Protein AF-A0A7Y4W391-F1 (afdb_monomer_lite)

Secondary structure (DSSP, 8-state):
-EEES-----SS-EEEEETTEEEEE-HHHHHHTTTS-B--EEEEEE-TTS-EEEEEEPPB-----EEEEEEES---B-STTTT-TTSBHHHHHHHHHHHHHTS--EETT---S-TTS-----SS-TTTGGG--TTTTTTHHHHHHTT-HHHHHHHHHHTT-SSHHHHHHHHHHHHHHHHHHHHHHTTTTTTTT-HHHHHHHHHHHHHS-HHHHHHHHHHHHHHTTTTT--HHHHHHHHHHTT--SS--HHHHHHHHHHHTTSS-SS--HHHHHHHHHHHHHHHHHHHHS-----TTS-HHHHHHHHHHHHHHHHHHHHHIIIIIIS----HHHHHHHHHHHHHHHHSEETTEETTT--HHHHHHHHHHHHHHHSS---

pLDDT: mean 81.15, std 13.68, range [35.88, 97.06]

Radius of gyration: 23.93 Å; chains: 1; bounding box: 77×34×67 Å

Structure (mmCIF, N/CA/C/O backbone):
data_AF-A0A7Y4W391-F1
#
_entry.id   AF-A0A7Y4W391-F1
#
loop_
_atom_site.group_PDB
_atom_site.id
_atom_site.type_symbol
_atom_site.label_atom_id
_atom_site.label_alt_id
_atom_site.label_comp_id
_atom_site.label_asym_id
_atom_site.label_entity_id
_atom_site.label_seq_id
_atom_site.pdbx_PDB_ins_code
_atom_site.Cartn_x
_atom_site.Cartn_y
_atom_site.Cartn_z
_atom_site.occupancy
_atom_site.B_iso_or_equiv
_atom_site.auth_seq_id
_atom_site.auth_comp_id
_atom_site.auth_asym_id
_atom_site.auth_atom_id
_atom_site.pdbx_PDB_model_num
ATOM 1 N N . MET A 1 1 ? 8.563 2.840 -26.892 1.00 90.62 1 MET A N 1
ATOM 2 C CA . MET A 1 1 ? 8.525 3.995 -25.964 1.00 90.62 1 MET A CA 1
ATOM 3 C C . MET A 1 1 ? 9.435 3.710 -24.775 1.00 90.62 1 MET A C 1
ATOM 5 O O . MET A 1 1 ? 9.794 2.553 -24.587 1.00 90.62 1 MET A O 1
ATOM 9 N N . LYS A 1 2 ? 9.851 4.735 -24.025 1.00 93.12 2 LYS A N 1
ATOM 10 C CA . LYS A 1 2 ? 10.859 4.624 -22.957 1.00 93.12 2 LYS A CA 1
ATOM 11 C C . LYS A 1 2 ? 10.220 4.711 -21.571 1.00 93.12 2 LYS A C 1
ATOM 13 O O . LYS A 1 2 ? 9.313 5.517 -21.373 1.00 93.12 2 LYS A O 1
ATOM 18 N N . LEU A 1 3 ? 10.712 3.901 -20.639 1.00 92.81 3 LEU A N 1
ATOM 19 C CA . LEU A 1 3 ? 10.344 3.901 -19.224 1.00 92.81 3 LEU A CA 1
ATOM 20 C C . LEU A 1 3 ? 11.513 4.404 -18.388 1.00 92.81 3 LEU A C 1
ATOM 22 O O . LEU A 1 3 ? 12.655 3.967 -18.562 1.00 92.81 3 LEU A O 1
ATOM 26 N N . PHE A 1 4 ? 11.202 5.256 -17.422 1.00 91.38 4 PHE A N 1
ATOM 27 C CA . PHE A 1 4 ? 12.171 5.830 -16.500 1.00 91.38 4 PHE A CA 1
ATOM 28 C C . PHE A 1 4 ? 11.817 5.486 -15.054 1.00 91.38 4 PHE A C 1
ATOM 30 O O . PHE A 1 4 ? 10.645 5.317 -14.715 1.00 91.38 4 PHE A O 1
ATOM 37 N N . ASN A 1 5 ? 12.842 5.410 -14.198 1.00 88.06 5 ASN A N 1
ATOM 38 C CA . ASN A 1 5 ? 12.732 5.066 -12.772 1.00 88.06 5 ASN A CA 1
ATOM 39 C C . ASN A 1 5 ? 12.094 3.687 -12.487 1.00 88.06 5 ASN A C 1
ATOM 41 O O . ASN A 1 5 ? 11.680 3.402 -11.363 1.00 88.06 5 ASN A O 1
ATOM 45 N N . PHE A 1 6 ? 12.053 2.806 -13.490 1.00 90.44 6 PHE A N 1
ATOM 46 C CA . PHE A 1 6 ? 11.554 1.443 -13.365 1.00 90.44 6 PHE A CA 1
ATOM 47 C C . PHE A 1 6 ? 12.656 0.515 -12.841 1.00 90.44 6 PHE A C 1
ATOM 49 O O . PHE A 1 6 ? 13.472 -0.008 -13.598 1.00 90.44 6 PHE A O 1
ATOM 56 N N . ASP A 1 7 ? 12.681 0.301 -11.525 1.00 89.25 7 ASP A N 1
ATOM 57 C CA . ASP A 1 7 ? 13.649 -0.580 -10.859 1.00 89.25 7 ASP A CA 1
ATOM 58 C C . ASP A 1 7 ? 13.258 -2.060 -10.989 1.00 89.25 7 ASP A C 1
ATOM 60 O O . ASP A 1 7 ? 12.867 -2.731 -10.029 1.00 89.25 7 ASP A O 1
ATOM 64 N N . HIS A 1 8 ? 13.360 -2.575 -12.216 1.00 88.81 8 HIS A N 1
ATOM 65 C CA . HIS A 1 8 ? 13.047 -3.966 -12.556 1.00 88.81 8 HIS A CA 1
ATOM 66 C C . HIS A 1 8 ? 13.973 -4.978 -11.856 1.00 88.81 8 HIS A C 1
ATOM 68 O O . HIS A 1 8 ? 13.635 -6.151 -11.743 1.00 88.81 8 HIS A O 1
ATOM 74 N N . GLY A 1 9 ? 15.139 -4.547 -11.362 1.00 87.31 9 GLY A N 1
ATOM 75 C CA . GLY A 1 9 ? 16.062 -5.369 -10.573 1.00 87.31 9 GLY A CA 1
ATOM 76 C C . GLY A 1 9 ? 16.801 -6.480 -11.338 1.00 87.31 9 GLY A C 1
ATOM 77 O O . GLY A 1 9 ? 17.616 -7.188 -10.746 1.00 87.31 9 GLY A O 1
ATOM 78 N N . LEU A 1 10 ? 16.550 -6.633 -12.639 1.00 87.81 10 LEU A N 1
ATOM 79 C CA . LEU A 1 10 ? 17.210 -7.634 -13.485 1.00 87.81 10 LEU A CA 1
ATOM 80 C C . LEU A 1 10 ? 18.677 -7.277 -13.744 1.00 87.81 10 LEU A C 1
ATOM 82 O O . LEU A 1 10 ? 19.009 -6.134 -14.063 1.00 87.81 10 LEU A O 1
ATOM 86 N N . SER A 1 11 ? 19.545 -8.285 -13.679 1.00 87.94 11 SER A N 1
ATOM 87 C CA . SER A 1 11 ? 20.988 -8.156 -13.923 1.00 87.94 11 SER A CA 1
ATOM 88 C C . SER A 1 11 ? 21.417 -8.519 -15.347 1.00 87.94 11 SER A C 1
ATOM 90 O O . SER A 1 11 ? 22.590 -8.358 -15.683 1.00 87.94 11 SER A O 1
ATOM 92 N N . LYS A 1 12 ? 20.493 -9.023 -16.171 1.00 90.25 12 LYS A N 1
ATOM 93 C CA . LYS A 1 12 ? 20.742 -9.454 -17.548 1.00 90.25 12 LYS A CA 1
ATOM 94 C C . LYS A 1 12 ? 19.638 -8.951 -18.484 1.00 90.25 12 LYS A C 1
ATOM 96 O O . LYS A 1 12 ? 18.522 -8.723 -18.011 1.00 90.25 12 LYS A O 1
ATOM 101 N N . PRO A 1 13 ? 19.933 -8.808 -19.789 1.00 93.19 13 PRO A N 1
ATOM 102 C CA . PRO A 1 13 ? 18.932 -8.471 -20.787 1.00 93.19 13 PRO A CA 1
ATOM 103 C C . PRO A 1 13 ? 17.825 -9.517 -20.832 1.00 93.19 13 PRO A C 1
ATOM 105 O O . PRO A 1 13 ? 18.101 -10.711 -20.955 1.00 93.19 13 PRO A O 1
ATOM 108 N N . THR A 1 14 ? 16.585 -9.050 -20.790 1.00 92.00 14 THR A N 1
ATOM 109 C CA . THR A 1 14 ? 15.390 -9.894 -20.765 1.00 92.00 14 THR A CA 1
ATOM 110 C C . THR A 1 14 ? 14.242 -9.150 -21.436 1.00 92.00 14 THR A C 1
ATOM 112 O O . THR A 1 14 ? 14.219 -7.921 -21.518 1.00 92.00 14 THR A O 1
ATOM 115 N N . THR A 1 15 ? 13.264 -9.906 -21.922 1.00 91.69 15 THR A N 1
ATOM 116 C CA . THR A 1 15 ? 11.971 -9.372 -22.346 1.00 91.69 15 THR A CA 1
ATOM 117 C C . THR A 1 15 ? 10.886 -9.882 -21.407 1.00 91.69 15 THR A C 1
ATOM 119 O O . THR A 1 15 ? 10.798 -11.085 -21.174 1.00 91.69 15 THR A O 1
ATOM 122 N N . ILE A 1 16 ? 10.071 -8.975 -20.872 1.00 90.06 16 ILE A N 1
ATOM 123 C CA . ILE A 1 16 ? 8.950 -9.292 -19.983 1.00 90.06 16 ILE A CA 1
ATOM 124 C C . ILE A 1 16 ? 7.658 -8.908 -20.695 1.00 90.06 16 ILE A C 1
ATOM 126 O O . ILE A 1 16 ? 7.553 -7.806 -21.228 1.00 90.06 16 ILE A O 1
ATOM 130 N N . ASN A 1 17 ? 6.664 -9.790 -20.676 1.00 89.75 17 ASN A N 1
ATOM 131 C CA . ASN A 1 17 ? 5.335 -9.475 -21.189 1.00 89.75 17 ASN A CA 1
ATOM 132 C C . ASN A 1 17 ? 4.396 -9.165 -20.021 1.00 89.75 17 ASN A C 1
ATOM 134 O O . ASN A 1 17 ? 4.312 -9.945 -19.075 1.00 89.75 17 ASN A O 1
ATOM 138 N N . ILE A 1 18 ? 3.682 -8.046 -20.103 1.00 89.88 18 ILE A N 1
ATOM 139 C CA . ILE A 1 18 ? 2.647 -7.651 -19.144 1.00 89.88 18 ILE A CA 1
ATOM 140 C C . ILE A 1 18 ? 1.424 -7.219 -19.952 1.00 89.88 18 ILE A C 1
ATOM 142 O O . ILE A 1 18 ? 1.380 -6.120 -20.499 1.00 89.88 18 ILE A O 1
ATOM 146 N N . GLY A 1 19 ? 0.435 -8.106 -20.070 1.00 89.56 19 GLY A N 1
ATOM 147 C CA . GLY A 1 19 ? -0.745 -7.841 -20.894 1.00 89.56 19 GLY A CA 1
ATOM 148 C C . GLY A 1 19 ? -0.383 -7.589 -22.366 1.00 89.56 19 GLY A C 1
ATOM 149 O O . GLY A 1 19 ? 0.333 -8.405 -22.948 1.00 89.56 19 GLY A O 1
ATOM 150 N N . PRO A 1 20 ? -0.853 -6.486 -22.984 1.00 92.00 20 PRO A N 1
ATOM 151 C CA . PRO A 1 20 ? -0.521 -6.139 -24.368 1.00 92.00 20 PRO A CA 1
ATOM 152 C C . PRO A 1 20 ? 0.890 -5.545 -24.520 1.00 92.00 20 PRO A C 1
ATOM 154 O O . PRO A 1 20 ? 1.311 -5.240 -25.640 1.00 92.00 20 PRO A O 1
ATOM 157 N N . TYR A 1 21 ? 1.623 -5.368 -23.416 1.00 93.12 21 TYR A N 1
ATOM 158 C CA . TYR A 1 21 ? 2.933 -4.739 -23.402 1.00 93.12 21 TYR A CA 1
ATOM 159 C C . TYR A 1 21 ? 4.062 -5.755 -23.408 1.00 93.12 21 TYR A C 1
ATOM 161 O O . TYR A 1 21 ? 4.088 -6.696 -22.614 1.00 93.12 21 TYR A O 1
ATOM 169 N N . GLN A 1 22 ? 5.049 -5.496 -24.257 1.00 93.56 22 GLN A N 1
ATOM 170 C CA . GLN A 1 22 ? 6.335 -6.168 -24.232 1.00 93.56 22 GLN A CA 1
ATOM 171 C C . GLN A 1 22 ? 7.397 -5.177 -23.754 1.00 93.56 22 GLN A C 1
ATOM 173 O O . GLN A 1 22 ? 7.728 -4.215 -24.447 1.00 93.56 22 GLN A O 1
ATOM 178 N N . ILE A 1 23 ? 7.936 -5.417 -22.563 1.00 93.69 23 ILE A N 1
ATOM 179 C CA . ILE A 1 23 ? 8.987 -4.618 -21.937 1.00 93.69 23 ILE A CA 1
ATOM 180 C C . ILE A 1 23 ? 10.341 -5.228 -22.290 1.00 93.69 23 ILE A C 1
ATOM 182 O O . ILE A 1 23 ? 10.609 -6.392 -22.000 1.00 93.69 23 ILE A O 1
ATOM 186 N N . GLN A 1 24 ? 11.210 -4.426 -22.889 1.00 95.25 24 GLN A N 1
ATOM 187 C CA . GLN A 1 24 ? 12.550 -4.798 -23.316 1.00 95.25 24 GLN A CA 1
ATOM 188 C C . GLN A 1 24 ? 13.597 -4.195 -22.373 1.00 95.25 24 GLN A C 1
ATOM 190 O O . GLN A 1 24 ? 13.757 -2.973 -22.258 1.00 95.25 24 GLN A O 1
ATOM 195 N N . VAL A 1 25 ? 14.359 -5.070 -21.722 1.00 94.75 25 VAL A N 1
ATOM 196 C CA . VAL A 1 25 ? 15.498 -4.729 -20.868 1.00 94.75 25 VAL A CA 1
ATOM 197 C C . VAL A 1 25 ? 16.774 -5.146 -21.596 1.00 94.75 25 VAL A C 1
ATOM 199 O O . VAL A 1 25 ? 16.963 -6.316 -21.910 1.00 94.75 25 VAL A O 1
ATOM 202 N N . SER A 1 26 ? 17.641 -4.179 -21.890 1.00 95.81 26 SER A N 1
ATOM 203 C CA . SER A 1 26 ? 18.936 -4.383 -22.546 1.00 95.81 26 SER A CA 1
ATOM 204 C C . SER A 1 26 ? 20.084 -4.294 -21.533 1.00 95.81 26 SER A C 1
ATOM 206 O O . SER A 1 26 ? 19.880 -3.882 -20.391 1.00 95.81 26 SER A O 1
ATOM 208 N N . ASP A 1 27 ? 21.317 -4.588 -21.954 1.00 95.88 27 ASP A N 1
ATOM 209 C CA . ASP A 1 27 ? 22.501 -4.407 -21.097 1.00 95.88 27 ASP A CA 1
ATOM 210 C C . ASP A 1 27 ? 22.669 -2.950 -20.647 1.00 95.88 27 ASP A C 1
ATOM 212 O O . ASP A 1 27 ? 23.128 -2.676 -19.537 1.00 95.88 27 ASP A O 1
ATOM 216 N N . PHE A 1 28 ? 22.283 -2.003 -21.508 1.00 96.25 28 PHE A N 1
ATOM 217 C CA . PHE A 1 28 ? 22.271 -0.579 -21.187 1.00 96.25 28 PHE A CA 1
ATOM 218 C C . PHE A 1 28 ? 21.265 -0.273 -20.067 1.00 96.25 28 PHE A C 1
ATOM 220 O O . PHE A 1 28 ? 21.618 0.388 -19.092 1.00 96.25 28 PHE A O 1
ATOM 227 N N . HIS A 1 29 ? 20.056 -0.835 -20.143 1.00 95.25 29 HIS A N 1
ATOM 228 C CA . HIS A 1 29 ? 19.022 -0.684 -19.114 1.00 95.25 29 HIS A CA 1
ATOM 229 C C . HIS A 1 29 ? 19.464 -1.256 -17.755 1.00 95.25 29 HIS A C 1
ATOM 231 O O . HIS A 1 29 ? 19.369 -0.574 -16.735 1.00 95.25 29 HIS A O 1
ATOM 237 N N . CYS A 1 30 ? 20.054 -2.457 -17.739 1.00 92.31 30 CYS A N 1
ATOM 238 C CA . CYS A 1 30 ? 20.592 -3.069 -16.517 1.00 92.31 30 CYS A CA 1
ATOM 239 C C . CYS A 1 30 ? 21.689 -2.217 -15.856 1.00 92.31 30 CYS A C 1
ATOM 241 O O . CYS A 1 30 ? 21.744 -2.122 -14.628 1.00 92.31 30 CYS A O 1
ATOM 243 N N . LYS A 1 31 ? 22.558 -1.576 -16.648 1.00 92.56 31 LYS A N 1
ATOM 244 C CA . LYS A 1 31 ? 23.582 -0.654 -16.125 1.00 92.56 31 LYS A CA 1
ATOM 245 C C . LYS A 1 31 ? 22.952 0.601 -15.520 1.00 92.56 31 LYS A C 1
ATOM 247 O O . LYS A 1 31 ? 23.366 1.023 -14.441 1.00 92.56 31 LYS A O 1
ATOM 252 N N . ASN A 1 32 ? 21.914 1.140 -16.157 1.00 92.38 32 ASN A N 1
ATOM 253 C CA . ASN A 1 32 ? 21.213 2.338 -15.697 1.00 92.38 32 ASN A CA 1
ATOM 254 C C . ASN A 1 32 ? 20.512 2.157 -14.341 1.00 92.38 32 ASN A C 1
ATOM 256 O O . ASN A 1 32 ? 20.397 3.125 -13.592 1.00 92.38 32 ASN A O 1
ATOM 260 N N . LEU A 1 33 ? 20.151 0.930 -13.940 1.00 88.62 33 LEU A N 1
ATOM 261 C CA . LEU A 1 33 ? 19.656 0.662 -12.579 1.00 88.62 33 LEU A CA 1
ATOM 262 C C . LEU A 1 33 ? 20.641 1.076 -11.474 1.00 88.62 33 LEU A C 1
ATOM 264 O O . LEU A 1 33 ? 20.232 1.368 -10.348 1.00 88.62 33 LEU A O 1
ATOM 268 N N . GLN A 1 34 ? 21.947 1.101 -11.759 1.00 85.25 34 GLN A N 1
ATOM 269 C CA . GLN A 1 34 ? 22.950 1.551 -10.789 1.00 85.25 34 GLN A CA 1
ATOM 270 C C . GLN A 1 34 ? 22.923 3.062 -10.565 1.00 85.25 34 GLN A C 1
ATOM 272 O O . GLN A 1 34 ? 23.336 3.518 -9.501 1.00 85.25 34 GLN A O 1
ATOM 277 N N . LEU A 1 35 ? 22.394 3.807 -11.535 1.00 85.81 35 LEU A N 1
ATOM 278 C CA . LEU A 1 35 ? 22.275 5.258 -11.496 1.00 85.81 35 LEU A CA 1
ATOM 279 C C . LEU A 1 35 ? 20.981 5.708 -10.821 1.00 85.81 35 LEU A C 1
ATOM 281 O O . LEU A 1 35 ? 20.850 6.884 -10.512 1.00 85.81 35 LEU A O 1
ATOM 285 N N . LEU A 1 36 ? 20.024 4.813 -10.565 1.00 84.75 36 LEU A N 1
ATOM 286 C CA . LEU A 1 36 ? 18.779 5.186 -9.901 1.00 84.75 36 LEU A CA 1
ATOM 287 C C . LEU A 1 36 ? 19.007 5.685 -8.465 1.00 84.75 36 LEU A C 1
ATOM 289 O O . LEU A 1 36 ? 19.956 5.254 -7.802 1.00 84.75 36 LEU A O 1
ATOM 293 N N . PRO A 1 37 ? 18.105 6.535 -7.933 1.00 79.94 37 PRO A N 1
ATOM 294 C CA . PRO A 1 37 ? 18.146 6.932 -6.534 1.00 79.94 37 PRO A CA 1
ATOM 295 C C . PRO A 1 37 ? 18.116 5.702 -5.635 1.00 79.94 37 PRO A C 1
ATOM 297 O O . PRO A 1 37 ? 17.252 4.834 -5.793 1.00 79.94 37 PRO A O 1
ATOM 300 N N . LYS A 1 38 ? 19.056 5.622 -4.699 1.00 75.06 38 LYS A N 1
ATOM 301 C CA . LYS A 1 38 ? 19.154 4.540 -3.718 1.00 75.06 38 LYS A CA 1
ATOM 302 C C . LYS A 1 38 ? 19.334 5.156 -2.341 1.00 75.06 38 LYS A C 1
ATOM 304 O O . LYS A 1 38 ? 20.174 6.028 -2.135 1.00 75.06 38 LYS A O 1
ATOM 309 N N . ARG A 1 39 ? 18.544 4.692 -1.384 1.00 68.81 39 ARG A N 1
ATOM 310 C CA . ARG A 1 39 ? 18.824 4.828 0.042 1.00 68.81 39 ARG A CA 1
ATOM 311 C C . ARG A 1 39 ? 20.086 4.042 0.351 1.00 68.81 39 ARG A C 1
ATOM 313 O O . ARG A 1 39 ? 20.497 3.170 -0.414 1.00 68.81 39 ARG A O 1
ATOM 320 N N . VAL A 1 40 ? 20.669 4.355 1.498 1.00 62.72 40 VAL A N 1
ATOM 321 C CA . VAL A 1 40 ? 21.743 3.542 2.056 1.00 62.72 40 VAL A CA 1
ATOM 322 C C . VAL A 1 40 ? 21.255 2.094 2.109 1.00 62.72 40 VAL A C 1
ATOM 324 O O . VAL A 1 40 ? 20.217 1.813 2.708 1.00 62.72 40 VAL A O 1
ATOM 327 N N . SER A 1 41 ? 21.967 1.193 1.441 1.00 57.34 41 SER A N 1
ATOM 328 C CA . SER A 1 41 ? 21.673 -0.237 1.456 1.00 57.34 41 SER A CA 1
ATOM 329 C C . SER A 1 41 ? 22.917 -1.002 1.868 1.00 57.34 41 SER A C 1
ATOM 331 O O . SER A 1 41 ? 24.047 -0.574 1.626 1.00 57.34 41 SER A O 1
ATOM 333 N N . ARG A 1 42 ? 22.726 -2.144 2.522 1.00 56.44 42 ARG A N 1
ATOM 334 C CA . ARG A 1 42 ? 23.828 -2.963 3.024 1.00 56.44 42 ARG A CA 1
ATOM 335 C C . ARG A 1 42 ? 23.727 -4.355 2.435 1.00 56.44 42 ARG A C 1
ATOM 337 O O . ARG A 1 42 ? 22.673 -4.982 2.512 1.00 56.44 42 ARG A O 1
ATOM 344 N N . THR A 1 43 ? 24.828 -4.832 1.875 1.00 57.69 43 THR A N 1
ATOM 345 C CA . THR A 1 43 ? 24.934 -6.201 1.375 1.00 57.69 43 THR A CA 1
ATOM 346 C C . THR A 1 43 ? 25.815 -6.988 2.329 1.00 57.69 43 THR A C 1
ATOM 348 O O . THR A 1 43 ? 26.941 -6.584 2.624 1.00 57.69 43 THR A O 1
ATOM 351 N N . TYR A 1 44 ? 25.300 -8.109 2.826 1.00 57.25 44 TYR A N 1
ATOM 352 C CA . TYR A 1 44 ? 26.081 -9.040 3.630 1.00 57.25 44 TYR A CA 1
ATOM 353 C C . TYR A 1 44 ? 26.781 -10.018 2.697 1.00 57.25 44 TYR A C 1
ATOM 355 O O . TYR A 1 44 ? 26.127 -10.697 1.908 1.00 57.25 44 TYR A O 1
ATOM 363 N N . THR A 1 45 ? 28.099 -10.103 2.804 1.00 70.56 45 THR A N 1
ATOM 364 C CA . THR A 1 45 ? 28.897 -11.130 2.134 1.00 70.56 45 THR A CA 1
ATOM 365 C C . THR A 1 45 ? 29.827 -11.790 3.142 1.00 70.56 45 THR A C 1
ATOM 367 O O . THR A 1 45 ? 29.977 -11.326 4.273 1.00 70.56 45 THR A O 1
ATOM 370 N N . LEU A 1 46 ? 30.443 -12.894 2.749 1.00 74.81 46 LEU A N 1
ATOM 371 C CA . LEU A 1 46 ? 31.577 -13.465 3.461 1.00 74.81 46 LEU A CA 1
ATOM 372 C C . LEU A 1 46 ? 32.862 -12.968 2.787 1.00 74.81 46 LEU A C 1
ATOM 374 O O . LEU A 1 46 ? 32.894 -12.836 1.562 1.00 74.81 46 LEU A O 1
ATOM 378 N N . ASN A 1 47 ? 33.893 -12.652 3.570 1.00 79.31 47 ASN A N 1
ATOM 379 C CA . ASN A 1 47 ? 35.243 -12.495 3.027 1.00 79.31 47 ASN A CA 1
ATOM 380 C C . ASN A 1 47 ? 35.897 -13.867 2.801 1.00 79.31 47 ASN A C 1
ATOM 382 O O . ASN A 1 47 ? 35.312 -14.911 3.087 1.00 79.31 47 ASN A O 1
ATOM 386 N N . GLU A 1 48 ? 37.139 -13.852 2.322 1.00 79.94 48 GLU A N 1
ATOM 387 C CA . GLU A 1 48 ? 37.948 -15.053 2.079 1.00 79.94 48 GLU A CA 1
ATOM 388 C C . GLU A 1 48 ? 38.167 -15.908 3.344 1.00 79.94 48 GLU A C 1
ATOM 390 O O . GLU A 1 48 ? 38.383 -17.111 3.250 1.00 79.94 48 GLU A O 1
ATOM 395 N N . GLU A 1 49 ? 38.029 -15.320 4.537 1.00 86.50 49 GLU A N 1
ATOM 396 C CA . GLU A 1 49 ? 38.125 -16.006 5.834 1.00 86.50 49 GLU A CA 1
ATOM 397 C C . GLU A 1 49 ? 36.766 -16.513 6.354 1.00 86.50 49 GLU A C 1
ATOM 399 O O . GLU A 1 49 ? 36.649 -16.881 7.524 1.00 86.50 49 GLU A O 1
ATOM 404 N N . LEU A 1 50 ? 35.714 -16.484 5.525 1.00 71.62 50 LEU A N 1
ATOM 405 C CA . LEU A 1 50 ? 34.326 -16.792 5.901 1.00 71.62 50 LEU A CA 1
ATOM 406 C C . LEU A 1 50 ? 33.780 -15.919 7.040 1.00 71.62 50 LEU A C 1
ATOM 408 O O . LEU A 1 50 ? 32.776 -16.250 7.674 1.00 71.62 50 LEU A O 1
ATOM 412 N N . LYS A 1 51 ? 34.409 -14.772 7.298 1.00 73.12 51 LYS A N 1
ATOM 413 C CA . LYS A 1 51 ? 33.887 -13.774 8.224 1.00 73.12 51 LYS A CA 1
ATOM 414 C C . LYS A 1 51 ? 32.875 -12.915 7.494 1.00 73.12 51 LYS A C 1
ATOM 416 O O . LYS A 1 51 ? 33.079 -12.500 6.353 1.00 73.12 51 LYS A O 1
ATOM 421 N N . ARG A 1 52 ? 31.774 -12.628 8.181 1.00 59.94 52 ARG A N 1
ATOM 422 C CA . ARG A 1 52 ? 30.733 -11.742 7.672 1.00 59.94 52 ARG A CA 1
ATOM 423 C C . ARG A 1 52 ? 31.310 -10.341 7.485 1.00 59.94 52 ARG A C 1
ATOM 425 O O . ARG A 1 52 ? 31.759 -9.719 8.444 1.00 59.94 52 ARG A O 1
ATOM 432 N N . VAL A 1 53 ? 31.272 -9.850 6.255 1.00 67.56 53 VAL A N 1
ATOM 433 C CA . VAL A 1 53 ? 31.638 -8.485 5.885 1.00 67.56 53 VAL A CA 1
ATOM 434 C C . VAL A 1 53 ? 30.401 -7.772 5.366 1.00 67.56 53 VAL A C 1
ATOM 436 O O . VAL A 1 53 ? 29.591 -8.325 4.619 1.00 67.56 53 VAL A O 1
ATOM 439 N N . VAL A 1 54 ? 30.244 -6.530 5.805 1.00 59.62 54 VAL A N 1
ATOM 440 C CA . VAL A 1 54 ? 29.134 -5.662 5.429 1.00 59.62 54 VAL A CA 1
ATOM 441 C C . VAL A 1 54 ? 29.654 -4.665 4.406 1.00 59.62 54 VAL A C 1
ATOM 443 O O . VAL A 1 54 ? 30.514 -3.846 4.723 1.00 59.62 54 VAL A O 1
ATOM 446 N N . ILE A 1 55 ? 29.132 -4.731 3.183 1.00 68.31 55 ILE A N 1
ATOM 447 C CA . ILE A 1 55 ? 29.376 -3.711 2.163 1.00 68.31 55 ILE A CA 1
ATOM 448 C C . ILE A 1 55 ? 28.265 -2.677 2.299 1.00 68.31 55 ILE A C 1
ATOM 450 O O . ILE A 1 55 ? 27.093 -2.970 2.055 1.00 68.31 55 ILE A O 1
ATOM 454 N N . GLU A 1 56 ? 28.630 -1.474 2.734 1.00 56.41 56 GLU A N 1
ATOM 455 C CA . GLU A 1 56 ? 27.717 -0.339 2.773 1.00 56.41 56 GLU A CA 1
ATOM 456 C C . GLU A 1 56 ? 27.725 0.364 1.418 1.00 56.41 56 GLU A C 1
ATOM 458 O O . GLU A 1 56 ? 28.745 0.885 0.972 1.00 56.41 56 GLU A O 1
ATOM 463 N N . ASN A 1 57 ? 26.564 0.397 0.777 1.00 65.19 57 ASN A N 1
ATOM 464 C CA . ASN A 1 57 ? 26.337 1.202 -0.407 1.00 65.19 57 ASN A CA 1
ATOM 465 C C . ASN A 1 57 ? 25.742 2.526 0.071 1.00 65.19 57 ASN A C 1
ATOM 467 O O . ASN A 1 57 ? 24.636 2.558 0.620 1.00 65.19 57 ASN A O 1
ATOM 471 N N . GLY A 1 58 ? 26.502 3.612 -0.083 1.00 60.34 58 GLY A N 1
ATOM 472 C CA . GLY A 1 58 ? 26.046 4.953 0.275 1.00 60.34 58 GLY A CA 1
ATOM 473 C C . GLY A 1 58 ? 24.771 5.337 -0.476 1.00 60.34 58 GLY A C 1
ATOM 474 O O . GLY A 1 58 ? 24.471 4.796 -1.541 1.00 60.34 58 GLY A O 1
ATOM 475 N N . SER A 1 59 ? 24.011 6.288 0.074 1.00 70.19 59 SER A N 1
ATOM 476 C CA . SER A 1 59 ? 22.843 6.806 -0.631 1.00 70.19 59 SER A CA 1
ATOM 477 C C . SER A 1 59 ? 23.277 7.469 -1.935 1.00 70.19 59 SER A C 1
ATOM 479 O O . SER A 1 59 ? 24.129 8.360 -1.927 1.00 70.19 59 SER A O 1
ATOM 481 N N . VAL A 1 60 ? 22.655 7.077 -3.037 1.00 71.19 60 VAL A N 1
ATOM 482 C CA . VAL A 1 60 ? 22.859 7.683 -4.348 1.00 71.19 60 VAL A CA 1
ATOM 483 C C . VAL A 1 60 ? 21.687 8.625 -4.573 1.00 71.19 60 VAL A C 1
ATOM 485 O O . VAL A 1 60 ? 20.538 8.186 -4.574 1.00 71.19 60 VAL A O 1
ATOM 488 N N . ARG A 1 61 ? 21.962 9.926 -4.757 1.00 71.75 61 ARG A N 1
ATOM 489 C CA . ARG A 1 61 ? 20.927 10.920 -5.119 1.00 71.75 61 ARG A CA 1
ATOM 490 C C . ARG A 1 61 ? 20.153 10.475 -6.363 1.00 71.75 61 ARG A C 1
ATOM 492 O O . ARG A 1 61 ? 18.960 10.729 -6.472 1.00 71.75 61 ARG A O 1
ATOM 499 N N . GLY A 1 62 ? 20.857 9.778 -7.245 1.00 76.62 62 GLY A N 1
ATOM 500 C CA . GLY A 1 62 ? 20.334 9.155 -8.438 1.00 76.62 62 GLY A CA 1
ATOM 501 C C . GLY A 1 62 ? 20.223 10.113 -9.611 1.00 76.62 62 GLY A C 1
ATOM 502 O O . GLY A 1 62 ? 20.193 11.338 -9.457 1.00 76.62 62 GLY A O 1
ATOM 503 N N . GLU A 1 63 ? 20.152 9.514 -10.783 1.00 79.88 63 GLU A N 1
ATOM 504 C CA . GLU A 1 63 ? 19.949 10.140 -12.072 1.00 79.88 63 GLU A CA 1
ATOM 505 C C . GLU A 1 63 ? 18.605 9.707 -12.641 1.00 79.88 63 GLU A C 1
ATOM 507 O O . GLU A 1 63 ? 18.030 8.682 -12.258 1.00 79.88 63 GLU A O 1
ATOM 512 N N . PHE A 1 64 ? 18.105 10.515 -13.566 1.00 80.06 64 PHE A N 1
ATOM 513 C CA . PHE A 1 64 ? 16.903 10.190 -14.299 1.00 80.06 64 PHE A CA 1
ATOM 514 C C . PHE A 1 64 ? 17.281 9.606 -15.651 1.00 80.06 64 PHE A C 1
ATOM 516 O O . PHE A 1 64 ? 17.630 10.328 -16.582 1.00 80.06 64 PHE A O 1
ATOM 523 N N . VAL A 1 65 ? 17.276 8.281 -15.719 1.00 87.31 65 VAL A N 1
ATOM 524 C CA . VAL A 1 65 ? 17.788 7.521 -16.858 1.00 87.31 65 VAL A CA 1
ATOM 525 C C . VAL A 1 65 ? 16.750 6.528 -17.353 1.00 87.31 65 VAL A C 1
ATOM 527 O O . VAL A 1 65 ? 15.901 6.057 -16.594 1.00 87.31 65 VAL A O 1
ATOM 530 N N . GLU A 1 66 ? 16.833 6.215 -18.642 1.00 92.56 66 GLU A N 1
ATOM 531 C CA . GLU A 1 66 ? 16.020 5.179 -19.269 1.00 92.56 66 GLU A CA 1
ATOM 532 C C . GLU A 1 66 ? 16.357 3.821 -18.645 1.00 92.56 66 GLU A C 1
ATOM 534 O O . GLU A 1 66 ? 17.495 3.352 -18.698 1.00 92.56 66 GLU A O 1
ATOM 539 N N . THR A 1 67 ? 15.360 3.192 -18.039 1.00 93.12 67 THR A N 1
ATOM 540 C CA . THR A 1 67 ? 15.502 1.914 -17.329 1.00 93.12 67 THR A CA 1
ATOM 541 C C . THR A 1 67 ? 14.855 0.753 -18.064 1.00 93.12 67 THR A C 1
ATOM 543 O O . THR A 1 67 ? 15.117 -0.391 -17.728 1.00 93.12 67 THR A O 1
ATOM 546 N N . ALA A 1 68 ? 14.006 1.017 -19.053 1.00 94.88 68 ALA A N 1
ATOM 547 C CA . ALA A 1 68 ? 13.496 0.008 -19.973 1.00 94.88 68 ALA A CA 1
ATOM 548 C C . ALA A 1 68 ? 12.878 0.683 -21.201 1.00 94.88 68 ALA A C 1
ATOM 550 O O . ALA A 1 68 ? 12.535 1.864 -21.168 1.00 94.88 68 ALA A O 1
ATOM 551 N N . ALA A 1 69 ? 12.651 -0.097 -22.252 1.00 95.25 69 ALA A N 1
ATOM 552 C CA . ALA A 1 69 ? 11.775 0.284 -23.349 1.00 95.25 69 ALA A CA 1
ATOM 553 C C . ALA A 1 69 ? 10.554 -0.636 -23.368 1.00 95.25 69 ALA A C 1
ATOM 555 O O . ALA A 1 69 ? 10.607 -1.751 -22.858 1.00 95.25 69 ALA A O 1
ATOM 556 N N . PHE A 1 70 ? 9.456 -0.196 -23.966 1.00 93.81 70 PHE A N 1
ATOM 557 C CA . PHE A 1 70 ? 8.296 -1.049 -24.187 1.00 93.81 70 PHE A CA 1
ATOM 558 C C . PHE A 1 70 ? 7.663 -0.815 -25.555 1.00 93.81 70 PHE A C 1
ATOM 560 O O . PHE A 1 70 ? 7.741 0.280 -26.132 1.00 93.81 70 PHE A O 1
ATOM 567 N N . THR A 1 71 ? 7.015 -1.857 -26.053 1.00 94.19 71 THR A N 1
ATOM 568 C CA . THR A 1 71 ? 6.115 -1.829 -27.204 1.00 94.19 71 THR A CA 1
ATOM 569 C C . THR A 1 71 ? 4.736 -2.308 -26.763 1.00 94.19 71 THR A C 1
ATOM 571 O O . THR A 1 71 ? 4.608 -3.035 -25.778 1.00 94.19 71 THR A O 1
ATOM 574 N N . CYS A 1 72 ? 3.697 -1.865 -27.465 1.00 92.50 72 CYS A N 1
ATOM 575 C CA . CYS A 1 72 ? 2.320 -2.264 -27.206 1.00 92.50 72 CYS A CA 1
ATOM 576 C C . CYS A 1 72 ? 1.715 -2.818 -28.493 1.00 92.50 72 CYS A C 1
ATOM 578 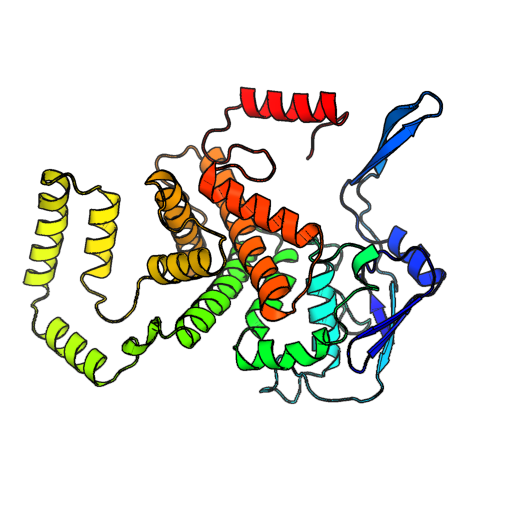O O . CYS A 1 72 ? 1.876 -2.210 -29.554 1.00 92.50 72 CYS A O 1
ATOM 580 N N . SER A 1 73 ? 1.052 -3.969 -28.411 1.00 88.19 73 SER A N 1
ATOM 581 C CA . SER A 1 73 ? 0.411 -4.608 -29.565 1.00 88.19 73 SER A CA 1
ATOM 582 C C . SER A 1 73 ? -0.928 -3.967 -29.944 1.00 88.19 73 SER A C 1
ATOM 584 O O . SER A 1 73 ? -1.341 -4.068 -31.098 1.00 88.19 73 SER A O 1
ATOM 586 N N . SER A 1 74 ? -1.592 -3.284 -29.006 1.00 85.94 74 SER A N 1
ATOM 587 C CA . SER A 1 74 ? -2.888 -2.634 -29.220 1.00 85.94 74 SER A CA 1
ATOM 588 C C . SER A 1 74 ? -3.055 -1.420 -28.313 1.00 85.94 74 SER A C 1
ATOM 590 O O . SER A 1 74 ? -2.944 -1.548 -27.099 1.00 85.94 74 SER A O 1
ATOM 592 N N . GLN A 1 75 ? -3.388 -0.259 -28.874 1.00 82.19 75 GLN A N 1
ATOM 593 C CA . GLN A 1 75 ? -3.772 0.898 -28.064 1.00 82.19 75 GLN A CA 1
ATOM 594 C C . GLN A 1 75 ? -5.254 0.818 -27.697 1.00 82.19 75 GLN A C 1
ATOM 596 O O . GLN A 1 75 ? -6.103 0.589 -28.558 1.00 82.19 75 GLN A O 1
ATOM 601 N N . SER A 1 76 ? -5.554 1.013 -26.416 1.00 89.38 76 SER A N 1
ATOM 602 C CA . SER A 1 76 ? -6.915 1.101 -25.889 1.00 89.38 76 SER A CA 1
ATOM 603 C C . SER A 1 76 ? -6.977 2.100 -24.727 1.00 89.38 76 SER A C 1
ATOM 605 O O . SER A 1 76 ? -5.949 2.661 -24.332 1.00 89.38 76 SER A O 1
ATOM 607 N N . SER A 1 77 ? -8.179 2.369 -24.216 1.00 92.44 77 SER A N 1
ATOM 608 C CA . SER A 1 77 ? -8.374 3.156 -22.997 1.00 92.44 77 SER A CA 1
ATOM 609 C C . SER A 1 77 ? -7.966 2.358 -21.754 1.00 92.44 77 SER A C 1
ATOM 611 O O . SER A 1 77 ? -7.841 1.131 -21.788 1.00 92.44 77 SER A O 1
ATOM 613 N N . SER A 1 78 ? -7.765 3.063 -20.646 1.00 95.00 78 SER A N 1
ATOM 614 C CA . SER A 1 78 ? -7.487 2.468 -19.342 1.00 95.00 78 SER A CA 1
ATOM 615 C C . SER A 1 78 ? -8.534 1.411 -18.971 1.00 95.00 78 SER A C 1
ATOM 617 O O . SER A 1 78 ? -9.742 1.605 -19.101 1.00 95.00 78 SER A O 1
ATOM 619 N N . THR A 1 79 ? -8.042 0.263 -18.514 1.00 94.69 79 THR A N 1
ATOM 620 C CA . THR A 1 79 ? -8.832 -0.797 -17.888 1.00 94.69 79 THR A CA 1
ATOM 621 C C . THR A 1 79 ? -9.137 -0.455 -16.432 1.00 94.69 79 THR A C 1
ATOM 623 O O . THR A 1 79 ? -10.224 -0.769 -15.959 1.00 94.69 79 THR A O 1
ATOM 626 N N . LEU A 1 80 ? -8.211 0.200 -15.720 1.00 94.69 80 LEU A N 1
ATOM 627 C CA . LEU A 1 80 ? -8.407 0.602 -14.321 1.00 94.69 80 LEU A CA 1
ATOM 628 C C . LEU A 1 80 ? -9.432 1.735 -14.180 1.00 94.69 80 LEU A C 1
ATOM 630 O O . LEU A 1 80 ? -10.320 1.659 -13.330 1.00 94.69 80 LEU A O 1
ATOM 634 N N . PHE A 1 81 ? -9.349 2.742 -15.043 1.00 93.94 81 PHE A N 1
ATOM 635 C CA . PHE A 1 81 ? -10.204 3.929 -15.067 1.00 93.94 81 PHE A CA 1
ATOM 636 C C . PHE A 1 81 ? -11.154 3.884 -16.270 1.00 93.94 81 PHE A C 1
ATOM 638 O O . PHE A 1 81 ? -11.226 4.806 -17.073 1.00 93.94 81 PHE A O 1
ATOM 645 N N . ASN A 1 82 ? -11.901 2.786 -16.393 1.00 89.06 82 ASN A N 1
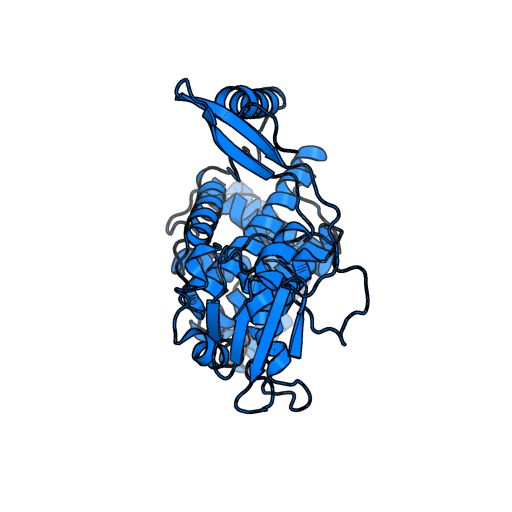ATOM 646 C CA . ASN A 1 82 ? -12.777 2.488 -17.534 1.00 89.06 82 ASN A CA 1
ATOM 647 C C . ASN A 1 82 ? -13.928 3.491 -17.776 1.00 89.06 82 ASN A C 1
ATOM 649 O O . ASN A 1 82 ? -14.586 3.434 -18.814 1.00 89.06 82 ASN A O 1
ATOM 653 N N . HIS A 1 83 ? -14.188 4.389 -16.825 1.00 87.00 83 HIS A N 1
ATOM 654 C CA . HIS A 1 83 ? -15.187 5.450 -16.922 1.00 87.00 83 HIS A CA 1
ATOM 655 C C . HIS A 1 83 ? -14.664 6.694 -17.652 1.00 87.00 83 HIS A C 1
ATOM 657 O O . HIS A 1 83 ? -15.472 7.514 -18.086 1.00 87.00 83 HIS A O 1
ATOM 663 N N . ASP A 1 84 ? -13.344 6.825 -17.806 1.00 87.19 84 ASP A N 1
ATOM 664 C CA . ASP A 1 84 ? -12.697 7.929 -18.505 1.00 87.19 84 ASP A CA 1
ATOM 665 C C . ASP A 1 84 ? -11.968 7.418 -19.756 1.00 87.19 84 ASP A C 1
ATOM 667 O O . ASP A 1 84 ? -10.907 6.794 -19.697 1.00 87.19 84 ASP A O 1
ATOM 671 N N . ILE A 1 85 ? -12.563 7.685 -20.920 1.00 85.62 85 ILE A N 1
ATOM 672 C CA . ILE A 1 85 ? -12.025 7.257 -22.217 1.00 85.62 85 ILE A CA 1
ATOM 673 C C . ILE A 1 85 ? -10.765 8.029 -22.630 1.00 85.62 85 ILE A C 1
ATOM 675 O O . ILE A 1 85 ? -10.081 7.602 -23.562 1.00 85.62 85 ILE A O 1
ATOM 679 N N . GLU A 1 86 ? -10.461 9.153 -21.975 1.00 90.25 86 GLU A N 1
ATOM 680 C CA . GLU A 1 86 ? -9.290 9.975 -22.284 1.00 90.25 86 GLU A CA 1
ATOM 681 C C . GLU A 1 86 ? -8.015 9.414 -21.647 1.00 90.25 86 GLU A C 1
ATOM 683 O O . GLU A 1 86 ? -6.913 9.690 -22.129 1.00 90.25 86 GLU A O 1
ATOM 688 N N . ILE A 1 87 ? -8.147 8.583 -20.606 1.00 90.56 87 ILE A N 1
ATOM 689 C CA . ILE A 1 87 ? -7.002 7.965 -19.941 1.00 90.56 87 ILE A CA 1
ATOM 690 C C . ILE A 1 87 ? -6.506 6.788 -20.796 1.00 90.56 87 ILE A C 1
ATOM 692 O O . ILE A 1 87 ? -7.224 5.798 -20.978 1.00 90.56 87 ILE A O 1
ATOM 696 N N . PRO A 1 88 ? -5.269 6.841 -21.319 1.00 91.94 88 PRO A N 1
ATOM 697 C CA . PRO A 1 88 ? -4.733 5.769 -22.148 1.00 91.94 88 PRO A CA 1
ATOM 698 C C . PRO A 1 88 ? -4.373 4.541 -21.303 1.00 91.94 88 PRO A C 1
ATOM 700 O O . PRO A 1 88 ? -3.928 4.672 -20.165 1.00 91.94 88 PRO A O 1
ATOM 703 N N . GLN A 1 89 ? -4.450 3.342 -21.888 1.00 92.50 89 GLN A N 1
ATOM 704 C CA . GLN A 1 89 ? -4.036 2.090 -21.231 1.00 92.50 89 GLN A CA 1
ATOM 705 C C . GLN A 1 89 ? -2.570 2.100 -20.759 1.00 92.50 89 GLN A C 1
ATOM 707 O O . GLN A 1 89 ? -2.214 1.427 -19.793 1.00 92.50 89 GLN A O 1
ATOM 712 N N . ASP A 1 90 ? -1.725 2.914 -21.397 1.00 92.62 90 ASP A N 1
ATOM 713 C CA . ASP A 1 90 ? -0.325 3.111 -21.013 1.00 92.62 90 ASP A CA 1
ATOM 714 C C . ASP A 1 90 ? -0.194 3.642 -19.573 1.00 92.62 90 ASP A C 1
ATOM 716 O O . ASP A 1 90 ? 0.789 3.359 -18.885 1.00 92.62 90 ASP A O 1
ATOM 720 N N . TYR A 1 91 ? -1.205 4.368 -19.089 1.00 92.62 91 TYR A N 1
ATOM 721 C CA . TYR A 1 91 ? -1.280 4.825 -17.706 1.00 92.62 91 TYR A CA 1
ATOM 722 C C . TYR A 1 91 ? -1.385 3.658 -16.715 1.00 92.62 91 TYR A C 1
ATOM 724 O O . TYR A 1 91 ? -0.706 3.660 -15.687 1.00 92.62 91 TYR A O 1
ATOM 732 N N . ASP A 1 92 ? -2.157 2.620 -17.050 1.00 94.56 92 ASP A N 1
ATOM 733 C CA . ASP A 1 92 ? -2.297 1.423 -16.215 1.00 94.56 92 ASP A CA 1
ATOM 734 C C . ASP A 1 92 ? -0.968 0.691 -16.088 1.00 94.56 92 ASP A C 1
ATOM 736 O O . ASP A 1 92 ? -0.609 0.244 -14.999 1.00 94.56 92 ASP A O 1
ATOM 740 N N . LEU A 1 93 ? -0.203 0.611 -17.184 1.00 94.00 93 LEU A N 1
ATOM 741 C CA . LEU A 1 93 ? 1.131 0.019 -17.159 1.00 94.00 93 LEU A CA 1
ATOM 742 C C . LEU A 1 93 ? 2.022 0.765 -16.165 1.00 94.00 93 LEU A C 1
ATOM 744 O O . LEU A 1 93 ? 2.642 0.138 -15.308 1.00 94.00 93 LEU A O 1
ATOM 748 N N . ILE A 1 94 ? 2.070 2.095 -16.249 1.00 93.44 94 ILE A N 1
ATOM 749 C CA . ILE A 1 94 ? 2.865 2.918 -15.333 1.00 93.44 94 ILE A CA 1
ATOM 750 C C . ILE A 1 94 ? 2.428 2.711 -13.889 1.00 93.44 94 ILE A C 1
ATOM 752 O O . ILE A 1 94 ? 3.279 2.508 -13.020 1.00 93.44 94 ILE A O 1
ATOM 756 N N . LEU A 1 95 ? 1.124 2.729 -13.628 1.00 94.25 95 LEU A N 1
ATOM 757 C CA . LEU A 1 95 ? 0.593 2.586 -12.282 1.00 94.25 95 LEU A CA 1
ATOM 758 C C . LEU A 1 95 ? 0.917 1.206 -11.692 1.00 94.25 95 LEU A C 1
ATOM 760 O O . LEU A 1 95 ? 1.405 1.123 -10.564 1.00 94.25 95 LEU A O 1
ATOM 764 N N . VAL A 1 96 ? 0.749 0.136 -12.473 1.00 94.69 96 VAL A N 1
ATOM 765 C CA . VAL A 1 96 ? 1.094 -1.237 -12.075 1.00 94.69 96 VAL A CA 1
ATOM 766 C C . VAL A 1 96 ? 2.590 -1.372 -11.814 1.00 94.69 96 VAL A C 1
ATOM 768 O O . VAL A 1 96 ? 2.982 -1.854 -10.753 1.00 94.69 96 VAL A O 1
ATOM 771 N N . LEU A 1 97 ? 3.450 -0.922 -12.732 1.00 93.75 97 LEU A N 1
ATOM 772 C CA . LEU A 1 97 ? 4.900 -0.990 -12.534 1.00 93.75 97 LEU A CA 1
ATOM 773 C C . LEU A 1 97 ? 5.338 -0.172 -11.313 1.00 93.75 97 LEU A C 1
ATOM 775 O O . LEU A 1 97 ? 6.243 -0.589 -10.581 1.00 93.75 97 LEU A O 1
ATOM 779 N N . SER A 1 98 ? 4.671 0.955 -11.062 1.00 93.31 98 SER A N 1
ATOM 780 C CA . SER A 1 98 ? 4.962 1.794 -9.905 1.00 93.31 98 SER A CA 1
ATOM 781 C C . SER A 1 98 ? 4.573 1.125 -8.594 1.00 93.31 98 SER A C 1
ATOM 783 O O . SER A 1 98 ? 5.361 1.099 -7.650 1.00 93.31 98 SER A O 1
ATOM 785 N N . PHE A 1 99 ? 3.391 0.510 -8.559 1.00 94.06 99 PHE A N 1
ATOM 786 C CA . PHE A 1 99 ? 2.919 -0.274 -7.422 1.00 94.06 99 PHE A CA 1
ATOM 787 C C . PHE A 1 99 ? 3.860 -1.449 -7.124 1.00 94.06 99 PHE A C 1
ATOM 789 O O . PHE A 1 99 ? 4.286 -1.643 -5.989 1.00 94.06 99 PHE A O 1
ATOM 796 N N . LEU A 1 100 ? 4.259 -2.194 -8.157 1.00 92.06 100 LEU A N 1
ATOM 797 C CA . LEU A 1 100 ? 5.131 -3.361 -8.028 1.00 92.06 100 LEU A CA 1
ATOM 798 C C . LEU A 1 100 ? 6.525 -3.009 -7.484 1.00 92.06 100 LEU A C 1
ATOM 800 O O . LEU A 1 100 ? 7.071 -3.725 -6.639 1.00 92.06 100 LEU A O 1
ATOM 804 N N . THR A 1 101 ? 7.105 -1.907 -7.964 1.00 89.06 101 THR A N 1
ATOM 805 C CA . THR A 1 101 ? 8.470 -1.482 -7.608 1.00 89.06 101 THR A CA 1
ATOM 806 C C . THR A 1 101 ? 8.540 -0.514 -6.428 1.00 89.06 101 THR A C 1
ATOM 808 O O . THR A 1 101 ? 9.640 -0.187 -5.983 1.00 89.06 101 THR A O 1
ATOM 811 N N . GLY A 1 102 ? 7.409 -0.003 -5.937 1.00 87.56 102 GLY A N 1
ATOM 812 C CA . GLY A 1 102 ? 7.378 1.060 -4.927 1.00 87.56 102 GLY A CA 1
ATOM 813 C C . GLY A 1 102 ? 7.993 2.390 -5.398 1.00 87.56 102 GLY A C 1
ATOM 814 O O . GLY A 1 102 ? 8.187 3.303 -4.592 1.00 87.56 102 GLY A O 1
ATOM 815 N N . ARG A 1 103 ? 8.331 2.522 -6.685 1.00 86.62 103 ARG A N 1
ATOM 816 C CA . ARG A 1 103 ? 8.880 3.736 -7.302 1.00 86.62 103 ARG A CA 1
ATOM 817 C C . ARG A 1 103 ? 7.873 4.291 -8.283 1.00 86.62 103 ARG A C 1
ATOM 819 O O . ARG A 1 103 ? 7.267 3.525 -9.009 1.00 86.62 103 ARG A O 1
ATOM 826 N N . GLN A 1 104 ? 7.759 5.609 -8.385 1.00 87.62 104 GLN A N 1
ATOM 827 C CA . GLN A 1 104 ? 6.982 6.184 -9.475 1.00 87.62 104 GLN A CA 1
ATOM 828 C C . GLN A 1 104 ? 7.723 5.951 -10.797 1.00 87.62 104 GLN A C 1
ATOM 830 O O . GLN A 1 104 ? 8.826 6.466 -10.989 1.00 87.62 104 GLN A O 1
ATOM 835 N N . VAL A 1 105 ? 7.137 5.153 -11.681 1.00 90.12 105 VAL A N 1
ATOM 836 C CA . VAL A 1 105 ? 7.602 4.953 -13.055 1.00 90.12 105 VAL A CA 1
ATOM 837 C C . VAL A 1 105 ? 7.018 6.065 -13.919 1.00 90.12 105 VAL A C 1
ATOM 839 O O . VAL A 1 105 ? 5.915 6.541 -13.662 1.00 90.12 105 VAL A O 1
ATOM 842 N N . TYR A 1 106 ? 7.758 6.503 -14.934 1.00 88.50 106 TYR A N 1
ATOM 843 C CA . TYR A 1 106 ? 7.328 7.599 -15.803 1.00 88.50 106 TYR A CA 1
ATOM 844 C C . TYR A 1 106 ? 7.592 7.299 -17.275 1.00 88.50 106 TYR A C 1
ATOM 846 O O . TYR A 1 106 ? 8.553 6.598 -17.620 1.00 88.50 106 TYR A O 1
ATOM 854 N N . PHE A 1 107 ? 6.784 7.915 -18.138 1.00 86.94 107 PHE A N 1
ATOM 855 C CA . PHE A 1 107 ? 7.164 8.174 -19.522 1.00 86.94 107 PHE A CA 1
ATOM 856 C C . PHE A 1 107 ? 8.000 9.452 -19.617 1.00 86.94 107 PHE A C 1
ATOM 858 O O . PHE A 1 107 ? 7.882 10.353 -18.792 1.00 86.94 107 PHE A O 1
ATOM 865 N N . GLU A 1 108 ? 8.805 9.555 -20.675 1.00 78.75 108 GLU A N 1
ATOM 866 C CA . GLU A 1 108 ? 9.638 10.736 -20.956 1.00 78.75 108 GLU A CA 1
ATOM 867 C C . GLU A 1 108 ? 8.839 12.047 -21.027 1.00 78.75 108 GLU A C 1
ATOM 869 O O . GLU A 1 108 ? 9.351 13.110 -20.700 1.00 78.75 108 GLU A O 1
ATOM 874 N N . LYS A 1 109 ? 7.581 11.967 -21.468 1.00 77.88 109 LYS A N 1
ATOM 875 C CA . LYS A 1 109 ? 6.704 13.125 -21.668 1.00 77.88 109 LYS A CA 1
ATOM 876 C C . LYS A 1 109 ? 6.000 13.611 -20.395 1.00 77.88 109 LYS A C 1
ATOM 878 O O . LYS A 1 109 ? 5.547 14.745 -20.383 1.00 77.88 109 LYS A O 1
ATOM 883 N N . ASP A 1 110 ? 5.930 12.790 -19.345 1.00 75.19 110 ASP A N 1
ATOM 884 C CA . ASP A 1 110 ? 5.136 13.071 -18.134 1.00 75.19 110 ASP A CA 1
ATOM 885 C C . ASP A 1 110 ? 6.020 13.571 -16.972 1.00 75.19 110 ASP A C 1
ATOM 887 O O . ASP A 1 110 ? 5.742 13.353 -15.791 1.00 75.19 110 ASP A O 1
ATOM 891 N N . LEU A 1 111 ? 7.146 14.203 -17.310 1.00 69.25 111 LEU A N 1
ATOM 892 C CA . LEU A 1 111 ? 8.172 14.640 -16.367 1.00 69.25 111 LEU A CA 1
ATOM 893 C C . LEU A 1 111 ? 7.909 16.060 -15.870 1.00 69.25 111 LEU A C 1
ATOM 895 O O . LEU A 1 111 ? 8.563 17.002 -16.306 1.00 69.25 111 LEU A O 1
ATOM 899 N N . ASP A 1 112 ? 7.007 16.201 -14.902 1.00 60.16 112 ASP A N 1
ATOM 900 C CA . ASP A 1 112 ? 6.657 17.511 -14.323 1.00 60.16 112 ASP A CA 1
ATOM 901 C C . ASP A 1 112 ? 7.297 17.797 -12.945 1.00 60.16 112 ASP A C 1
ATOM 903 O O . ASP A 1 112 ? 6.839 18.649 -12.181 1.00 60.16 112 ASP A O 1
ATOM 907 N N . GLY A 1 113 ? 8.400 17.129 -12.583 1.00 62.12 113 GLY A N 1
ATOM 908 C CA . GLY A 1 113 ? 9.068 17.384 -11.300 1.00 62.12 113 GLY A CA 1
ATOM 909 C C . GLY A 1 113 ? 10.373 16.626 -11.086 1.00 62.12 113 GLY A C 1
ATOM 910 O O . GLY A 1 113 ? 10.888 16.000 -12.001 1.00 62.12 113 GLY A O 1
ATOM 911 N N . ASP A 1 114 ? 10.922 16.693 -9.864 1.00 62.75 114 ASP A N 1
ATOM 912 C CA . ASP A 1 114 ? 12.085 15.894 -9.457 1.00 62.75 114 ASP A CA 1
ATOM 913 C C . ASP A 1 114 ? 11.627 14.491 -9.002 1.00 62.75 114 ASP A C 1
ATOM 915 O O . ASP A 1 114 ? 11.113 14.358 -7.884 1.00 62.75 114 ASP A O 1
ATOM 919 N N . PRO A 1 115 ? 11.823 13.440 -9.820 1.00 59.97 115 PRO A N 1
ATOM 920 C CA . PRO A 1 115 ? 11.353 12.082 -9.542 1.00 59.97 115 PRO A CA 1
ATOM 921 C C . PRO A 1 115 ? 12.230 11.355 -8.513 1.00 59.97 115 PRO A C 1
ATOM 923 O O . PRO A 1 115 ? 11.980 10.199 -8.178 1.00 59.97 115 PRO A O 1
ATOM 926 N N . ARG A 1 116 ? 13.274 12.013 -7.985 1.00 61.00 116 ARG A N 1
ATOM 927 C CA . ARG A 1 116 ? 14.198 11.457 -6.980 1.00 61.00 116 ARG A CA 1
ATOM 928 C C . ARG A 1 116 ? 13.618 11.467 -5.561 1.00 61.00 116 ARG A C 1
ATOM 930 O O . ARG A 1 116 ? 14.360 11.307 -4.590 1.00 61.00 116 ARG A O 1
ATOM 937 N N . ARG A 1 117 ? 12.311 11.697 -5.417 1.00 60.16 117 ARG A N 1
ATOM 938 C CA . ARG A 1 117 ? 11.616 11.658 -4.127 1.00 60.16 117 ARG A CA 1
ATOM 939 C C . ARG A 1 117 ? 11.457 10.212 -3.654 1.00 60.16 117 ARG A C 1
ATOM 941 O O . ARG A 1 117 ? 11.551 9.267 -4.431 1.00 60.16 117 ARG A O 1
ATOM 948 N N . SER A 1 118 ? 11.320 10.072 -2.338 1.00 59.16 118 SER A N 1
ATOM 949 C CA . SER A 1 118 ? 11.214 8.816 -1.594 1.00 59.16 118 SER A CA 1
ATOM 950 C C . SER A 1 118 ? 10.516 7.688 -2.359 1.00 59.16 118 SER A C 1
ATOM 952 O O . SER A 1 118 ? 9.449 7.872 -2.928 1.00 59.16 118 SER A O 1
ATOM 954 N N . TYR A 1 119 ? 11.097 6.491 -2.317 1.00 69.06 119 TYR A N 1
ATOM 955 C CA . TYR A 1 119 ? 10.445 5.281 -2.808 1.00 69.06 119 TYR A CA 1
ATOM 956 C C . TYR A 1 119 ? 9.850 4.474 -1.643 1.00 69.06 119 TYR A C 1
ATOM 958 O O . TYR A 1 119 ? 10.378 4.486 -0.519 1.00 69.06 119 TYR A O 1
ATOM 966 N N . ALA A 1 120 ? 8.705 3.845 -1.899 1.00 74.88 120 ALA A N 1
ATOM 967 C CA . ALA A 1 120 ? 8.016 2.942 -0.987 1.00 74.88 120 ALA A CA 1
ATOM 968 C C . ALA A 1 120 ? 8.691 1.566 -0.966 1.00 74.88 120 ALA A C 1
ATOM 970 O O . ALA A 1 120 ? 9.745 1.348 -1.571 1.00 74.88 120 ALA A O 1
ATOM 971 N N . GLU A 1 121 ? 8.111 0.650 -0.201 1.00 75.38 121 GLU A N 1
ATOM 972 C CA . GLU A 1 121 ? 8.551 -0.736 -0.222 1.00 75.38 121 GLU A CA 1
ATOM 973 C C . GLU A 1 121 ? 8.135 -1.390 -1.528 1.00 75.38 121 GLU A C 1
ATOM 975 O O . GLU A 1 121 ? 7.098 -1.074 -2.108 1.00 75.38 121 GLU A O 1
ATOM 980 N N . ARG A 1 122 ? 8.984 -2.290 -2.012 1.00 84.25 122 ARG A N 1
ATOM 981 C CA . ARG A 1 122 ? 8.679 -3.067 -3.203 1.00 84.25 122 ARG A CA 1
ATOM 982 C C . ARG A 1 122 ? 7.656 -4.129 -2.842 1.00 84.25 122 ARG A C 1
ATOM 984 O O . ARG A 1 122 ? 7.879 -4.883 -1.900 1.00 84.25 122 ARG A O 1
ATOM 991 N N . VAL A 1 123 ? 6.599 -4.254 -3.634 1.00 86.19 123 VAL A N 1
ATOM 992 C CA . VAL A 1 123 ? 5.668 -5.385 -3.528 1.00 86.19 123 VAL A CA 1
ATOM 993 C C . VAL A 1 123 ? 6.317 -6.660 -4.071 1.00 86.19 123 VAL A C 1
ATOM 995 O O . VAL A 1 123 ? 6.060 -7.749 -3.559 1.00 86.19 123 VAL A O 1
ATOM 998 N N . ILE A 1 124 ? 7.192 -6.535 -5.075 1.00 84.75 124 ILE A N 1
ATOM 999 C CA . ILE A 1 124 ? 7.915 -7.670 -5.659 1.00 84.75 124 ILE A CA 1
ATOM 1000 C C . ILE A 1 124 ? 9.430 -7.489 -5.653 1.00 84.75 124 ILE A C 1
ATOM 1002 O O . ILE A 1 124 ? 9.973 -6.415 -5.952 1.00 84.75 124 ILE A O 1
ATOM 1006 N N . ASP A 1 125 ? 10.122 -8.585 -5.360 1.00 76.25 125 ASP A N 1
ATOM 1007 C CA . ASP A 1 125 ? 11.571 -8.649 -5.442 1.00 76.25 125 ASP A CA 1
ATOM 1008 C C . ASP A 1 125 ? 12.032 -8.728 -6.902 1.00 76.25 125 ASP A C 1
ATOM 1010 O O . ASP A 1 125 ? 11.283 -9.085 -7.812 1.00 76.25 125 ASP A O 1
ATOM 1014 N N . SER A 1 126 ? 13.297 -8.386 -7.142 1.00 70.44 126 SER A N 1
ATOM 1015 C CA . SER A 1 126 ? 13.907 -8.365 -8.477 1.00 70.44 126 SER A CA 1
ATOM 1016 C C . SER A 1 126 ? 13.738 -9.678 -9.249 1.00 70.44 126 SER A C 1
ATOM 1018 O O . SER A 1 126 ? 13.545 -9.670 -10.460 1.00 70.44 126 SER A O 1
ATOM 1020 N N . PHE A 1 127 ? 13.804 -10.807 -8.542 1.00 70.94 127 PHE A N 1
ATOM 1021 C CA . PHE A 1 127 ? 13.691 -12.146 -9.124 1.00 70.94 127 PHE A CA 1
ATOM 1022 C C . PHE A 1 127 ? 12.242 -12.565 -9.411 1.00 70.94 127 PHE A C 1
ATOM 1024 O O . PHE A 1 127 ? 12.021 -13.513 -10.164 1.00 70.94 127 PHE A O 1
ATOM 1031 N N . ASP A 1 128 ? 11.260 -11.867 -8.838 1.00 77.31 128 ASP A N 1
ATOM 1032 C CA . ASP A 1 128 ? 9.843 -12.207 -8.977 1.00 77.31 128 ASP A CA 1
ATOM 1033 C C . ASP A 1 128 ? 9.200 -11.535 -10.198 1.00 77.31 128 ASP A C 1
ATOM 1035 O O . ASP A 1 128 ? 8.125 -11.950 -10.625 1.00 77.31 128 ASP A O 1
ATOM 1039 N N . PHE A 1 129 ? 9.870 -10.557 -10.821 1.00 79.50 129 PHE A N 1
ATOM 1040 C CA . PHE A 1 129 ? 9.382 -9.903 -12.043 1.00 79.50 129 PHE A CA 1
ATOM 1041 C C . PHE A 1 129 ? 9.187 -10.882 -13.205 1.00 79.50 129 PHE A C 1
ATOM 1043 O O . PHE A 1 129 ? 8.179 -10.824 -13.902 1.00 79.50 129 PHE A O 1
ATOM 1050 N N . GLU A 1 130 ? 10.123 -11.815 -13.390 1.00 74.06 130 GLU A N 1
ATOM 1051 C CA . GLU A 1 130 ? 10.022 -12.861 -14.421 1.00 74.06 130 GLU A CA 1
ATOM 1052 C C . GLU A 1 130 ? 8.956 -13.918 -14.089 1.00 74.06 130 GLU A C 1
ATOM 1054 O O . GLU A 1 130 ? 8.565 -14.704 -14.948 1.00 74.06 130 GLU A O 1
ATOM 1059 N N . ARG A 1 131 ? 8.489 -13.947 -12.836 1.00 75.81 131 ARG A N 1
ATOM 1060 C CA . ARG A 1 131 ? 7.513 -14.907 -12.305 1.00 75.81 131 ARG A CA 1
ATOM 1061 C C . ARG A 1 131 ? 6.155 -14.270 -12.034 1.00 75.81 131 ARG A C 1
ATOM 1063 O O . ARG A 1 131 ? 5.318 -14.897 -11.382 1.00 75.81 131 ARG A O 1
ATOM 1070 N N . LEU A 1 132 ? 5.946 -13.035 -12.494 1.00 81.12 132 LEU A N 1
ATOM 1071 C CA . LEU A 1 132 ? 4.666 -12.364 -12.353 1.00 81.12 132 LEU A CA 1
ATOM 1072 C C . LEU A 1 132 ? 3.551 -13.258 -12.912 1.00 81.12 132 LEU A C 1
ATOM 1074 O O . LEU A 1 132 ? 3.742 -13.890 -13.954 1.00 81.12 132 LEU A O 1
ATOM 1078 N N . PRO A 1 133 ? 2.391 -13.332 -12.238 1.00 74.00 133 PRO A N 1
ATOM 1079 C CA . PRO A 1 133 ? 1.276 -14.112 -12.743 1.00 74.00 133 PRO A CA 1
ATOM 1080 C C . PRO A 1 133 ? 0.923 -13.665 -14.165 1.00 74.00 133 PRO A C 1
ATOM 1082 O O . PRO A 1 133 ? 0.686 -12.481 -14.407 1.00 74.00 133 PRO A O 1
ATOM 1085 N N . ASN A 1 134 ? 0.869 -14.614 -15.103 1.00 74.19 134 ASN A N 1
ATOM 1086 C CA . ASN A 1 134 ? 0.531 -14.330 -16.505 1.00 74.19 134 ASN A CA 1
ATOM 1087 C C . ASN A 1 134 ? -0.847 -13.654 -16.648 1.00 74.19 134 ASN A C 1
ATOM 1089 O O . ASN A 1 134 ? -1.113 -12.983 -17.642 1.00 74.19 134 ASN A O 1
ATOM 1093 N N . ASP A 1 135 ? -1.715 -13.836 -15.651 1.00 83.69 135 ASP A N 1
ATOM 1094 C CA . ASP A 1 135 ? -3.062 -13.285 -15.570 1.00 83.69 135 ASP A CA 1
ATOM 1095 C C . ASP A 1 135 ? -3.150 -11.944 -14.820 1.00 83.69 135 ASP A C 1
ATOM 1097 O O . ASP A 1 135 ? -4.238 -11.379 -14.717 1.00 83.69 135 ASP A O 1
ATOM 1101 N N . LEU A 1 136 ? -2.034 -11.391 -14.324 1.00 90.12 136 LEU A N 1
ATOM 1102 C CA . LEU A 1 136 ? -2.026 -10.135 -13.561 1.00 90.12 136 LEU A CA 1
ATOM 1103 C C . LEU A 1 136 ? -2.739 -9.010 -14.314 1.00 90.12 136 LEU A C 1
ATOM 1105 O O . LEU A 1 136 ? -3.537 -8.282 -13.731 1.00 90.12 136 LEU A O 1
ATOM 1109 N N . TRP A 1 137 ? -2.488 -8.892 -15.619 1.00 92.44 137 TRP A N 1
ATOM 1110 C CA . TRP A 1 137 ? -3.117 -7.856 -16.436 1.00 92.44 137 TRP A CA 1
ATOM 1111 C C . TRP A 1 137 ? -4.634 -8.035 -16.552 1.00 92.44 137 TRP A C 1
ATOM 1113 O O . TRP A 1 137 ? -5.390 -7.069 -16.531 1.00 92.44 137 TRP A O 1
ATOM 1123 N N . GLN A 1 138 ? -5.099 -9.282 -16.635 1.00 91.81 138 GLN A N 1
ATOM 1124 C CA . GLN A 1 138 ? -6.528 -9.588 -16.737 1.00 91.81 138 GLN A CA 1
ATOM 1125 C C . GLN A 1 138 ? -7.257 -9.209 -15.440 1.00 91.81 138 GLN A C 1
ATOM 1127 O O . GLN A 1 138 ? -8.403 -8.762 -15.484 1.00 91.81 138 GLN A O 1
ATOM 1132 N N . LYS A 1 139 ? -6.565 -9.287 -14.296 1.00 94.19 139 LYS A N 1
ATOM 1133 C CA . LYS A 1 139 ? -7.081 -8.886 -12.981 1.00 94.19 139 LYS A CA 1
ATOM 1134 C C . LYS A 1 139 ? -7.246 -7.373 -12.804 1.00 94.19 139 LYS A C 1
ATOM 1136 O O . LYS A 1 139 ? -7.909 -6.968 -11.855 1.00 94.19 139 LYS A O 1
ATOM 1141 N N . LEU A 1 140 ? -6.733 -6.529 -13.706 1.00 94.50 140 LEU A N 1
ATOM 1142 C CA . LEU A 1 140 ? -6.993 -5.081 -13.648 1.00 94.50 140 LEU A CA 1
ATOM 1143 C C . LEU A 1 140 ? -8.480 -4.751 -13.835 1.00 94.50 140 LEU A C 1
ATOM 1145 O O . LEU A 1 140 ? -8.972 -3.810 -13.221 1.00 94.50 140 LEU A O 1
ATOM 1149 N N . SER A 1 141 ? -9.210 -5.563 -14.607 1.00 93.62 141 SER A N 1
ATOM 1150 C CA . SER A 1 141 ? -10.671 -5.444 -14.708 1.00 93.62 141 SER A CA 1
ATOM 1151 C C . SER A 1 141 ? -11.345 -5.633 -13.346 1.00 93.62 141 SER A C 1
ATOM 1153 O O . SER A 1 141 ? -12.154 -4.808 -12.949 1.00 93.62 141 SER A O 1
ATOM 1155 N N . ILE A 1 142 ? -10.904 -6.627 -12.566 1.00 93.56 142 ILE A N 1
ATOM 1156 C CA . ILE A 1 142 ? -11.391 -6.879 -11.202 1.00 93.56 142 ILE A CA 1
ATOM 1157 C C . ILE A 1 142 ? -11.084 -5.688 -10.284 1.00 93.56 142 ILE A C 1
ATOM 1159 O O . ILE A 1 142 ? -11.932 -5.291 -9.489 1.00 93.56 142 ILE A O 1
ATOM 1163 N N . VAL A 1 143 ? -9.888 -5.093 -10.391 1.00 94.75 143 VAL A N 1
ATOM 1164 C CA . VAL A 1 143 ? -9.531 -3.879 -9.630 1.00 94.75 143 VAL A CA 1
ATOM 1165 C C . VAL A 1 143 ? -10.507 -2.740 -9.948 1.00 94.75 143 VAL A C 1
ATOM 1167 O O . VAL A 1 143 ? -10.977 -2.072 -9.028 1.00 94.75 143 VAL A O 1
ATOM 1170 N N . SER A 1 144 ? -10.828 -2.532 -11.227 1.00 94.31 144 SER A N 1
ATOM 1171 C CA . SER A 1 144 ? -11.776 -1.501 -11.666 1.00 94.31 144 SER A CA 1
ATOM 1172 C C . SER A 1 144 ? -13.204 -1.789 -11.195 1.00 94.31 144 SER A C 1
ATOM 1174 O O . SER A 1 144 ? -13.823 -0.937 -10.560 1.00 94.31 144 SER A O 1
ATOM 1176 N N . ASP A 1 145 ? -13.690 -3.015 -11.405 1.00 92.62 145 ASP A N 1
ATOM 1177 C CA . ASP A 1 145 ? -15.049 -3.448 -11.057 1.00 92.62 145 ASP A CA 1
ATOM 1178 C C . ASP A 1 145 ? -15.322 -3.358 -9.546 1.00 92.62 145 ASP A C 1
ATOM 1180 O O . ASP A 1 145 ? -16.446 -3.089 -9.121 1.00 92.62 145 ASP A O 1
ATOM 1184 N N . LEU A 1 146 ? -14.288 -3.549 -8.720 1.00 91.62 146 LEU A N 1
ATOM 1185 C CA . LEU A 1 146 ? -14.361 -3.382 -7.267 1.00 91.62 146 LEU A CA 1
ATOM 1186 C C . LEU A 1 146 ? -14.185 -1.924 -6.803 1.00 91.62 146 LEU A C 1
ATOM 1188 O O . LEU A 1 146 ? -14.265 -1.663 -5.603 1.00 91.62 146 LEU A O 1
ATOM 1192 N N . 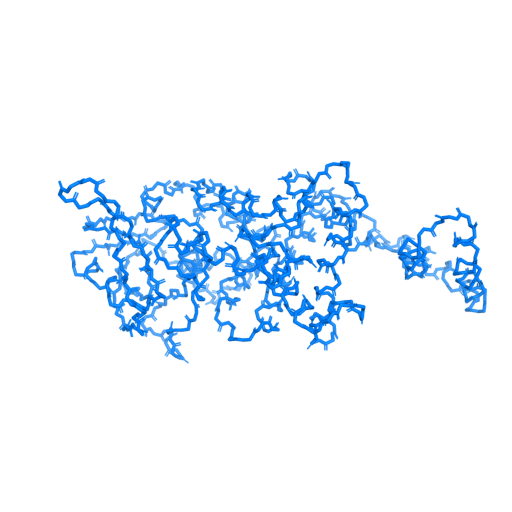GLY A 1 147 ? -13.928 -0.973 -7.707 1.00 91.62 147 GLY A N 1
ATOM 1193 C CA . GLY A 1 147 ? -13.675 0.431 -7.367 1.00 91.62 147 GLY A CA 1
ATOM 1194 C C . GLY A 1 147 ? -12.338 0.658 -6.650 1.00 91.62 147 GLY A C 1
ATOM 1195 O O . GLY A 1 147 ? -12.217 1.558 -5.822 1.00 91.62 147 GLY A O 1
ATOM 1196 N N . LEU A 1 148 ? -11.332 -0.178 -6.923 1.00 95.81 148 LEU A N 1
ATOM 1197 C CA . LEU A 1 148 ? -10.029 -0.163 -6.247 1.00 95.81 148 LEU A CA 1
ATOM 1198 C C . LEU A 1 148 ? -8.927 0.557 -7.043 1.00 95.81 148 LEU A C 1
ATOM 1200 O O . LEU A 1 148 ? -7.792 0.641 -6.567 1.00 95.81 148 LEU A O 1
ATOM 1204 N N . ALA A 1 149 ? -9.238 1.099 -8.224 1.00 95.25 149 ALA A N 1
ATOM 1205 C CA . ALA A 1 149 ? -8.284 1.842 -9.052 1.00 95.25 149 ALA A CA 1
ATOM 1206 C C . ALA A 1 149 ? -7.688 3.048 -8.300 1.00 95.25 149 ALA A C 1
ATOM 1208 O O . ALA A 1 149 ? -6.465 3.190 -8.219 1.00 95.25 149 ALA A O 1
ATOM 1209 N N . ASP A 1 150 ? -8.539 3.836 -7.635 1.00 94.50 150 ASP A N 1
ATOM 1210 C CA . ASP A 1 150 ? -8.112 4.973 -6.811 1.00 94.50 150 ASP A CA 1
ATOM 1211 C C . ASP A 1 150 ? -7.258 4.541 -5.618 1.00 94.50 150 ASP A C 1
ATOM 1213 O O . ASP A 1 150 ? -6.340 5.257 -5.217 1.00 94.50 150 ASP A O 1
ATOM 1217 N N . ALA A 1 151 ? -7.516 3.356 -5.055 1.00 96.19 151 ALA A N 1
ATOM 1218 C CA . ALA A 1 151 ? -6.712 2.834 -3.958 1.00 96.19 151 ALA A CA 1
ATOM 1219 C C . ALA A 1 151 ? -5.283 2.525 -4.419 1.00 96.19 151 ALA A C 1
ATOM 1221 O O . ALA A 1 151 ? -4.325 2.925 -3.756 1.00 96.19 151 ALA A O 1
ATOM 1222 N N . MET A 1 152 ? -5.130 1.881 -5.581 1.00 95.69 152 MET A N 1
ATOM 1223 C CA . MET A 1 152 ? -3.818 1.631 -6.182 1.00 95.69 152 MET A CA 1
ATOM 1224 C C . MET A 1 152 ? -3.095 2.944 -6.509 1.00 95.69 152 MET A C 1
ATOM 1226 O O . MET A 1 152 ? -1.926 3.102 -6.151 1.00 95.69 152 MET A O 1
ATOM 1230 N N . TYR A 1 153 ? -3.799 3.908 -7.112 1.00 95.00 153 TYR A N 1
ATOM 1231 C CA . TYR A 1 153 ? -3.271 5.249 -7.373 1.00 95.00 153 TYR A CA 1
ATOM 1232 C C . TYR A 1 153 ? -2.777 5.933 -6.095 1.00 95.00 153 TYR A C 1
ATOM 1234 O O . TYR A 1 153 ? -1.650 6.435 -6.047 1.00 95.00 153 TYR A O 1
ATOM 1242 N N . CYS A 1 154 ? -3.583 5.919 -5.035 1.00 95.38 154 CYS A N 1
ATOM 1243 C CA . CYS A 1 154 ? -3.231 6.545 -3.769 1.00 95.38 154 CYS A CA 1
ATOM 1244 C C . CYS A 1 154 ? -1.993 5.902 -3.134 1.00 95.38 154 CYS A C 1
ATOM 1246 O O . CYS A 1 154 ? -1.111 6.621 -2.676 1.00 95.38 154 CYS A O 1
ATOM 1248 N N . ILE A 1 155 ? -1.871 4.571 -3.140 1.00 94.12 155 ILE A N 1
ATOM 1249 C CA . ILE A 1 155 ? -0.689 3.884 -2.589 1.00 94.12 155 ILE A CA 1
ATOM 1250 C C . ILE A 1 155 ? 0.586 4.264 -3.341 1.00 94.12 155 ILE A C 1
ATOM 1252 O O . ILE A 1 155 ? 1.603 4.572 -2.717 1.00 94.12 155 ILE A O 1
ATOM 1256 N N . VAL A 1 156 ? 0.519 4.309 -4.670 1.00 92.19 156 VAL A N 1
ATOM 1257 C CA . VAL A 1 156 ? 1.649 4.707 -5.515 1.00 92.19 156 VAL A CA 1
ATOM 1258 C C . VAL A 1 156 ? 2.084 6.150 -5.221 1.00 92.19 156 VAL A C 1
ATOM 1260 O O . VAL A 1 156 ? 3.270 6.414 -5.005 1.00 92.19 156 VAL A O 1
ATOM 1263 N N . ASN A 1 157 ? 1.130 7.074 -5.087 1.00 90.12 157 ASN A N 1
ATOM 1264 C CA . ASN A 1 157 ? 1.418 8.483 -4.802 1.00 90.12 157 ASN A CA 1
ATOM 1265 C C . ASN A 1 157 ? 1.782 8.762 -3.334 1.00 90.12 157 ASN A C 1
ATOM 1267 O O . ASN A 1 157 ? 2.497 9.727 -3.053 1.00 90.12 157 ASN A O 1
ATOM 1271 N N . ALA A 1 158 ? 1.378 7.907 -2.390 1.00 89.75 158 ALA A N 1
ATOM 1272 C CA . ALA A 1 158 ? 1.727 8.044 -0.976 1.00 89.75 158 ALA A CA 1
ATOM 1273 C C . ALA A 1 158 ? 3.248 8.079 -0.753 1.00 89.75 158 ALA A C 1
ATOM 1275 O O . ALA A 1 158 ? 3.731 8.790 0.128 1.00 89.75 158 ALA A O 1
ATOM 1276 N N . ALA A 1 159 ? 4.010 7.343 -1.569 1.00 80.06 159 ALA A N 1
ATOM 1277 C CA . ALA A 1 159 ? 5.471 7.328 -1.532 1.00 80.06 159 ALA A CA 1
ATOM 1278 C C . ALA A 1 159 ? 6.097 8.695 -1.860 1.00 80.06 159 ALA A C 1
ATOM 1280 O O . ALA A 1 159 ? 7.158 9.034 -1.335 1.00 80.06 159 ALA A O 1
ATOM 1281 N N . GLN A 1 160 ? 5.425 9.473 -2.713 1.00 79.88 160 GLN A N 1
ATOM 1282 C CA . GLN A 1 160 ? 5.895 10.760 -3.226 1.00 79.88 160 GLN A CA 1
ATOM 1283 C C . GLN A 1 160 ? 5.586 11.930 -2.284 1.00 79.88 160 GLN A C 1
ATOM 1285 O O . GLN A 1 160 ? 6.193 12.999 -2.411 1.00 79.88 160 GLN A O 1
ATOM 1290 N N . ALA A 1 161 ? 4.667 11.737 -1.334 1.00 83.75 161 ALA A N 1
ATOM 1291 C CA . ALA A 1 161 ? 4.335 12.738 -0.331 1.00 83.75 161 ALA A CA 1
ATOM 1292 C C . ALA A 1 161 ? 5.520 12.936 0.642 1.00 83.75 161 ALA A C 1
ATOM 1294 O O . ALA A 1 161 ? 5.937 11.978 1.303 1.00 83.75 161 ALA A O 1
ATOM 1295 N N . PRO A 1 162 ? 6.089 14.154 0.745 1.00 75.25 162 PRO A N 1
ATOM 1296 C CA . PRO A 1 162 ? 7.283 14.381 1.556 1.00 75.25 162 PRO A CA 1
ATOM 1297 C C . PRO A 1 162 ? 6.989 14.377 3.061 1.00 75.25 162 PRO A C 1
ATOM 1299 O O . PRO A 1 162 ? 7.855 14.008 3.856 1.00 75.25 162 PRO A O 1
ATOM 1302 N N . GLU A 1 163 ? 5.779 14.760 3.462 1.00 82.44 163 GLU A N 1
ATOM 1303 C CA . GLU A 1 163 ? 5.342 14.794 4.854 1.00 82.44 163 GLU A CA 1
ATOM 1304 C C . GLU A 1 163 ? 4.405 13.640 5.236 1.00 82.44 163 GLU A C 1
ATOM 1306 O O . GLU A 1 163 ? 3.609 13.133 4.444 1.00 82.44 163 GLU A O 1
ATOM 1311 N N . LEU A 1 164 ? 4.455 13.261 6.518 1.00 83.56 164 LEU A N 1
ATOM 1312 C CA . LEU A 1 164 ? 3.668 12.156 7.069 1.00 83.56 164 LEU A CA 1
ATOM 1313 C C . LEU A 1 164 ? 2.151 12.378 6.953 1.00 83.56 164 LEU A C 1
ATOM 1315 O O . LEU A 1 164 ? 1.412 11.410 6.811 1.00 83.56 164 LEU A O 1
ATOM 1319 N N . ILE A 1 165 ? 1.686 13.633 6.998 1.00 87.81 165 ILE A N 1
ATOM 1320 C CA . ILE A 1 165 ? 0.261 13.971 6.844 1.00 87.81 165 ILE A CA 1
ATOM 1321 C C . ILE A 1 165 ? -0.200 13.690 5.414 1.00 87.81 165 ILE A C 1
ATOM 1323 O O . ILE A 1 165 ? -1.193 12.992 5.239 1.00 87.81 165 ILE A O 1
ATOM 1327 N N . GLY A 1 166 ? 0.530 14.184 4.408 1.00 89.06 166 GLY A N 1
ATOM 1328 C CA . GLY A 1 166 ? 0.224 13.941 2.998 1.00 89.06 166 GLY A CA 1
ATOM 1329 C C . GLY A 1 166 ? 0.279 12.453 2.664 1.00 89.06 166 GLY A C 1
ATOM 1330 O O . GLY A 1 166 ? -0.663 11.913 2.085 1.00 89.06 166 GLY A O 1
ATOM 1331 N N . ARG A 1 167 ? 1.318 11.752 3.137 1.00 90.25 167 ARG A N 1
ATOM 1332 C CA . ARG A 1 167 ? 1.412 10.291 3.002 1.00 90.25 167 ARG A CA 1
ATOM 1333 C C . ARG A 1 167 ? 0.227 9.593 3.660 1.00 90.25 167 ARG A C 1
ATOM 1335 O O . ARG A 1 167 ? -0.406 8.741 3.048 1.00 90.25 167 ARG A O 1
ATOM 1342 N N . GLY A 1 168 ? -0.091 9.974 4.893 1.00 91.25 168 GLY A N 1
ATOM 1343 C CA . GLY A 1 168 ? -1.220 9.431 5.633 1.00 91.25 168 GLY A CA 1
ATOM 1344 C C . GLY A 1 168 ? -2.562 9.694 4.955 1.00 91.25 168 GLY A C 1
ATOM 1345 O O . GLY A 1 168 ? -3.420 8.826 5.001 1.00 91.25 168 GLY A O 1
ATOM 1346 N N . ALA A 1 169 ? -2.750 10.837 4.291 1.00 93.06 169 ALA A N 1
ATOM 1347 C CA . ALA A 1 169 ? -3.978 11.146 3.564 1.00 93.06 169 ALA A CA 1
ATOM 1348 C C . ALA A 1 169 ? -4.198 10.179 2.391 1.00 93.06 169 ALA A C 1
ATOM 1350 O O . ALA A 1 169 ? -5.263 9.571 2.309 1.00 93.06 169 ALA A O 1
ATOM 1351 N N . TYR A 1 170 ? -3.175 9.965 1.556 1.00 94.56 170 TYR A N 1
ATOM 1352 C CA . TYR A 1 170 ? -3.234 8.975 0.476 1.00 94.56 170 TYR A CA 1
ATOM 1353 C C . TYR A 1 170 ? -3.457 7.557 1.006 1.00 94.56 170 TYR A C 1
ATOM 1355 O O . TYR A 1 170 ? -4.330 6.839 0.527 1.00 94.56 170 TYR A O 1
ATOM 1363 N N . VAL A 1 171 ? -2.706 7.156 2.034 1.00 94.56 171 VAL A N 1
ATOM 1364 C CA . VAL A 1 171 ? -2.834 5.822 2.636 1.00 94.56 171 VAL A CA 1
ATOM 1365 C C . VAL A 1 171 ? -4.228 5.602 3.227 1.00 94.56 171 VAL A C 1
ATOM 1367 O O . VAL A 1 171 ? -4.813 4.539 3.037 1.00 94.56 171 VAL A O 1
ATOM 1370 N N . ASN A 1 172 ? -4.783 6.602 3.912 1.00 94.00 172 ASN A N 1
ATOM 1371 C CA . ASN A 1 172 ? -6.127 6.520 4.474 1.00 94.00 172 ASN A CA 1
ATOM 1372 C C . ASN A 1 172 ? -7.186 6.435 3.378 1.00 94.00 172 ASN A C 1
ATOM 1374 O O . ASN A 1 172 ? -8.103 5.633 3.512 1.00 94.00 172 ASN A O 1
ATOM 1378 N N . ALA A 1 173 ? -7.048 7.220 2.305 1.00 94.81 173 ALA A N 1
ATOM 1379 C CA . ALA A 1 173 ? -7.951 7.157 1.161 1.00 94.81 173 ALA A CA 1
ATOM 1380 C C . ALA A 1 173 ? -7.921 5.766 0.509 1.00 94.81 173 ALA A C 1
ATOM 1382 O O . ALA A 1 173 ? -8.973 5.170 0.294 1.00 94.81 173 ALA A O 1
ATOM 1383 N N . ALA A 1 174 ? -6.727 5.204 0.291 1.00 96.12 174 ALA A N 1
ATOM 1384 C CA . ALA A 1 174 ? -6.582 3.854 -0.242 1.00 96.12 174 ALA A CA 1
ATOM 1385 C C . ALA A 1 174 ? -7.241 2.802 0.655 1.00 96.12 174 ALA A C 1
ATOM 1387 O O . ALA A 1 174 ? -8.035 1.986 0.186 1.00 96.12 174 ALA A O 1
ATOM 1388 N N . PHE A 1 175 ? -6.938 2.838 1.953 1.00 95.94 175 PHE A N 1
ATOM 1389 C CA . PHE A 1 175 ? -7.477 1.878 2.904 1.00 95.94 175 PHE A CA 1
ATOM 1390 C C . PHE A 1 175 ? -9.003 1.992 3.032 1.00 95.94 175 PHE A C 1
ATOM 1392 O O . PHE A 1 175 ? -9.688 0.969 3.068 1.00 95.94 175 PHE A O 1
ATOM 1399 N N . ASP A 1 176 ? -9.542 3.215 3.035 1.00 93.06 176 ASP A N 1
ATOM 1400 C CA . ASP A 1 176 ? -10.982 3.481 3.070 1.00 93.06 176 ASP A CA 1
ATOM 1401 C C . ASP A 1 176 ? -11.714 2.916 1.863 1.00 93.06 176 ASP A C 1
ATOM 1403 O O . ASP A 1 176 ? -12.734 2.240 2.043 1.00 93.06 176 ASP A O 1
ATOM 1407 N N . SER A 1 177 ? -11.179 3.136 0.661 1.00 93.62 177 SER A N 1
ATOM 1408 C CA . SER A 1 177 ? -11.716 2.547 -0.564 1.00 93.62 177 SER A CA 1
ATOM 1409 C C . SER A 1 177 ? -11.709 1.020 -0.480 1.00 93.62 177 SER A C 1
ATOM 1411 O O . SER A 1 177 ? -12.733 0.390 -0.738 1.00 93.62 177 SER A O 1
ATOM 1413 N N . ILE A 1 178 ? -10.605 0.426 -0.012 1.00 95.69 178 ILE A N 1
ATOM 1414 C CA . ILE A 1 178 ? -10.443 -1.028 0.107 1.00 95.69 178 ILE A CA 1
ATOM 1415 C C . ILE A 1 178 ? -11.474 -1.652 1.050 1.00 95.69 178 ILE A C 1
ATOM 1417 O O . ILE A 1 178 ? -12.269 -2.493 0.620 1.00 95.69 178 ILE A O 1
ATOM 1421 N N . TYR A 1 179 ? -11.486 -1.282 2.337 1.00 92.31 179 TYR A N 1
ATOM 1422 C CA . TYR A 1 179 ? -12.358 -1.993 3.276 1.00 92.31 179 TYR A CA 1
ATOM 1423 C C . TYR A 1 179 ? -13.829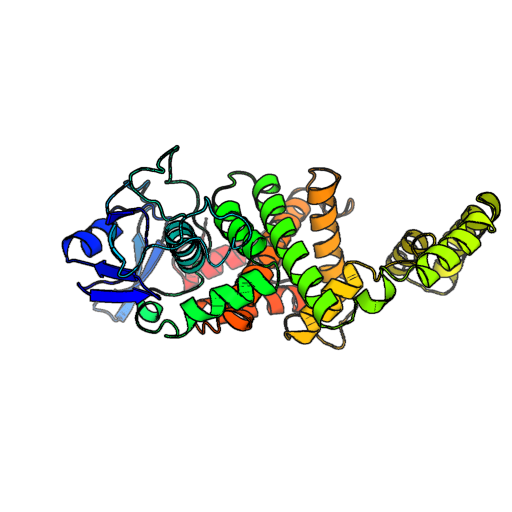 -1.630 3.063 1.00 92.31 179 TYR A C 1
ATOM 1425 O O . TYR A 1 179 ? -14.692 -2.427 3.427 1.00 92.31 179 TYR A O 1
ATOM 1433 N N . THR A 1 180 ? -14.144 -0.457 2.500 1.00 90.00 180 THR A N 1
ATOM 1434 C CA . THR A 1 180 ? -15.530 -0.079 2.187 1.00 90.00 180 THR A CA 1
ATOM 1435 C C . THR A 1 180 ? -16.054 -0.871 0.999 1.00 90.00 180 THR A C 1
ATOM 1437 O O . THR A 1 180 ? -17.148 -1.431 1.103 1.00 90.00 180 THR A O 1
ATOM 1440 N N . ALA A 1 181 ? -15.275 -0.987 -0.083 1.00 90.94 181 ALA A N 1
ATOM 1441 C CA . ALA A 1 181 ? -15.619 -1.833 -1.224 1.00 90.94 181 ALA A CA 1
ATOM 1442 C C . ALA A 1 181 ? -15.794 -3.294 -0.791 1.00 90.94 181 ALA A C 1
ATOM 1444 O O . ALA A 1 181 ? -16.830 -3.906 -1.063 1.00 90.94 181 ALA A O 1
ATOM 1445 N N . TRP A 1 182 ? -14.845 -3.822 -0.009 1.00 93.44 182 TRP A N 1
ATOM 1446 C CA . TRP A 1 182 ? -14.952 -5.168 0.552 1.00 93.44 182 TRP A CA 1
ATOM 1447 C C . TRP A 1 182 ? -16.186 -5.333 1.447 1.00 93.44 182 TRP A C 1
ATOM 1449 O O . TRP A 1 182 ? -16.930 -6.299 1.298 1.00 93.44 182 TRP A O 1
ATOM 1459 N N . ALA A 1 183 ? -16.439 -4.398 2.369 1.00 87.06 183 ALA A N 1
ATOM 1460 C CA . ALA A 1 183 ? -17.575 -4.476 3.285 1.00 87.06 183 ALA A CA 1
ATOM 1461 C C . ALA A 1 183 ? -18.914 -4.436 2.534 1.00 87.06 183 ALA A C 1
ATOM 1463 O O . ALA A 1 183 ? -19.864 -5.097 2.955 1.00 87.06 183 ALA A O 1
ATOM 1464 N N . SER A 1 184 ? -18.980 -3.690 1.430 1.00 85.06 184 SER A N 1
ATOM 1465 C CA . SER A 1 184 ? -20.126 -3.686 0.520 1.00 85.06 184 SER A CA 1
ATOM 1466 C C . SER A 1 184 ? -20.323 -5.044 -0.152 1.00 85.06 184 SER A C 1
ATOM 1468 O O . SER A 1 184 ? -21.400 -5.631 -0.044 1.00 85.06 184 SER A O 1
ATOM 1470 N N . ALA A 1 185 ? -19.266 -5.593 -0.757 1.00 86.12 185 ALA A N 1
ATOM 1471 C CA . ALA A 1 185 ? -19.311 -6.896 -1.418 1.00 86.12 185 ALA A CA 1
ATOM 1472 C C . ALA A 1 185 ? -19.646 -8.045 -0.447 1.00 86.12 185 ALA A C 1
ATOM 1474 O O . ALA A 1 185 ? -20.379 -8.965 -0.793 1.00 86.12 185 ALA A O 1
ATOM 1475 N N . ALA A 1 186 ? -19.163 -7.971 0.796 1.00 81.56 186 ALA A N 1
ATOM 1476 C CA . ALA A 1 186 ? -19.414 -8.950 1.854 1.00 81.56 186 ALA A CA 1
ATOM 1477 C C . ALA A 1 186 ? -20.754 -8.742 2.596 1.00 81.56 186 ALA A C 1
ATOM 1479 O O . ALA A 1 186 ? -20.948 -9.288 3.687 1.00 81.56 186 ALA A O 1
ATOM 1480 N N . GLU A 1 187 ? -21.654 -7.911 2.055 1.00 76.81 187 GLU A N 1
ATOM 1481 C CA . GLU A 1 187 ? -22.954 -7.537 2.633 1.00 76.81 187 GLU A CA 1
ATOM 1482 C C . GLU A 1 187 ? -22.890 -6.969 4.068 1.00 76.81 187 GLU A C 1
ATOM 1484 O O . GLU A 1 187 ? -23.900 -6.899 4.774 1.00 76.81 187 GLU A O 1
ATOM 1489 N N . LYS A 1 188 ? -21.723 -6.502 4.527 1.00 73.75 188 LYS A N 1
ATOM 1490 C CA . LYS A 1 188 ? -21.561 -5.900 5.862 1.00 73.75 188 LYS A CA 1
ATOM 1491 C C . LYS A 1 188 ? -22.232 -4.531 5.963 1.00 73.75 188 LYS A C 1
ATOM 1493 O O . LYS A 1 188 ? -22.529 -4.090 7.070 1.00 73.75 188 LYS A O 1
ATOM 1498 N N . THR A 1 189 ? -22.508 -3.884 4.831 1.00 65.00 189 THR A N 1
ATOM 1499 C CA . THR A 1 189 ? -23.188 -2.580 4.726 1.00 65.00 189 THR A CA 1
ATOM 1500 C C . THR A 1 189 ? -24.581 -2.672 4.096 1.00 65.00 189 THR A C 1
ATOM 1502 O O . THR A 1 189 ? -25.168 -1.647 3.762 1.00 65.00 189 THR A O 1
ATOM 1505 N N . LYS A 1 190 ? -25.165 -3.876 3.983 1.00 58.59 190 LYS A N 1
ATOM 1506 C CA . LYS A 1 190 ? -26.471 -4.139 3.333 1.00 58.59 190 LYS A CA 1
ATOM 1507 C C . LYS A 1 190 ? -27.610 -3.204 3.767 1.00 58.59 190 LYS A C 1
ATOM 1509 O O . LYS A 1 190 ? -28.544 -2.955 3.012 1.00 58.59 190 LYS A O 1
ATOM 1514 N N . TYR A 1 191 ? -27.532 -2.695 4.992 1.00 55.78 191 TYR A N 1
ATOM 1515 C CA . TYR A 1 191 ? -28.544 -1.848 5.619 1.00 55.78 191 TYR A CA 1
ATOM 1516 C C . TYR A 1 191 ? -28.256 -0.339 5.518 1.00 55.78 191 TYR A C 1
ATOM 1518 O O . TYR A 1 191 ? -29.148 0.454 5.813 1.00 55.78 191 TYR A O 1
ATOM 1526 N N . GLU A 1 192 ? -27.049 0.059 5.094 1.00 57.00 192 GLU A N 1
ATOM 1527 C CA . GLU A 1 192 ? -26.528 1.438 5.156 1.00 57.00 192 GLU A CA 1
ATOM 1528 C C . GLU A 1 192 ? -27.314 2.414 4.258 1.00 57.00 192 GLU A C 1
ATOM 1530 O O . GLU A 1 192 ? -27.409 3.593 4.585 1.00 57.00 192 GLU A O 1
ATOM 1535 N N . ASN A 1 193 ? -27.975 1.911 3.203 1.00 54.94 193 ASN A N 1
ATOM 1536 C CA . ASN A 1 193 ? -28.686 2.719 2.200 1.00 54.94 193 ASN A CA 1
ATOM 1537 C C . ASN A 1 193 ? -30.157 2.314 1.971 1.00 54.94 193 ASN A C 1
ATOM 1539 O O . ASN A 1 193 ? -30.749 2.683 0.957 1.00 54.94 193 ASN A O 1
ATOM 1543 N N . LEU A 1 194 ? -30.778 1.537 2.869 1.00 56.16 194 LEU A N 1
ATOM 1544 C CA . LEU A 1 194 ? -32.184 1.151 2.692 1.00 56.16 194 LEU A CA 1
ATOM 1545 C C . LEU A 1 194 ? -33.121 2.327 3.029 1.00 56.16 194 LEU A C 1
ATOM 1547 O O . LEU A 1 194 ? -33.131 2.761 4.186 1.00 56.16 194 LEU A O 1
ATOM 1551 N N . PRO A 1 195 ? -33.996 2.782 2.103 1.00 59.97 195 PRO A N 1
ATOM 1552 C CA . PRO A 1 195 ? -34.899 3.914 2.348 1.00 59.97 195 PRO A CA 1
ATOM 1553 C C . PRO A 1 195 ? -35.799 3.723 3.573 1.00 59.97 195 PRO A C 1
ATOM 1555 O O . PRO A 1 195 ? -36.120 4.677 4.277 1.00 59.97 195 PRO A O 1
ATOM 1558 N N . LEU A 1 196 ? -36.183 2.475 3.863 1.00 58.03 196 LEU A N 1
ATOM 1559 C CA . LEU A 1 196 ? -36.952 2.099 5.052 1.00 58.03 196 LEU A CA 1
ATOM 1560 C C . LEU A 1 196 ? -36.173 2.315 6.353 1.00 58.03 196 LEU A C 1
ATOM 1562 O O . LEU A 1 196 ? -36.747 2.823 7.314 1.00 58.03 196 LEU A O 1
ATOM 1566 N N . ILE A 1 197 ? -34.883 1.968 6.383 1.00 54.72 197 ILE A N 1
ATOM 1567 C CA . ILE A 1 197 ? -34.018 2.190 7.549 1.00 54.72 197 ILE A CA 1
ATOM 1568 C C . ILE A 1 197 ? -33.718 3.674 7.696 1.00 54.72 197 ILE A C 1
ATOM 1570 O O . ILE A 1 197 ? -33.789 4.182 8.809 1.00 54.72 197 ILE A O 1
ATOM 1574 N N . ASP A 1 198 ? -33.489 4.396 6.601 1.00 56.25 198 ASP A N 1
ATOM 1575 C CA . ASP A 1 198 ? -33.265 5.840 6.660 1.00 56.25 198 ASP A CA 1
ATOM 1576 C C . ASP A 1 198 ? -34.523 6.591 7.131 1.00 56.25 198 ASP A C 1
ATOM 1578 O O . ASP A 1 198 ? -34.464 7.442 8.021 1.00 56.25 198 ASP A O 1
ATOM 1582 N N . THR A 1 199 ? -35.699 6.184 6.646 1.00 59.53 199 THR A N 1
ATOM 1583 C CA . THR A 1 199 ? -36.994 6.711 7.097 1.00 59.53 199 THR A CA 1
ATOM 1584 C C . THR A 1 199 ? -37.270 6.353 8.558 1.00 59.53 199 THR A C 1
ATOM 1586 O O . THR A 1 199 ? -37.733 7.203 9.318 1.00 59.53 199 THR A O 1
ATOM 1589 N N . ALA A 1 200 ? -36.997 5.116 8.983 1.00 56.12 200 ALA A N 1
ATOM 1590 C CA . ALA A 1 200 ? -37.202 4.672 10.361 1.00 56.12 200 ALA A CA 1
ATOM 1591 C C . ALA A 1 200 ? -36.227 5.354 11.328 1.00 56.12 200 ALA A C 1
ATOM 1593 O O . ALA A 1 200 ? -36.659 5.896 12.344 1.00 56.12 200 ALA A O 1
ATOM 1594 N N . ALA A 1 201 ? -34.937 5.406 10.991 1.00 58.53 201 ALA A N 1
ATOM 1595 C CA . ALA A 1 201 ? -33.911 6.091 11.764 1.00 58.53 201 ALA A CA 1
ATOM 1596 C C . ALA A 1 201 ? -34.222 7.585 11.867 1.00 58.53 201 ALA A C 1
ATOM 1598 O O . ALA A 1 201 ? -34.190 8.130 12.963 1.00 58.53 201 ALA A O 1
ATOM 1599 N N . THR A 1 202 ? -34.602 8.241 10.769 1.00 62.69 202 THR A N 1
ATOM 1600 C CA . THR A 1 202 ? -34.997 9.658 10.774 1.00 62.69 202 THR A CA 1
ATOM 1601 C C . THR A 1 202 ? -36.266 9.890 11.595 1.00 62.69 202 THR A C 1
ATOM 1603 O O . THR A 1 202 ? -36.308 10.824 12.389 1.00 62.69 202 THR A O 1
ATOM 1606 N N . LYS A 1 203 ? -37.279 9.016 11.507 1.00 64.56 203 LYS A N 1
ATOM 1607 C CA . LYS A 1 203 ? -38.487 9.098 12.351 1.00 64.56 203 LYS A CA 1
ATOM 1608 C C . LYS A 1 203 ? -38.184 8.896 13.836 1.00 64.56 203 LYS A C 1
ATOM 1610 O O . LYS A 1 203 ? -38.782 9.583 14.655 1.00 64.56 203 LYS A O 1
ATOM 1615 N N . ILE A 1 204 ? -37.285 7.978 14.190 1.00 60.00 204 ILE A N 1
ATOM 1616 C CA . ILE A 1 204 ? -36.864 7.740 15.579 1.00 60.00 204 ILE A CA 1
ATOM 1617 C C . ILE A 1 204 ? -36.044 8.929 16.089 1.00 60.00 204 ILE A C 1
ATOM 1619 O O . ILE A 1 204 ? -36.362 9.482 17.136 1.00 60.00 204 ILE A O 1
ATOM 1623 N N . ILE A 1 205 ? -35.045 9.375 15.324 1.00 64.06 205 ILE A N 1
ATOM 1624 C CA . ILE A 1 205 ? -34.177 10.509 15.671 1.00 64.06 205 ILE A CA 1
ATOM 1625 C C . ILE A 1 205 ? -34.996 11.793 15.840 1.00 64.06 205 ILE A C 1
ATOM 1627 O O . ILE A 1 205 ? -34.790 12.495 16.822 1.00 64.06 205 ILE A O 1
ATOM 1631 N N . ASN A 1 206 ? -35.955 12.065 14.948 1.00 63.78 206 ASN A N 1
ATOM 1632 C CA . ASN A 1 206 ? -36.792 13.268 15.007 1.00 63.78 206 ASN A CA 1
ATOM 1633 C C . ASN A 1 206 ? -37.879 13.206 16.093 1.00 63.78 206 ASN A C 1
ATOM 1635 O O . ASN A 1 206 ? -38.380 14.248 16.504 1.00 63.78 206 ASN A O 1
ATOM 1639 N N . LYS A 1 207 ? -38.274 12.007 16.548 1.00 63.59 207 LYS A N 1
ATOM 1640 C CA . LYS A 1 207 ? -39.233 11.834 17.655 1.00 63.59 207 LYS A CA 1
ATOM 1641 C C . LYS A 1 207 ? -38.578 11.845 19.031 1.00 63.59 207 LYS A C 1
ATOM 1643 O O . LYS A 1 207 ? -39.270 12.072 20.021 1.00 63.59 207 LYS A O 1
ATOM 1648 N N . ILE A 1 208 ? -37.280 11.573 19.113 1.00 62.53 208 ILE A N 1
ATOM 1649 C CA . ILE A 1 208 ? -36.543 11.654 20.370 1.00 62.53 208 ILE A CA 1
ATOM 1650 C C . ILE A 1 208 ? -36.036 13.087 20.515 1.00 62.53 208 ILE A C 1
ATOM 1652 O O . ILE A 1 208 ? -35.121 13.516 19.815 1.00 62.53 208 ILE A O 1
ATOM 1656 N N . ASP A 1 209 ? -36.642 13.821 21.446 1.00 65.56 209 ASP A N 1
ATOM 1657 C CA . ASP A 1 209 ? -36.223 15.171 21.814 1.00 65.56 209 ASP A CA 1
ATOM 1658 C C . ASP A 1 209 ? -34.710 15.192 22.118 1.00 65.56 209 ASP A C 1
ATOM 1660 O O . ASP A 1 209 ? -34.178 14.315 22.811 1.00 65.56 209 ASP A O 1
ATOM 1664 N N . ASN A 1 210 ? -33.996 16.201 21.613 1.00 63.44 210 ASN A N 1
ATOM 1665 C CA . ASN A 1 210 ? -32.564 16.385 21.856 1.00 63.44 210 ASN A CA 1
ATOM 1666 C C . ASN A 1 210 ? -32.225 16.383 23.357 1.00 63.44 210 ASN A C 1
ATOM 1668 O O . ASN A 1 210 ? -31.139 15.947 23.748 1.00 63.44 210 ASN A O 1
ATOM 1672 N N . ILE A 1 211 ? -33.162 16.814 24.207 1.00 61.28 211 ILE A N 1
ATOM 1673 C CA . ILE A 1 211 ? -33.031 16.761 25.668 1.00 61.28 211 ILE A CA 1
ATOM 1674 C C . ILE A 1 211 ? -32.966 15.310 26.173 1.00 61.28 211 ILE A C 1
ATOM 1676 O O . ILE A 1 211 ? -32.150 14.993 27.041 1.00 61.28 211 ILE A O 1
ATOM 1680 N N . VAL A 1 212 ? -33.783 14.413 25.617 1.00 69.06 212 VAL A N 1
ATOM 1681 C CA . VAL A 1 212 ? -33.811 12.984 25.971 1.00 69.06 212 VAL A CA 1
ATOM 1682 C C . VAL A 1 212 ? -32.539 12.290 25.493 1.00 69.06 212 VAL A C 1
ATOM 1684 O O . VAL A 1 212 ? -31.937 11.541 26.261 1.00 69.06 212 VAL A O 1
ATOM 1687 N N . TRP A 1 213 ? -32.062 12.607 24.286 1.00 71.50 213 TRP A N 1
ATOM 1688 C CA . TRP A 1 213 ? -30.778 12.107 23.784 1.00 71.50 213 TRP A CA 1
ATOM 1689 C C . TRP A 1 213 ? -29.605 12.515 24.672 1.00 71.50 213 TRP A C 1
ATOM 1691 O O . TRP A 1 213 ? -28.790 11.671 25.042 1.00 71.50 213 TRP A O 1
ATOM 1701 N N . ASN A 1 214 ? -29.528 13.791 25.050 1.00 70.50 214 ASN A N 1
ATOM 1702 C CA . ASN A 1 214 ? -28.467 14.283 25.925 1.00 70.50 214 ASN A CA 1
ATOM 1703 C C . ASN A 1 214 ? -28.556 13.662 27.323 1.00 70.50 214 ASN A C 1
ATOM 1705 O O . ASN A 1 214 ? -27.529 13.305 27.897 1.00 70.50 214 ASN A O 1
ATOM 1709 N N . ARG A 1 215 ? -29.767 13.455 27.856 1.00 75.38 215 ARG A N 1
ATOM 1710 C CA . ARG A 1 215 ? -29.963 12.731 29.122 1.00 75.38 215 ARG A CA 1
ATOM 1711 C C . ARG A 1 215 ? -29.495 11.286 29.031 1.00 75.38 215 ARG A C 1
ATOM 1713 O O . ARG A 1 215 ? -28.738 10.859 29.893 1.00 75.38 215 ARG A O 1
ATOM 1720 N N . ALA A 1 216 ? -29.889 10.554 27.996 1.00 72.56 216 ALA A N 1
ATOM 1721 C CA . ALA A 1 216 ? -29.478 9.168 27.811 1.00 72.56 216 ALA A CA 1
ATOM 1722 C C . ALA A 1 216 ? -27.965 9.045 27.555 1.00 72.56 216 ALA A C 1
ATOM 1724 O O . ALA A 1 216 ? -27.313 8.187 28.143 1.00 72.56 216 ALA A O 1
ATOM 1725 N N . ARG A 1 217 ? -27.366 9.975 26.802 1.00 76.31 217 ARG A N 1
ATOM 1726 C CA . ARG A 1 217 ? -25.908 10.074 26.643 1.00 76.31 217 ARG A CA 1
ATOM 1727 C C . ARG A 1 217 ? -25.200 10.315 27.980 1.00 76.31 217 ARG A C 1
ATOM 1729 O O . ARG A 1 217 ? -24.210 9.651 28.270 1.00 76.31 217 ARG A O 1
ATOM 1736 N N . ASN A 1 218 ? -25.711 11.232 28.798 1.00 78.00 218 ASN A N 1
ATOM 1737 C CA . ASN A 1 218 ? -25.156 11.529 30.119 1.00 78.00 218 ASN A CA 1
ATOM 1738 C C . ASN A 1 218 ? -25.333 10.360 31.095 1.00 78.00 218 ASN A C 1
ATOM 1740 O O . ASN A 1 218 ? -24.447 10.109 31.904 1.00 78.00 218 ASN A O 1
ATOM 1744 N N . LEU A 1 219 ? -26.441 9.620 31.001 1.00 77.19 219 LEU A N 1
ATOM 1745 C CA . LEU A 1 219 ? -26.653 8.398 31.775 1.00 77.19 219 LEU A CA 1
ATOM 1746 C C . LEU A 1 219 ? -25.658 7.308 31.374 1.00 77.19 219 LEU A C 1
ATOM 1748 O O . LEU A 1 219 ? -25.068 6.704 32.259 1.00 77.19 219 LEU A O 1
ATOM 1752 N N . ILE A 1 220 ? -25.402 7.110 30.077 1.00 76.50 220 ILE A N 1
ATOM 1753 C CA . ILE A 1 220 ? -24.368 6.181 29.590 1.00 76.50 220 ILE A CA 1
ATOM 1754 C C . ILE A 1 220 ? -22.995 6.583 30.139 1.00 76.50 220 ILE A C 1
ATOM 1756 O O . ILE A 1 220 ? -22.328 5.767 30.764 1.00 76.50 220 ILE A O 1
ATOM 1760 N N . LEU A 1 221 ? -22.606 7.855 29.989 1.00 74.94 221 LEU A N 1
ATOM 1761 C CA . LEU A 1 221 ? -21.322 8.367 30.487 1.00 74.94 221 LEU A CA 1
ATOM 1762 C C . LEU A 1 221 ? -21.173 8.240 32.012 1.00 74.94 221 LEU A C 1
ATOM 1764 O O . LEU A 1 221 ? -20.054 8.109 32.501 1.00 74.94 221 LEU A O 1
ATOM 1768 N N . LYS A 1 222 ? -22.284 8.281 32.756 1.00 80.25 222 LYS A N 1
ATOM 1769 C CA . LYS A 1 222 ? -22.300 8.190 34.219 1.00 80.25 222 LYS A CA 1
ATOM 1770 C C . LYS A 1 222 ? -22.336 6.751 34.734 1.00 80.25 222 LYS A C 1
ATOM 1772 O O . LYS A 1 222 ? -21.650 6.452 35.703 1.00 80.25 222 LYS A O 1
ATOM 1777 N N . HIS A 1 223 ? -23.157 5.886 34.142 1.00 70.62 223 HIS A N 1
ATOM 1778 C CA . HIS A 1 223 ? -23.484 4.575 34.710 1.00 70.62 223 HIS A CA 1
ATOM 1779 C C . HIS A 1 223 ? -22.646 3.434 34.143 1.00 70.62 223 HIS A C 1
ATOM 1781 O O . HIS A 1 223 ? -22.318 2.520 34.884 1.00 70.62 223 HIS A O 1
ATOM 1787 N N . PHE A 1 224 ? -22.231 3.490 32.877 1.00 74.50 224 PHE A N 1
ATOM 1788 C CA . PHE A 1 224 ? -21.411 2.421 32.295 1.00 74.50 224 PHE A CA 1
ATOM 1789 C C . PHE A 1 224 ? -20.075 2.228 33.035 1.00 74.50 224 PHE A C 1
ATOM 1791 O O . PHE A 1 224 ? -19.738 1.083 33.332 1.00 74.50 224 PHE A O 1
ATOM 1798 N N . PRO A 1 225 ? -19.357 3.295 33.445 1.00 71.69 225 PRO A N 1
ATOM 1799 C CA . PRO A 1 225 ? -18.150 3.132 34.254 1.00 71.69 225 PRO A CA 1
ATOM 1800 C C . PRO A 1 225 ? -18.405 2.484 35.622 1.00 71.69 225 PRO A C 1
ATOM 1802 O O . PRO A 1 225 ? -17.530 1.795 36.136 1.00 71.69 225 PRO A O 1
ATOM 1805 N N . LEU A 1 226 ? -19.592 2.693 36.210 1.00 78.31 226 LEU A N 1
ATOM 1806 C CA . LEU A 1 226 ? -19.970 2.103 37.501 1.00 78.31 226 LEU A CA 1
ATOM 1807 C C . LEU A 1 226 ? -20.225 0.594 37.389 1.00 78.31 226 LEU A C 1
ATOM 1809 O O . LEU A 1 226 ? -19.956 -0.138 38.332 1.00 78.31 226 LEU A O 1
ATOM 1813 N N . GLU A 1 227 ? -20.669 0.137 36.220 1.00 76.69 227 GLU A N 1
ATOM 1814 C CA . GLU A 1 227 ? -20.877 -1.278 35.888 1.00 76.69 227 GLU A CA 1
ATOM 1815 C C . GLU A 1 227 ? -19.595 -1.958 35.361 1.00 76.69 227 GLU A C 1
ATOM 1817 O O . GLU A 1 227 ? -19.638 -3.048 34.796 1.00 76.69 227 GLU A O 1
ATOM 1822 N N . GLY A 1 228 ? -18.434 -1.305 35.492 1.00 62.44 228 GLY A N 1
ATOM 1823 C CA . GLY A 1 228 ? -17.145 -1.848 35.051 1.00 62.44 228 GLY A CA 1
ATOM 1824 C C . GLY A 1 228 ? -16.932 -1.835 33.534 1.00 62.44 228 GLY A C 1
ATOM 1825 O O . GLY A 1 228 ? -15.950 -2.396 33.043 1.00 62.44 228 GLY A O 1
ATOM 1826 N N . VAL A 1 229 ? -17.808 -1.178 32.768 1.00 56.38 229 VAL A N 1
ATOM 1827 C CA . VAL A 1 229 ? -17.612 -0.977 31.330 1.00 56.38 229 VAL A CA 1
ATOM 1828 C C . VAL A 1 229 ? -16.481 0.029 31.132 1.00 56.38 229 VAL A C 1
ATOM 1830 O O . VAL A 1 229 ? -16.496 1.125 31.695 1.00 56.38 229 VAL A O 1
ATOM 1833 N N . SER A 1 230 ? -15.489 -0.321 30.311 1.00 60.88 230 SER A N 1
ATOM 1834 C CA . SER A 1 230 ? -14.322 0.541 30.114 1.00 60.88 230 SER A CA 1
ATOM 1835 C C . SER A 1 230 ? -14.715 1.922 29.575 1.00 60.88 230 SER A C 1
ATOM 1837 O O . SER A 1 230 ? -15.688 2.071 28.824 1.00 60.88 230 SER A O 1
ATOM 1839 N N . GLN A 1 231 ? -13.937 2.950 29.937 1.00 60.66 231 GLN A N 1
ATOM 1840 C CA . GLN A 1 231 ? -14.139 4.313 29.428 1.00 60.66 231 GLN A CA 1
ATOM 1841 C C . GLN A 1 231 ? -14.162 4.343 27.893 1.00 60.66 231 GLN A C 1
ATOM 1843 O O . GLN A 1 231 ? -14.954 5.076 27.305 1.00 60.66 231 GLN A O 1
ATOM 1848 N N . ASP A 1 232 ? -13.385 3.472 27.248 1.00 44.91 232 ASP A N 1
ATOM 1849 C CA . ASP A 1 232 ? -13.332 3.352 25.793 1.00 44.91 232 ASP A CA 1
ATOM 1850 C C . ASP A 1 232 ? -14.620 2.781 25.183 1.00 44.91 232 ASP A C 1
ATOM 1852 O O . ASP A 1 232 ? -15.068 3.254 24.139 1.00 44.91 232 ASP A O 1
ATOM 1856 N N . ILE A 1 233 ? -15.223 1.758 25.801 1.00 52.56 233 ILE A N 1
ATOM 1857 C CA . ILE A 1 233 ? -16.507 1.193 25.344 1.00 52.56 233 ILE A CA 1
ATOM 1858 C C . ILE A 1 233 ? -17.629 2.208 25.580 1.00 52.56 233 ILE A C 1
ATOM 1860 O O . ILE A 1 233 ? -18.488 2.411 24.722 1.00 52.56 233 ILE A O 1
ATOM 1864 N N . THR A 1 234 ? -17.577 2.902 26.714 1.00 58.44 234 THR A N 1
ATOM 1865 C CA . THR A 1 234 ? -18.520 3.969 27.053 1.00 58.44 234 THR A CA 1
ATOM 1866 C C . THR A 1 234 ? -18.450 5.115 26.038 1.00 58.44 234 THR A C 1
ATOM 1868 O O . THR A 1 234 ? -19.486 5.590 25.571 1.00 58.44 234 THR A O 1
ATOM 1871 N N . ALA A 1 235 ? -17.242 5.532 25.642 1.00 60.16 235 ALA A N 1
ATOM 1872 C CA . ALA A 1 235 ? -17.026 6.581 24.650 1.00 60.16 235 ALA A CA 1
ATOM 1873 C C . ALA A 1 235 ? -17.512 6.177 23.247 1.00 60.16 235 ALA A C 1
ATOM 1875 O O . ALA A 1 235 ? -18.177 6.979 22.590 1.00 60.16 235 ALA A O 1
ATOM 1876 N N . ASP A 1 236 ? -17.247 4.942 22.808 1.00 51.00 236 ASP A N 1
ATOM 1877 C CA . ASP A 1 236 ? -17.719 4.426 21.514 1.00 51.00 236 ASP A CA 1
ATOM 1878 C C . ASP A 1 236 ? -19.253 4.359 21.443 1.00 51.00 236 ASP A C 1
ATOM 1880 O O . ASP A 1 236 ? -19.861 4.892 20.512 1.00 51.00 236 ASP A O 1
ATOM 1884 N N . ILE A 1 237 ? -19.898 3.765 22.452 1.00 61.56 237 ILE A N 1
ATOM 1885 C CA . ILE A 1 237 ? -21.362 3.638 22.495 1.00 61.56 237 ILE A CA 1
ATOM 1886 C C . ILE A 1 237 ? -22.017 5.022 22.567 1.00 61.56 237 ILE A C 1
ATOM 1888 O O . ILE A 1 237 ? -22.990 5.282 21.860 1.00 61.56 237 ILE A O 1
ATOM 1892 N N . SER A 1 238 ? -21.446 5.941 23.353 1.00 66.50 238 SER A N 1
ATOM 1893 C CA . SER A 1 238 ? -21.885 7.339 23.431 1.00 66.50 238 SER A CA 1
ATOM 1894 C C . SER A 1 238 ? -21.766 8.066 22.084 1.00 66.50 238 SER A C 1
ATOM 1896 O O . SER A 1 238 ? -22.662 8.824 21.709 1.00 66.50 238 SER A O 1
ATOM 1898 N N . ALA A 1 239 ? -20.685 7.829 21.335 1.00 62.19 239 ALA A N 1
ATOM 1899 C CA . ALA A 1 239 ? -20.441 8.456 20.036 1.00 62.19 239 ALA A CA 1
ATOM 1900 C C . ALA A 1 239 ? -21.366 7.918 18.932 1.00 62.19 239 ALA A C 1
ATOM 1902 O O . ALA A 1 239 ? -21.823 8.687 18.087 1.00 62.19 239 ALA A O 1
ATOM 1903 N N . ARG A 1 240 ? -21.692 6.620 18.959 1.00 62.66 240 ARG A N 1
ATOM 1904 C CA . ARG A 1 240 ? -22.600 5.974 17.991 1.00 62.66 240 ARG A CA 1
ATOM 1905 C C . ARG A 1 240 ? -24.075 6.125 18.331 1.00 62.66 240 ARG A C 1
ATOM 1907 O O . ARG A 1 240 ? -24.923 5.760 17.526 1.00 62.66 240 ARG A O 1
ATOM 1914 N N . PHE A 1 241 ? -24.393 6.695 19.489 1.00 64.19 241 PHE A N 1
ATOM 1915 C CA . PHE A 1 241 ? -25.758 6.782 19.998 1.00 64.19 241 PHE A CA 1
ATOM 1916 C C . PHE A 1 241 ? -26.719 7.530 19.052 1.00 64.19 241 PHE A C 1
ATOM 1918 O O . PHE A 1 241 ? -27.911 7.245 19.039 1.00 64.19 241 PHE A O 1
ATOM 1925 N N . ARG A 1 242 ? -26.204 8.430 18.198 1.00 60.59 242 ARG A N 1
ATOM 1926 C CA . ARG A 1 242 ? -26.976 9.111 17.138 1.00 60.59 242 ARG A CA 1
ATOM 1927 C C . ARG A 1 242 ? -26.967 8.397 15.781 1.00 60.59 242 ARG A C 1
ATOM 1929 O O . ARG A 1 242 ? -27.813 8.687 14.937 1.00 60.59 242 ARG A O 1
ATOM 1936 N N . THR A 1 243 ? -26.030 7.485 15.551 1.00 56.97 243 THR A N 1
ATOM 1937 C CA . THR A 1 243 ? -25.725 6.925 14.230 1.00 56.97 243 THR A CA 1
ATOM 1938 C C . THR A 1 243 ? -26.181 5.469 14.171 1.00 56.97 243 THR A C 1
ATOM 1940 O O . THR A 1 243 ? -25.384 4.541 14.185 1.00 56.97 243 THR A O 1
ATOM 1943 N N . LEU A 1 244 ? -27.499 5.264 14.099 1.00 57.03 244 LEU A N 1
ATOM 1944 C CA . LEU A 1 244 ? -28.119 3.936 13.935 1.00 57.03 244 LEU A CA 1
ATOM 1945 C C . LEU A 1 244 ? -27.998 3.373 12.504 1.00 57.03 244 LEU A C 1
ATOM 1947 O O . LEU A 1 244 ? -28.502 2.291 12.225 1.00 57.03 244 LEU A O 1
ATOM 1951 N N . ARG A 1 245 ? -27.401 4.139 11.584 1.00 57.50 245 ARG A N 1
ATOM 1952 C CA . ARG A 1 245 ? -27.540 3.948 10.132 1.00 57.50 245 ARG A CA 1
ATOM 1953 C C . ARG A 1 245 ? -26.455 3.061 9.522 1.00 57.50 245 ARG A C 1
ATOM 1955 O O . ARG A 1 245 ? -26.743 2.335 8.581 1.00 57.50 245 ARG A O 1
ATOM 1962 N N . SER A 1 246 ? -25.234 3.102 10.053 1.00 55.56 246 SER A N 1
ATOM 1963 C CA . SER A 1 246 ? -24.070 2.453 9.446 1.00 55.56 246 SER A CA 1
ATOM 1964 C C . SER A 1 246 ? -23.220 1.682 10.466 1.00 55.56 246 SER A C 1
ATOM 1966 O O . SER A 1 246 ? -23.060 2.131 11.608 1.00 55.56 246 SER A O 1
ATOM 1968 N N . PRO A 1 247 ? -22.653 0.518 10.084 1.00 61.09 247 PRO A N 1
ATOM 1969 C CA . PRO A 1 247 ? -21.653 -0.167 10.895 1.00 61.09 247 PRO A CA 1
ATOM 1970 C C . PRO A 1 247 ? -20.476 0.773 11.170 1.00 61.09 247 PRO A C 1
ATOM 1972 O O . PRO A 1 247 ? -20.038 1.502 10.276 1.00 61.09 247 PRO A O 1
ATOM 1975 N N . SER A 1 248 ? -19.939 0.756 12.394 1.00 73.62 248 SER A N 1
ATOM 1976 C CA . SER A 1 248 ? -18.819 1.640 12.723 1.00 73.62 248 SER A CA 1
ATOM 1977 C C . SER A 1 248 ? -17.609 1.337 11.826 1.00 73.62 248 SER A C 1
ATOM 1979 O O . SER A 1 248 ? -17.381 0.170 11.491 1.00 73.62 248 SER A O 1
ATOM 1981 N N . PRO A 1 249 ? -16.796 2.345 11.453 1.00 78.25 249 PRO A N 1
ATOM 1982 C CA . PRO A 1 249 ? -15.564 2.109 10.701 1.00 78.25 249 PRO A CA 1
ATOM 1983 C C . PRO A 1 249 ? -14.665 1.067 11.374 1.00 78.25 249 PRO A C 1
ATOM 1985 O O . PRO A 1 249 ? -14.149 0.177 10.711 1.00 78.25 249 PRO A O 1
ATOM 1988 N N . VAL A 1 250 ? -14.592 1.092 12.711 1.00 84.56 250 VAL A N 1
ATOM 1989 C CA . VAL A 1 250 ? -13.868 0.089 13.504 1.00 84.56 250 VAL A CA 1
ATOM 1990 C C . VAL A 1 250 ? -14.426 -1.317 13.280 1.00 84.56 250 VAL A C 1
ATOM 1992 O O . VAL A 1 250 ? -13.643 -2.242 13.107 1.00 84.56 250 VAL A O 1
ATOM 1995 N N . LEU A 1 251 ? -15.748 -1.505 13.235 1.00 81.31 251 LEU A N 1
ATOM 1996 C CA . LEU A 1 251 ? -16.359 -2.815 12.981 1.00 81.31 251 LEU A CA 1
ATOM 1997 C C . LEU A 1 251 ? -16.075 -3.318 11.557 1.00 81.31 251 LEU A C 1
ATOM 1999 O O . LEU A 1 251 ? -15.752 -4.497 11.383 1.00 81.31 251 LEU A O 1
ATOM 2003 N N . LYS A 1 252 ? -16.161 -2.431 10.553 1.00 84.19 252 LYS A N 1
ATOM 2004 C CA . LYS A 1 252 ? -15.823 -2.757 9.156 1.00 84.19 252 LYS A CA 1
ATOM 2005 C C . LYS A 1 252 ? -14.359 -3.174 9.037 1.00 84.19 252 LYS A C 1
ATOM 2007 O O . LYS A 1 252 ? -14.079 -4.255 8.530 1.00 84.19 252 LYS A O 1
ATOM 2012 N N . MET A 1 253 ? -13.454 -2.379 9.608 1.00 90.50 253 MET A N 1
ATOM 2013 C CA . MET A 1 253 ? -12.025 -2.683 9.663 1.00 90.50 253 MET A CA 1
ATOM 2014 C C . MET A 1 253 ? -11.737 -3.987 10.411 1.00 90.50 253 MET A C 1
ATOM 2016 O O . MET A 1 253 ? -10.984 -4.808 9.910 1.00 90.50 253 MET A O 1
ATOM 2020 N N . THR A 1 254 ? -12.348 -4.209 11.580 1.00 90.00 254 THR A N 1
ATOM 2021 C CA . THR A 1 254 ? -12.156 -5.449 12.356 1.00 90.00 254 THR A CA 1
ATOM 2022 C C . THR A 1 254 ? -12.524 -6.659 11.507 1.00 90.00 254 THR A C 1
ATOM 2024 O O . THR A 1 254 ? -11.728 -7.579 11.366 1.00 90.00 254 THR A O 1
ATOM 2027 N N . SER A 1 255 ? -13.707 -6.620 10.885 1.00 87.81 255 SER A N 1
ATOM 2028 C CA . SER A 1 255 ? -14.203 -7.722 10.057 1.00 87.81 255 SER A CA 1
ATOM 2029 C C . SER A 1 255 ? -13.307 -7.961 8.841 1.00 87.81 255 SER A C 1
ATOM 2031 O O . SER A 1 255 ? -13.022 -9.110 8.517 1.00 87.81 255 SER A O 1
ATOM 2033 N N . PHE A 1 256 ? -12.852 -6.887 8.189 1.00 94.62 256 PHE A N 1
ATOM 2034 C CA . PHE A 1 256 ? -11.927 -6.948 7.059 1.00 94.62 256 PHE A CA 1
ATOM 2035 C C . PHE A 1 256 ? -10.616 -7.626 7.469 1.00 94.62 256 PHE A C 1
ATOM 2037 O O . PHE A 1 256 ? -10.247 -8.654 6.909 1.00 94.62 256 PHE A O 1
ATOM 2044 N N . LEU A 1 257 ? -9.954 -7.109 8.508 1.00 96.12 257 LEU A N 1
ATOM 2045 C CA . LEU A 1 257 ? -8.660 -7.619 8.960 1.00 96.12 257 LEU A CA 1
ATOM 2046 C C . LEU A 1 257 ? -8.744 -9.067 9.463 1.00 96.12 257 LEU A C 1
ATOM 2048 O O . LEU A 1 257 ? -7.824 -9.841 9.233 1.00 96.12 257 LEU A O 1
ATOM 2052 N N . GLN A 1 258 ? -9.843 -9.450 10.114 1.00 93.88 258 GLN A N 1
ATOM 2053 C CA . GLN A 1 258 ? -10.073 -10.830 10.549 1.00 93.88 258 GLN A CA 1
ATOM 2054 C C . GLN A 1 258 ? -10.310 -11.785 9.378 1.00 93.88 258 GLN A C 1
ATOM 2056 O O . GLN A 1 258 ? -9.835 -12.916 9.407 1.00 93.88 258 GLN A O 1
ATOM 2061 N N . THR A 1 259 ? -11.021 -11.336 8.341 1.00 94.19 259 THR A N 1
ATOM 2062 C CA . THR A 1 259 ? -11.317 -12.162 7.158 1.00 94.19 259 THR A CA 1
ATOM 2063 C C . THR A 1 259 ? -10.044 -12.563 6.420 1.00 94.19 259 THR A C 1
ATOM 2065 O O . THR A 1 259 ? -9.943 -13.696 5.959 1.00 94.19 259 THR A O 1
ATOM 2068 N N . PHE A 1 260 ? -9.066 -11.657 6.348 1.00 95.06 260 PHE A N 1
ATOM 2069 C CA . PHE A 1 260 ? -7.785 -11.897 5.678 1.00 95.06 260 PHE A CA 1
ATOM 2070 C C . PHE A 1 260 ? -6.664 -12.342 6.630 1.00 95.06 260 PHE A C 1
ATOM 2072 O O . PHE A 1 260 ? -5.504 -12.401 6.231 1.00 95.06 260 PHE A O 1
ATOM 2079 N N . ASP A 1 261 ? -6.993 -12.681 7.883 1.00 94.75 261 ASP A N 1
ATOM 2080 C CA . ASP A 1 261 ? -6.028 -13.152 8.888 1.00 94.75 261 ASP A CA 1
ATOM 2081 C C . ASP A 1 261 ? -4.875 -12.150 9.141 1.00 94.75 261 ASP A C 1
ATOM 2083 O O . ASP A 1 261 ? -3.703 -12.506 9.315 1.00 94.75 261 ASP A O 1
ATOM 2087 N N . TYR A 1 262 ? -5.208 -10.856 9.110 1.00 95.69 262 TYR A N 1
ATOM 2088 C CA . TYR A 1 262 ? -4.330 -9.740 9.488 1.00 95.69 262 TYR A CA 1
ATOM 2089 C C . TYR A 1 262 ? -4.518 -9.353 10.961 1.00 95.69 262 TYR A C 1
ATOM 2091 O O . TYR A 1 262 ? -3.672 -8.673 11.537 1.00 95.69 262 TYR A O 1
ATOM 2099 N N . PHE A 1 263 ? -5.636 -9.764 11.565 1.00 95.75 263 PHE A N 1
ATOM 2100 C CA . PHE A 1 263 ? -5.998 -9.506 12.955 1.00 95.75 263 PHE A CA 1
ATOM 2101 C C . PHE A 1 263 ? -6.682 -10.747 13.553 1.00 95.75 263 PHE A C 1
ATOM 2103 O O . PHE A 1 263 ? -7.480 -11.381 12.860 1.00 95.75 263 PHE A O 1
ATOM 2110 N N . PRO A 1 264 ? -6.422 -11.104 14.824 1.00 91.69 264 PRO A N 1
ATOM 2111 C CA . PRO A 1 264 ? -6.978 -12.310 15.431 1.00 91.69 264 PRO A CA 1
ATOM 2112 C C . PRO A 1 264 ? -8.506 -12.277 15.535 1.00 91.69 264 PRO A C 1
ATOM 2114 O O . PRO A 1 264 ? -9.118 -11.241 15.809 1.00 91.69 264 PRO A O 1
ATOM 2117 N N . LEU A 1 265 ? -9.127 -13.453 15.396 1.00 88.19 265 LEU A N 1
ATOM 2118 C CA . LEU A 1 265 ? -10.579 -13.637 15.541 1.00 88.19 265 LEU A CA 1
ATOM 2119 C C . LEU A 1 265 ? -11.082 -13.308 16.955 1.00 88.19 265 LEU A C 1
ATOM 2121 O O . LEU A 1 265 ? -12.159 -12.737 17.109 1.00 88.19 265 LEU A O 1
ATOM 2125 N N . ASN A 1 266 ? -10.279 -13.624 17.976 1.00 88.25 266 ASN A N 1
ATOM 2126 C CA . ASN A 1 266 ? -10.581 -13.373 19.386 1.00 88.25 266 ASN A CA 1
ATOM 2127 C C . ASN A 1 266 ? -9.519 -12.437 19.989 1.00 88.25 266 ASN A C 1
ATOM 2129 O O . ASN A 1 266 ? -8.597 -12.907 20.658 1.00 88.25 266 ASN A O 1
ATOM 2133 N N . PRO A 1 267 ? -9.594 -11.125 19.711 1.00 91.25 267 PRO A N 1
ATOM 2134 C CA . PRO A 1 267 ? -8.571 -10.176 20.126 1.00 91.25 267 PRO A CA 1
ATOM 2135 C C . PRO A 1 267 ? -8.598 -9.909 21.635 1.00 91.25 267 PRO A C 1
ATOM 2137 O O . PRO A 1 267 ? -9.649 -9.687 22.240 1.00 91.25 267 PRO A O 1
ATOM 2140 N N . THR A 1 268 ? -7.412 -9.826 22.224 1.00 91.88 268 THR A N 1
ATOM 2141 C CA . THR A 1 268 ? -7.169 -9.291 23.569 1.00 91.88 268 THR A CA 1
ATOM 2142 C C . THR A 1 268 ? -7.536 -7.796 23.656 1.00 91.88 268 THR A C 1
ATOM 2144 O O . THR A 1 268 ? -7.659 -7.112 22.628 1.00 91.88 268 THR A O 1
ATOM 2147 N N . PRO A 1 269 ? -7.719 -7.232 24.866 1.00 88.94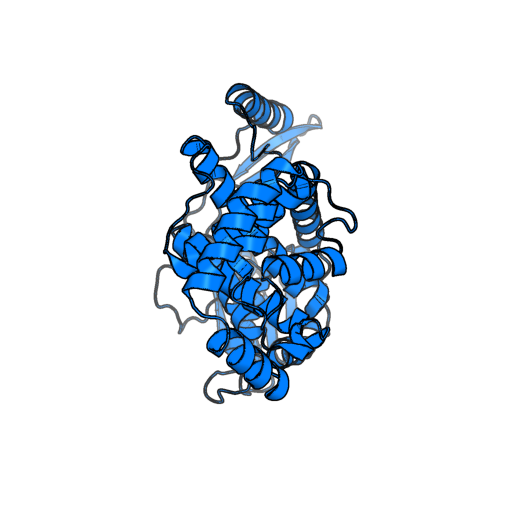 269 PRO A N 1
ATOM 2148 C CA . PRO A 1 269 ? -7.966 -5.796 25.037 1.00 88.94 269 PRO A CA 1
ATOM 2149 C C . PRO A 1 269 ? -6.880 -4.913 24.397 1.00 88.94 269 PRO A C 1
ATOM 2151 O O . PRO A 1 269 ? -7.183 -3.887 23.789 1.00 88.94 269 PRO A O 1
ATOM 2154 N N . GLU A 1 270 ? -5.626 -5.343 24.462 1.00 89.31 270 GLU A N 1
ATOM 2155 C CA . GLU A 1 270 ? -4.444 -4.672 23.930 1.00 89.31 270 GLU A CA 1
ATOM 2156 C C . GLU A 1 270 ? -4.437 -4.683 22.398 1.00 89.31 270 GLU A C 1
ATOM 2158 O O . GLU A 1 270 ? -4.248 -3.634 21.778 1.00 89.31 270 GLU A O 1
ATOM 2163 N N . GLN A 1 271 ? -4.730 -5.831 21.778 1.00 92.56 271 GLN A N 1
ATOM 2164 C CA . GLN A 1 271 ? -4.939 -5.942 20.326 1.00 92.56 271 GLN A CA 1
ATOM 2165 C C . GLN A 1 271 ? -6.065 -5.004 19.859 1.00 92.56 271 GLN A C 1
ATOM 2167 O O . GLN A 1 271 ? -5.890 -4.233 18.911 1.00 92.56 271 GLN A O 1
ATOM 2172 N N . ASN A 1 272 ? -7.195 -4.975 20.574 1.00 90.00 272 ASN A N 1
ATOM 2173 C CA . ASN A 1 272 ? -8.294 -4.048 20.281 1.00 90.00 272 ASN A CA 1
ATOM 2174 C C . ASN A 1 272 ? -7.891 -2.575 20.440 1.00 90.00 272 ASN A C 1
ATOM 2176 O O . ASN A 1 272 ? -8.309 -1.726 19.649 1.00 90.00 272 ASN A O 1
ATOM 2180 N N . LYS A 1 273 ? -7.070 -2.248 21.444 1.00 88.88 273 LYS A N 1
ATOM 2181 C CA . LYS A 1 273 ? -6.551 -0.890 21.649 1.00 88.88 273 LYS A CA 1
ATOM 2182 C C . LYS A 1 273 ? -5.701 -0.438 20.460 1.00 88.88 273 LYS A C 1
ATOM 2184 O O . LYS A 1 273 ? -5.869 0.687 19.992 1.00 88.88 273 LYS A O 1
ATOM 2189 N N . ARG A 1 274 ? -4.851 -1.319 19.924 1.00 91.31 274 ARG A N 1
ATOM 2190 C CA . ARG A 1 274 ? -4.025 -1.051 18.731 1.00 91.31 274 ARG A CA 1
ATOM 2191 C C . ARG A 1 274 ? -4.881 -0.830 17.478 1.00 91.31 274 ARG A C 1
ATOM 2193 O O . ARG A 1 274 ? -4.627 0.110 16.728 1.00 91.31 274 ARG A O 1
ATOM 2200 N N . LEU A 1 275 ? -5.953 -1.602 17.296 1.00 91.69 275 LEU A N 1
ATOM 2201 C CA . LEU A 1 275 ? -6.904 -1.390 16.198 1.00 91.69 275 LEU A CA 1
ATOM 2202 C C . LEU A 1 275 ? -7.653 -0.051 16.309 1.00 91.69 275 LEU A C 1
ATOM 2204 O O . LEU A 1 275 ? -7.776 0.691 15.332 1.00 91.69 275 LEU A O 1
ATOM 2208 N N . LYS A 1 276 ? -8.124 0.302 17.510 1.00 87.94 276 LYS A N 1
ATOM 2209 C CA . LYS A 1 276 ? -8.768 1.604 17.762 1.00 87.94 276 LYS A CA 1
ATOM 2210 C C . LYS A 1 276 ? -7.818 2.769 17.508 1.00 87.94 276 LYS A C 1
ATOM 2212 O O . LYS A 1 276 ? -8.242 3.822 17.028 1.00 87.94 276 LYS A O 1
ATOM 2217 N N . LEU A 1 277 ? -6.540 2.583 17.815 1.00 87.56 277 LEU A N 1
ATOM 2218 C CA . LEU A 1 277 ? -5.510 3.574 17.560 1.00 87.56 277 LEU A CA 1
ATOM 2219 C C . LEU A 1 277 ? -5.287 3.796 16.064 1.00 87.56 277 LEU A C 1
ATOM 2221 O O . LEU A 1 277 ? -5.211 4.953 15.654 1.00 87.56 277 LEU A O 1
ATOM 2225 N N . LEU A 1 278 ? -5.281 2.727 15.259 1.00 90.44 278 LEU A N 1
ATOM 2226 C CA . LEU A 1 278 ? -5.254 2.820 13.795 1.00 90.44 278 LEU A CA 1
ATOM 2227 C C . LEU A 1 278 ? -6.373 3.749 13.300 1.00 90.44 278 LEU A C 1
ATOM 2229 O O . LEU A 1 278 ? -6.117 4.760 12.646 1.00 90.44 278 LEU A O 1
ATOM 2233 N N . ASN A 1 279 ? -7.610 3.485 13.729 1.00 88.81 279 ASN A N 1
ATOM 2234 C CA . ASN A 1 279 ? -8.761 4.317 13.374 1.00 88.81 279 ASN A CA 1
ATOM 2235 C C . ASN A 1 279 ? -8.667 5.757 13.925 1.00 88.81 279 ASN A C 1
ATOM 2237 O O . ASN A 1 279 ? -9.139 6.697 13.288 1.00 88.81 279 ASN A O 1
ATOM 2241 N N . THR A 1 280 ? -8.049 5.957 15.091 1.00 86.94 280 THR A N 1
ATOM 2242 C CA . THR A 1 280 ? -7.865 7.293 15.684 1.00 86.94 280 THR A CA 1
ATOM 2243 C C . THR A 1 280 ? -6.912 8.150 14.854 1.00 86.94 280 THR A C 1
ATOM 2245 O O . THR A 1 280 ? -7.239 9.298 14.556 1.00 86.94 280 THR A O 1
ATOM 2248 N N . VAL A 1 281 ? -5.764 7.600 14.442 1.00 86.00 281 VAL A N 1
ATOM 2249 C CA . VAL A 1 281 ? -4.803 8.299 13.568 1.00 86.00 281 VAL A CA 1
ATOM 2250 C C . VAL A 1 281 ? -5.434 8.604 12.222 1.00 86.00 281 VAL A C 1
ATOM 2252 O O . VAL A 1 281 ? -5.372 9.746 11.769 1.00 86.00 281 VAL A O 1
ATOM 2255 N N . ARG A 1 282 ? -6.092 7.606 11.622 1.00 87.06 282 ARG A N 1
ATOM 2256 C CA . ARG A 1 282 ? -6.815 7.754 10.359 1.00 87.06 282 ARG A CA 1
ATOM 2257 C C . ARG A 1 282 ? -7.786 8.935 10.414 1.00 87.06 282 ARG A C 1
ATOM 2259 O O . ARG A 1 282 ? -7.680 9.858 9.611 1.00 87.06 282 ARG A O 1
ATOM 2266 N N . ASN A 1 283 ? -8.679 8.951 11.404 1.00 84.88 283 ASN A N 1
ATOM 2267 C CA . ASN A 1 283 ? -9.663 10.022 11.572 1.00 84.88 283 ASN A CA 1
ATOM 2268 C C . ASN A 1 283 ? -9.008 11.380 11.869 1.00 84.88 283 ASN A C 1
ATOM 2270 O O . ASN A 1 283 ? -9.496 12.412 11.411 1.00 84.88 283 ASN A O 1
ATOM 2274 N N . GLY A 1 284 ? -7.907 11.392 12.628 1.00 83.38 284 GLY A N 1
ATOM 2275 C CA . GLY A 1 284 ? -7.141 12.605 12.915 1.00 83.38 284 GLY A CA 1
ATOM 2276 C C . GLY A 1 284 ? -6.583 13.260 11.652 1.00 83.38 284 GLY A C 1
ATOM 2277 O O . GLY A 1 284 ? -6.683 14.481 11.501 1.00 83.38 284 GLY A O 1
ATOM 2278 N N . ILE A 1 285 ? -6.054 12.454 10.730 1.00 86.19 285 ILE A N 1
ATOM 2279 C CA . ILE A 1 285 ? -5.524 12.926 9.449 1.00 86.19 285 ILE A CA 1
ATOM 2280 C C . ILE A 1 285 ? -6.674 13.330 8.520 1.00 86.19 285 ILE A C 1
ATOM 2282 O O . ILE A 1 285 ? -6.672 14.451 8.021 1.00 86.19 285 ILE A O 1
ATOM 2286 N N . ALA A 1 286 ? -7.680 12.467 8.347 1.00 82.38 286 ALA A N 1
ATOM 2287 C CA . ALA A 1 286 ? -8.768 12.672 7.389 1.00 82.38 286 ALA A CA 1
ATOM 2288 C C . ALA A 1 286 ? -9.666 13.880 7.711 1.00 82.38 286 ALA A C 1
ATOM 2290 O O . ALA A 1 286 ? -10.103 14.576 6.799 1.00 82.38 286 ALA A O 1
ATOM 2291 N N . HIS A 1 287 ? -9.953 14.144 8.991 1.00 79.19 287 HIS A N 1
ATOM 2292 C CA . HIS A 1 287 ? -10.900 15.200 9.376 1.00 79.19 287 HIS A CA 1
ATOM 2293 C C . HIS A 1 287 ? -10.246 16.463 9.923 1.00 79.19 287 HIS A C 1
ATOM 2295 O O . HIS A 1 287 ? -10.828 17.538 9.813 1.00 79.19 287 HIS A O 1
ATOM 2301 N N . ASN A 1 288 ? -9.061 16.348 10.526 1.00 76.25 288 ASN A N 1
ATOM 2302 C CA . ASN A 1 288 ? -8.436 17.472 11.221 1.00 76.25 288 ASN A CA 1
ATOM 2303 C C . ASN A 1 288 ? -7.094 17.885 10.605 1.00 76.25 288 ASN A C 1
ATOM 2305 O O . ASN A 1 288 ? -6.527 18.878 11.050 1.00 76.25 288 ASN A O 1
ATOM 2309 N N . GLY A 1 289 ? -6.546 17.128 9.644 1.00 76.31 289 GLY A N 1
ATOM 2310 C CA . GLY A 1 289 ? -5.190 17.361 9.141 1.00 76.31 289 GLY A CA 1
ATOM 2311 C C . GLY A 1 289 ? -4.133 17.270 10.247 1.00 76.31 289 GLY A C 1
ATOM 2312 O O . GLY A 1 289 ? -3.122 17.964 10.202 1.00 76.31 289 GLY A O 1
ATOM 2313 N N . THR A 1 290 ? -4.380 16.462 11.286 1.00 77.12 290 THR A N 1
ATOM 2314 C CA . THR A 1 290 ? -3.494 16.359 12.455 1.00 77.12 290 THR A CA 1
ATOM 2315 C C . THR A 1 290 ? -3.078 14.929 12.735 1.00 77.12 290 THR A C 1
ATOM 2317 O O . THR A 1 290 ? -3.836 13.983 12.549 1.00 77.12 290 THR A O 1
ATOM 2320 N N . ILE A 1 291 ? -1.879 14.793 13.291 1.00 71.31 291 ILE A N 1
ATOM 2321 C CA . ILE A 1 291 ? -1.351 13.535 13.794 1.00 71.31 291 ILE A CA 1
ATOM 2322 C C . ILE A 1 291 ? -1.294 13.650 15.316 1.00 71.31 291 ILE A C 1
ATOM 2324 O O . ILE A 1 291 ? -0.337 14.179 15.873 1.00 71.31 291 ILE A O 1
ATOM 2328 N N . ARG A 1 292 ? -2.364 13.249 16.008 1.00 63.97 292 ARG A N 1
ATOM 2329 C CA . ARG A 1 292 ? -2.396 13.220 17.478 1.00 63.97 292 ARG A CA 1
ATOM 2330 C C . ARG A 1 292 ? -2.786 11.832 17.952 1.00 63.97 292 ARG A C 1
ATOM 2332 O O . ARG A 1 292 ? -3.937 11.427 17.823 1.00 63.97 292 ARG A O 1
ATOM 2339 N N . THR A 1 293 ? -1.828 11.132 18.539 1.00 64.31 293 THR A N 1
ATOM 2340 C CA . THR A 1 293 ? -2.034 9.829 19.172 1.00 64.31 293 THR A CA 1
ATOM 2341 C C . THR A 1 293 ? -1.939 10.002 20.673 1.00 64.31 293 THR A C 1
ATOM 2343 O O . THR A 1 293 ? -0.843 10.169 21.187 1.00 64.31 293 THR A O 1
ATOM 2346 N N . ASP A 1 294 ? -3.096 9.999 21.336 1.00 65.69 294 ASP A N 1
ATOM 2347 C CA . ASP A 1 294 ? -3.277 10.001 22.796 1.00 65.69 294 ASP A CA 1
ATOM 2348 C C . ASP A 1 294 ? -2.584 11.150 23.570 1.00 65.69 294 ASP A C 1
ATOM 2350 O O . ASP A 1 294 ? -1.368 11.320 23.572 1.00 65.69 294 ASP A O 1
ATOM 2354 N N . LYS A 1 295 ? -3.373 11.940 24.310 1.00 65.62 295 LYS A N 1
ATOM 2355 C CA . LYS A 1 295 ? -2.856 13.054 25.129 1.00 65.62 295 LYS A CA 1
ATOM 2356 C C . LYS A 1 295 ? -1.959 12.588 26.280 1.00 65.62 295 LYS A C 1
ATOM 2358 O O . LYS A 1 295 ? -1.233 13.404 26.835 1.00 65.62 295 LYS A O 1
ATOM 2363 N N . ASN A 1 296 ? -2.038 11.310 26.645 1.00 70.44 296 ASN A N 1
ATOM 2364 C CA . ASN A 1 296 ? -1.272 10.726 27.740 1.00 70.44 296 ASN A CA 1
ATOM 2365 C C . ASN A 1 296 ? 0.116 10.230 27.303 1.00 70.44 296 ASN A C 1
ATOM 2367 O O . ASN A 1 296 ? 0.921 9.859 28.154 1.00 70.44 296 ASN A O 1
ATOM 2371 N N . LEU A 1 297 ? 0.404 10.200 25.997 1.00 71.44 297 LEU A N 1
ATOM 2372 C CA . LEU A 1 297 ? 1.714 9.820 25.476 1.00 71.44 297 LEU A CA 1
ATOM 2373 C C . LEU A 1 297 ? 2.620 11.050 25.359 1.00 71.44 297 LEU A C 1
ATOM 2375 O O . LEU A 1 297 ? 2.194 12.120 24.926 1.00 71.44 297 LEU A O 1
ATOM 2379 N N . GLY A 1 298 ? 3.901 10.882 25.703 1.00 74.25 298 GLY A N 1
ATOM 2380 C CA . GLY A 1 298 ? 4.924 11.882 25.397 1.00 74.25 298 GLY A CA 1
ATOM 2381 C C . GLY A 1 298 ? 5.020 12.135 23.887 1.00 74.25 298 GLY A C 1
ATOM 2382 O O . GLY A 1 298 ? 4.727 11.248 23.084 1.00 74.25 298 GLY A O 1
ATOM 2383 N N . TYR A 1 299 ? 5.447 13.339 23.497 1.00 76.88 299 TYR A N 1
ATOM 2384 C CA . TYR A 1 299 ? 5.471 13.786 22.097 1.00 76.88 299 TYR A CA 1
ATOM 2385 C C . TYR A 1 299 ? 6.191 12.808 21.153 1.00 76.88 299 TYR A C 1
ATOM 2387 O O . TYR A 1 299 ? 5.646 12.438 20.116 1.00 76.88 299 TYR A O 1
ATOM 2395 N N . GLU A 1 300 ? 7.377 12.332 21.535 1.00 78.19 300 GLU A N 1
ATOM 2396 C CA . GLU A 1 300 ? 8.175 11.403 20.722 1.00 78.19 300 GLU A CA 1
ATOM 2397 C C . GLU A 1 300 ? 7.480 10.052 20.517 1.00 78.19 300 GLU A C 1
ATOM 2399 O O . GLU A 1 300 ? 7.415 9.545 19.398 1.00 78.19 300 GLU A O 1
ATOM 2404 N N . VAL A 1 301 ? 6.902 9.490 21.584 1.00 80.81 301 VAL A N 1
ATOM 2405 C CA . VAL A 1 301 ? 6.149 8.229 21.514 1.00 80.81 301 VAL A CA 1
ATOM 2406 C C . VAL A 1 301 ? 4.915 8.405 20.636 1.00 80.81 301 VAL A C 1
ATOM 2408 O O . VAL A 1 301 ? 4.619 7.540 19.819 1.00 80.81 301 VAL A O 1
ATOM 2411 N N . SER A 1 302 ? 4.231 9.544 20.757 1.00 80.38 302 SER A N 1
ATOM 2412 C CA . SER A 1 302 ? 3.077 9.893 19.930 1.00 80.38 302 SER A CA 1
ATOM 2413 C C . SER A 1 302 ? 3.456 9.924 18.439 1.00 80.38 302 SER A C 1
ATOM 2415 O O . SER A 1 302 ? 2.861 9.224 17.623 1.00 80.38 302 SER A O 1
ATOM 2417 N N . LEU A 1 303 ? 4.521 10.643 18.069 1.00 80.38 303 LEU A N 1
ATOM 2418 C CA . LEU A 1 303 ? 4.989 10.683 16.680 1.00 80.38 303 LEU A CA 1
ATOM 2419 C C . LEU A 1 303 ? 5.391 9.305 16.146 1.00 80.38 303 LEU A C 1
ATOM 2421 O O . LEU A 1 303 ? 4.999 8.951 15.034 1.00 80.38 303 LEU A O 1
ATOM 2425 N N . ARG A 1 304 ? 6.137 8.522 16.935 1.00 85.56 304 ARG A N 1
ATOM 2426 C CA . ARG A 1 304 ? 6.542 7.155 16.573 1.00 85.56 304 ARG A CA 1
ATOM 2427 C C . ARG A 1 304 ? 5.325 6.282 16.293 1.00 85.56 304 ARG A C 1
ATOM 2429 O O . ARG A 1 304 ? 5.228 5.689 15.225 1.00 85.56 304 ARG A O 1
ATOM 2436 N N . VAL A 1 305 ? 4.383 6.249 17.232 1.00 87.00 305 VAL A N 1
ATOM 2437 C CA . VAL A 1 305 ? 3.137 5.487 17.120 1.00 87.00 305 VAL A CA 1
ATOM 2438 C C . VAL A 1 305 ? 2.377 5.884 15.861 1.00 87.00 305 VAL A C 1
ATOM 2440 O O . VAL A 1 305 ? 1.960 5.019 15.095 1.00 87.00 305 VAL A O 1
ATOM 2443 N N . ALA A 1 306 ? 2.209 7.181 15.619 1.00 86.69 306 ALA A N 1
ATOM 2444 C CA . ALA A 1 306 ? 1.465 7.638 14.463 1.00 86.69 306 ALA A CA 1
ATOM 2445 C C . ALA A 1 306 ? 2.150 7.319 13.130 1.00 86.69 306 ALA A C 1
ATOM 2447 O O . ALA A 1 306 ? 1.479 6.896 12.189 1.00 86.69 306 ALA A O 1
ATOM 2448 N N . ALA A 1 307 ? 3.473 7.484 13.053 1.00 88.38 307 ALA A N 1
ATOM 2449 C CA . ALA A 1 307 ? 4.247 7.104 11.879 1.00 88.38 307 ALA A CA 1
ATOM 2450 C C . ALA A 1 307 ? 4.102 5.606 11.591 1.00 88.38 307 ALA A C 1
ATOM 2452 O O . ALA A 1 307 ? 3.786 5.227 10.465 1.00 88.38 307 ALA A O 1
ATOM 2453 N N . THR A 1 308 ? 4.241 4.758 12.616 1.00 90.94 308 THR A N 1
ATOM 2454 C CA . THR A 1 308 ? 4.029 3.313 12.484 1.00 90.94 308 THR A CA 1
ATOM 2455 C C . THR A 1 308 ? 2.617 2.984 12.013 1.00 90.94 308 THR A C 1
ATOM 2457 O O . THR A 1 308 ? 2.457 2.153 11.129 1.00 90.94 308 THR A O 1
ATOM 2460 N N . VAL A 1 309 ? 1.592 3.646 12.552 1.00 92.19 309 VAL A N 1
ATOM 2461 C CA . VAL A 1 309 ? 0.201 3.411 12.147 1.00 92.19 309 VAL A CA 1
ATOM 2462 C C . VAL A 1 309 ? -0.024 3.740 10.670 1.00 92.19 309 VAL A C 1
ATOM 2464 O O . VAL A 1 309 ? -0.672 2.957 9.977 1.00 92.19 309 VAL A O 1
ATOM 2467 N N . VAL A 1 310 ? 0.530 4.847 10.165 1.00 92.62 310 VAL A N 1
ATOM 2468 C CA . VAL A 1 310 ? 0.455 5.179 8.731 1.00 92.62 310 VAL A CA 1
ATOM 2469 C C . VAL A 1 310 ? 1.141 4.097 7.893 1.00 92.62 310 VAL A C 1
ATOM 2471 O O . VAL A 1 310 ? 0.567 3.632 6.913 1.00 92.62 310 VAL A O 1
ATOM 2474 N N . LEU A 1 311 ? 2.328 3.641 8.299 1.00 92.44 311 LEU A N 1
ATOM 2475 C CA . LEU A 1 311 ? 3.069 2.603 7.572 1.00 92.44 311 LEU A CA 1
ATOM 2476 C C . LEU A 1 311 ? 2.357 1.243 7.582 1.00 92.44 311 LEU A C 1
ATOM 2478 O O . LEU A 1 311 ? 2.278 0.594 6.546 1.00 92.44 311 LEU A O 1
ATOM 2482 N N . ILE A 1 312 ? 1.790 0.831 8.717 1.00 95.00 312 ILE A N 1
ATOM 2483 C CA . ILE A 1 312 ? 0.996 -0.401 8.823 1.00 95.00 312 ILE A CA 1
ATOM 2484 C C . ILE A 1 312 ? -0.261 -0.313 7.957 1.00 95.00 312 ILE A C 1
ATOM 2486 O O . ILE A 1 312 ? -0.595 -1.266 7.261 1.00 95.00 312 ILE A O 1
ATOM 2490 N N . THR A 1 313 ? -0.945 0.833 7.954 1.00 95.38 313 THR A N 1
ATOM 2491 C CA . THR A 1 313 ? -2.142 1.041 7.118 1.00 95.38 313 THR A CA 1
ATOM 2492 C C . THR A 1 313 ? -1.798 0.952 5.628 1.00 95.38 313 THR A C 1
ATOM 2494 O O . THR A 1 313 ? -2.559 0.381 4.843 1.00 95.38 313 THR A O 1
ATOM 2497 N N . GLN A 1 314 ? -0.619 1.452 5.244 1.00 95.00 314 GLN A N 1
ATOM 2498 C CA . GLN A 1 314 ? -0.088 1.302 3.893 1.00 95.00 314 GLN A CA 1
ATOM 2499 C C . GLN A 1 314 ? 0.181 -0.171 3.564 1.00 95.00 314 GLN A C 1
ATOM 2501 O O . GLN A 1 314 ? -0.357 -0.657 2.574 1.00 95.00 314 GLN A O 1
ATOM 2506 N N . GLN A 1 315 ? 0.912 -0.896 4.420 1.00 95.38 315 GLN A N 1
ATOM 2507 C CA . GLN A 1 315 ? 1.218 -2.317 4.201 1.00 95.38 315 GLN A CA 1
ATOM 2508 C C . GLN A 1 315 ? -0.052 -3.177 4.116 1.00 95.38 315 GLN A C 1
ATOM 2510 O O . GLN A 1 315 ? -0.134 -4.057 3.268 1.00 95.38 315 GLN A O 1
ATOM 2515 N N . ILE A 1 316 ? -1.080 -2.911 4.933 1.00 97.06 316 ILE A N 1
ATOM 2516 C CA . ILE A 1 316 ? -2.375 -3.611 4.844 1.00 97.06 316 ILE A CA 1
ATOM 2517 C C . ILE A 1 316 ? -2.994 -3.432 3.451 1.00 97.06 316 ILE A C 1
ATOM 2519 O O . ILE A 1 316 ? -3.496 -4.392 2.863 1.00 97.06 316 ILE A O 1
ATOM 2523 N N . SER A 1 317 ? -2.949 -2.208 2.925 1.00 96.75 317 SER A N 1
ATOM 2524 C CA . SER A 1 317 ? -3.504 -1.872 1.612 1.00 96.75 317 SER A CA 1
ATOM 2525 C C . SER A 1 317 ? -2.694 -2.502 0.474 1.00 96.75 317 SER A C 1
ATOM 2527 O O . SER A 1 317 ? -3.271 -3.089 -0.441 1.00 96.75 317 SER A O 1
ATOM 2529 N N . GLU A 1 318 ? -1.362 -2.437 0.556 1.00 95.75 318 GLU A N 1
ATOM 2530 C CA . GLU A 1 318 ? -0.430 -3.054 -0.397 1.00 95.75 318 GLU A CA 1
ATOM 2531 C C . GLU A 1 318 ? -0.603 -4.572 -0.447 1.00 95.75 318 GLU A C 1
ATOM 2533 O O . GLU A 1 318 ? -0.766 -5.136 -1.528 1.00 95.75 318 GLU A O 1
ATOM 2538 N N . VAL A 1 319 ? -0.633 -5.233 0.714 1.00 96.50 319 VAL A N 1
ATOM 2539 C CA . VAL A 1 319 ? -0.824 -6.683 0.813 1.00 96.50 319 VAL A CA 1
ATOM 2540 C C . VAL A 1 319 ? -2.178 -7.087 0.240 1.00 96.50 319 VAL A C 1
ATOM 2542 O O . VAL A 1 319 ? -2.231 -8.034 -0.538 1.00 96.50 319 VAL A O 1
ATOM 2545 N N . TYR A 1 320 ? -3.263 -6.378 0.565 1.00 96.88 320 TYR A N 1
ATOM 2546 C CA . TYR A 1 320 ? -4.584 -6.705 0.024 1.00 96.88 320 TYR A CA 1
ATOM 2547 C C . TYR A 1 320 ? -4.623 -6.606 -1.508 1.00 96.88 320 TYR A C 1
ATOM 2549 O O . TYR A 1 320 ? -5.013 -7.562 -2.178 1.00 96.88 320 TYR A O 1
ATOM 2557 N N . LEU A 1 321 ? -4.161 -5.488 -2.077 1.00 96.12 321 LEU A N 1
ATOM 2558 C CA . LEU A 1 321 ? -4.121 -5.314 -3.531 1.00 96.12 321 LEU A CA 1
ATOM 2559 C C . LEU A 1 321 ? -3.210 -6.354 -4.198 1.00 96.12 321 LEU A C 1
ATOM 2561 O O . LEU A 1 321 ? -3.591 -6.971 -5.190 1.00 96.12 321 LEU A O 1
ATOM 2565 N N . ALA A 1 322 ? -2.019 -6.591 -3.652 1.00 94.94 322 ALA A N 1
ATOM 2566 C CA . ALA A 1 322 ? -1.049 -7.491 -4.260 1.00 94.94 322 ALA A CA 1
ATOM 2567 C C . ALA A 1 322 ? -1.456 -8.965 -4.152 1.00 94.94 322 ALA A C 1
ATOM 2569 O O . ALA A 1 322 ? -1.491 -9.676 -5.155 1.00 94.94 322 ALA A O 1
ATOM 2570 N N . LYS A 1 323 ? -1.754 -9.431 -2.938 1.00 94.38 323 LYS A N 1
ATOM 2571 C CA . LYS A 1 323 ? -2.000 -10.843 -2.642 1.00 94.38 323 LYS A CA 1
ATOM 2572 C C . LYS A 1 323 ? -3.423 -11.257 -2.987 1.00 94.38 323 LYS A C 1
ATOM 2574 O O . LYS A 1 323 ? -3.603 -12.241 -3.698 1.00 94.38 323 LYS A O 1
ATOM 2579 N N . GLU A 1 324 ? -4.413 -10.515 -2.496 1.00 94.50 324 GLU A N 1
ATOM 2580 C CA . GLU A 1 324 ? -5.820 -10.928 -2.565 1.00 94.50 324 GLU A CA 1
ATOM 2581 C C . GLU A 1 324 ? -6.461 -10.561 -3.908 1.00 94.50 324 GLU A C 1
ATOM 2583 O O . GLU A 1 324 ? -7.265 -11.330 -4.427 1.00 94.50 324 GLU A O 1
ATOM 2588 N N . ILE A 1 325 ? -6.077 -9.424 -4.505 1.00 94.94 325 ILE A N 1
ATOM 2589 C CA . ILE A 1 325 ? -6.626 -8.987 -5.799 1.00 94.94 325 ILE A CA 1
ATOM 2590 C C . ILE A 1 325 ? -5.757 -9.446 -6.974 1.00 94.94 325 ILE A C 1
ATOM 2592 O O . ILE A 1 325 ? -6.250 -10.114 -7.882 1.00 94.94 325 ILE A O 1
ATOM 2596 N N . LEU A 1 326 ? -4.459 -9.125 -6.972 1.00 93.38 326 LEU A N 1
ATOM 2597 C CA . LEU A 1 326 ? -3.565 -9.438 -8.097 1.00 93.38 326 LEU A CA 1
ATOM 2598 C C . LEU A 1 326 ? -3.008 -10.876 -8.055 1.00 93.38 326 LEU A C 1
ATOM 2600 O O . LEU A 1 326 ? -2.558 -11.403 -9.077 1.00 93.38 326 LEU A O 1
ATOM 2604 N N . GLY A 1 327 ? -3.080 -11.564 -6.911 1.00 91.75 327 GLY A N 1
ATOM 2605 C CA . GLY A 1 327 ? -2.582 -12.936 -6.754 1.00 91.75 327 GLY A CA 1
ATOM 2606 C C . GLY A 1 327 ? -1.055 -13.050 -6.753 1.00 91.75 327 GLY A C 1
ATOM 2607 O O . GLY A 1 327 ? -0.516 -14.102 -7.101 1.00 91.75 327 GLY A O 1
ATOM 2608 N N . ILE A 1 328 ? -0.353 -11.973 -6.404 1.00 91.50 328 ILE A N 1
ATOM 2609 C CA . ILE A 1 328 ? 1.107 -11.920 -6.333 1.00 91.50 328 ILE A CA 1
ATOM 2610 C C . ILE A 1 328 ? 1.573 -12.645 -5.069 1.00 91.50 328 ILE A C 1
ATOM 2612 O O . ILE A 1 328 ? 1.050 -12.430 -3.976 1.00 91.50 328 ILE A O 1
ATOM 2616 N N . LYS A 1 329 ? 2.593 -13.490 -5.223 1.00 89.06 329 LYS A N 1
ATOM 2617 C CA . LYS A 1 329 ? 3.261 -14.186 -4.121 1.00 89.06 329 LYS A CA 1
ATOM 2618 C C . LYS A 1 329 ? 4.742 -13.835 -4.165 1.00 89.06 329 LYS A C 1
ATOM 2620 O O . LYS A 1 329 ? 5.437 -14.277 -5.074 1.00 89.06 329 LYS A O 1
ATOM 2625 N N . SER A 1 330 ? 5.198 -13.042 -3.204 1.00 88.50 330 SER A N 1
ATOM 2626 C CA . SER A 1 330 ? 6.595 -12.623 -3.064 1.00 88.50 330 SER A CA 1
ATOM 2627 C C . SER A 1 330 ? 7.023 -12.715 -1.603 1.00 88.50 330 SER A C 1
ATOM 2629 O O . SER A 1 330 ? 6.189 -12.693 -0.691 1.00 88.50 330 SER A O 1
ATOM 2631 N N . PHE A 1 331 ? 8.331 -12.789 -1.363 1.00 86.94 331 PHE A N 1
ATOM 2632 C CA . PHE A 1 331 ? 8.863 -12.751 -0.001 1.00 86.94 331 PHE A CA 1
ATOM 2633 C C . PHE A 1 331 ? 8.541 -11.419 0.693 1.00 86.94 331 PHE A C 1
ATOM 2635 O O . PHE A 1 331 ? 8.223 -11.406 1.883 1.00 86.94 331 PHE A O 1
ATOM 2642 N N . SER A 1 332 ? 8.554 -10.311 -0.055 1.00 88.00 332 SER A N 1
ATOM 2643 C CA . SER A 1 332 ? 8.169 -8.997 0.465 1.00 88.00 332 SER A CA 1
ATOM 2644 C C . SER A 1 332 ? 6.745 -8.979 1.040 1.00 88.00 332 SER A C 1
ATOM 2646 O O . SER A 1 332 ? 6.540 -8.496 2.154 1.00 88.00 332 SER A O 1
ATOM 2648 N N . ILE A 1 333 ? 5.767 -9.586 0.353 1.00 91.62 333 ILE A N 1
ATOM 2649 C CA . ILE A 1 333 ? 4.380 -9.683 0.844 1.00 91.62 333 ILE A CA 1
ATOM 2650 C C . ILE A 1 333 ? 4.306 -10.462 2.162 1.00 91.62 333 ILE A C 1
ATOM 2652 O O . ILE A 1 333 ? 3.637 -10.024 3.098 1.00 91.62 333 ILE A O 1
ATOM 2656 N N . GLU A 1 334 ? 5.019 -11.582 2.271 1.00 91.38 334 GLU A N 1
ATOM 2657 C CA . GLU A 1 334 ? 5.069 -12.370 3.509 1.00 91.38 334 GLU A CA 1
ATOM 2658 C C . GLU A 1 334 ? 5.748 -11.599 4.654 1.00 91.38 334 GLU A C 1
ATOM 2660 O O . GLU A 1 334 ? 5.310 -11.665 5.806 1.00 91.38 334 GLU A O 1
ATOM 2665 N N . SER A 1 335 ? 6.781 -10.808 4.348 1.00 90.44 335 SER A N 1
ATOM 2666 C CA . SER A 1 335 ? 7.417 -9.921 5.326 1.00 90.44 335 SER A CA 1
ATOM 2667 C C . SER A 1 335 ? 6.459 -8.831 5.814 1.00 90.44 335 SER A C 1
ATOM 2669 O O . SER A 1 335 ? 6.374 -8.598 7.020 1.00 90.44 335 SER A O 1
ATOM 2671 N N . MET A 1 336 ? 5.704 -8.197 4.910 1.00 93.50 336 MET A N 1
ATOM 2672 C CA . MET A 1 336 ? 4.690 -7.197 5.267 1.00 93.50 336 MET A CA 1
ATOM 2673 C C . MET A 1 336 ? 3.570 -7.811 6.116 1.00 93.50 336 MET A C 1
ATOM 2675 O O . MET A 1 336 ? 3.181 -7.241 7.131 1.00 93.50 336 MET A O 1
ATOM 2679 N N . LEU A 1 337 ? 3.093 -9.012 5.773 1.00 94.69 337 LEU A N 1
ATOM 2680 C CA . LEU A 1 337 ? 2.112 -9.748 6.580 1.00 94.69 337 LEU A CA 1
ATOM 2681 C C . LEU A 1 337 ? 2.610 -10.015 8.000 1.00 94.69 337 LEU A C 1
ATOM 2683 O O . LEU A 1 337 ? 1.865 -9.843 8.968 1.00 94.69 337 LEU A O 1
ATOM 2687 N N . LYS A 1 338 ? 3.876 -10.416 8.135 1.00 94.69 338 LYS A N 1
ATOM 2688 C CA . LYS A 1 338 ? 4.503 -10.623 9.439 1.00 94.69 338 LYS A CA 1
ATOM 2689 C C . LYS A 1 338 ? 4.579 -9.323 10.239 1.00 94.69 338 LYS A C 1
ATOM 2691 O O . LYS A 1 338 ? 4.265 -9.339 11.425 1.00 94.69 338 LYS A O 1
ATOM 2696 N N . ASP A 1 339 ? 4.954 -8.212 9.610 1.00 94.62 339 ASP A N 1
ATOM 2697 C CA . ASP A 1 339 ? 4.974 -6.896 10.257 1.00 94.62 339 ASP A CA 1
ATOM 2698 C C . ASP A 1 339 ? 3.576 -6.473 10.741 1.00 94.62 339 ASP A C 1
ATOM 2700 O O . ASP A 1 339 ? 3.435 -6.018 11.878 1.00 94.62 339 ASP A O 1
ATOM 2704 N N . ILE A 1 340 ? 2.537 -6.683 9.924 1.00 96.62 340 ILE A N 1
ATOM 2705 C CA . ILE A 1 340 ? 1.139 -6.398 10.283 1.00 96.62 340 ILE A CA 1
ATOM 2706 C C . ILE A 1 340 ? 0.713 -7.210 11.511 1.00 96.62 340 ILE A C 1
ATOM 2708 O O . ILE A 1 340 ? 0.189 -6.647 12.475 1.00 96.62 340 ILE A O 1
ATOM 2712 N N . ARG A 1 341 ? 0.972 -8.523 11.509 1.00 96.31 341 ARG A N 1
ATOM 2713 C CA . ARG A 1 341 ? 0.615 -9.414 12.626 1.00 96.31 341 ARG A CA 1
ATOM 2714 C C . ARG A 1 341 ? 1.381 -9.070 13.897 1.00 96.31 341 ARG A C 1
ATOM 2716 O O . ARG A 1 341 ? 0.763 -8.850 14.933 1.00 96.31 341 ARG A O 1
ATOM 2723 N N . ASN A 1 342 ? 2.700 -8.909 13.807 1.00 95.88 342 ASN A N 1
ATOM 2724 C CA . ASN A 1 342 ? 3.544 -8.527 14.942 1.00 95.88 342 ASN A CA 1
ATOM 2725 C C . ASN A 1 342 ? 3.108 -7.192 15.560 1.00 95.88 342 ASN A C 1
ATOM 2727 O O . ASN A 1 342 ? 3.143 -7.026 16.784 1.00 95.88 342 ASN A O 1
ATOM 2731 N N . PHE A 1 343 ? 2.659 -6.241 14.738 1.00 96.12 343 PHE A N 1
ATOM 2732 C CA . PHE A 1 343 ? 2.129 -4.985 15.247 1.00 96.12 343 PHE A CA 1
ATOM 2733 C C . PHE A 1 343 ? 0.877 -5.221 16.088 1.00 96.12 343 PHE A C 1
ATOM 2735 O O . PHE A 1 343 ? 0.791 -4.703 17.202 1.00 96.12 343 PHE A O 1
ATOM 2742 N N . PHE A 1 344 ? -0.082 -6.006 15.596 1.00 96.06 344 PHE A N 1
ATOM 2743 C CA . PHE A 1 344 ? -1.309 -6.264 16.343 1.00 96.06 344 PHE A CA 1
ATOM 2744 C C . PHE A 1 344 ? -1.085 -7.147 17.564 1.00 96.06 344 PHE A C 1
ATOM 2746 O O . PHE A 1 344 ? -1.628 -6.814 18.616 1.00 96.06 344 PHE A O 1
ATOM 2753 N N . ASP A 1 345 ? -0.278 -8.198 17.467 1.00 94.38 345 ASP A N 1
ATOM 2754 C CA . ASP A 1 345 ? -0.073 -9.185 18.529 1.00 94.38 345 ASP A CA 1
ATOM 2755 C C . ASP A 1 345 ? 0.859 -8.665 19.622 1.00 94.38 345 ASP A C 1
ATOM 2757 O O . ASP A 1 345 ? 0.505 -8.637 20.805 1.00 94.38 345 ASP A O 1
ATOM 2761 N N . GLU A 1 346 ? 2.010 -8.131 19.227 1.00 93.75 346 GLU A N 1
ATOM 2762 C CA . GLU A 1 346 ? 3.092 -7.782 20.149 1.00 93.75 346 GLU A CA 1
ATOM 2763 C C . GLU A 1 346 ? 3.265 -6.265 20.305 1.00 93.75 346 GLU A C 1
ATOM 2765 O O . GLU A 1 346 ? 3.864 -5.794 21.271 1.00 93.75 346 GLU A O 1
ATOM 2770 N N . GLY A 1 347 ? 2.691 -5.458 19.408 1.00 92.12 347 GLY A N 1
ATOM 2771 C CA . GLY A 1 347 ? 2.989 -4.025 19.353 1.00 92.12 347 GLY A CA 1
ATOM 2772 C C . GLY A 1 347 ? 4.387 -3.747 18.804 1.00 92.12 347 GLY A C 1
ATOM 2773 O O . GLY A 1 347 ? 4.984 -2.725 19.153 1.00 92.12 347 GLY A O 1
ATOM 2774 N N . VAL A 1 348 ? 4.904 -4.662 17.979 1.00 92.56 348 VAL A N 1
ATOM 2775 C CA . VAL A 1 348 ? 6.236 -4.604 17.377 1.00 92.56 348 VAL A CA 1
ATOM 2776 C C . VAL A 1 348 ? 6.113 -4.324 15.886 1.00 92.56 348 VAL A C 1
ATOM 2778 O O . VAL A 1 348 ? 5.385 -5.011 15.182 1.00 92.56 348 VAL A O 1
ATOM 2781 N N . PHE A 1 349 ? 6.873 -3.357 15.381 1.00 91.12 349 PHE A N 1
ATOM 2782 C CA . PHE A 1 349 ? 6.984 -3.096 13.946 1.00 91.12 349 PHE A CA 1
ATOM 2783 C C . PHE A 1 349 ? 8.456 -2.989 13.570 1.00 91.12 349 PHE A C 1
ATOM 2785 O O . PHE A 1 349 ? 9.177 -2.195 14.171 1.00 91.12 349 PHE A O 1
ATOM 2792 N N . ARG A 1 350 ? 8.935 -3.813 12.627 1.00 84.50 350 ARG A N 1
ATOM 2793 C CA . ARG A 1 350 ? 10.356 -3.852 12.218 1.00 84.50 350 ARG A CA 1
ATOM 2794 C C . ARG A 1 350 ? 11.323 -3.915 13.401 1.00 84.50 350 ARG A C 1
ATOM 2796 O O . ARG A 1 350 ? 12.306 -3.180 13.468 1.00 84.50 350 ARG A O 1
ATOM 2803 N N . ARG A 1 351 ? 11.027 -4.814 14.346 1.00 82.38 351 ARG A N 1
ATOM 2804 C CA . ARG A 1 351 ? 11.782 -5.038 15.596 1.00 82.38 351 ARG A CA 1
ATOM 2805 C C . ARG A 1 351 ? 11.713 -3.893 16.618 1.00 82.38 351 ARG A C 1
ATOM 2807 O O . ARG A 1 351 ? 12.337 -4.005 17.666 1.00 82.38 351 ARG A O 1
ATOM 2814 N N . GLN A 1 352 ? 10.969 -2.819 16.360 1.00 84.38 352 GLN A N 1
ATOM 2815 C CA . GLN A 1 352 ? 10.766 -1.726 17.311 1.00 84.38 352 GLN A CA 1
ATOM 2816 C C . GLN A 1 352 ? 9.523 -1.967 18.175 1.00 84.38 352 GLN A C 1
ATOM 2818 O O . GLN A 1 352 ? 8.434 -2.177 17.641 1.00 84.38 352 GLN A O 1
ATOM 2823 N N . LEU A 1 353 ? 9.665 -1.857 19.502 1.00 87.50 353 LEU A N 1
ATOM 2824 C CA . LEU A 1 353 ? 8.540 -1.839 20.448 1.00 87.50 353 LEU A CA 1
ATOM 2825 C C . LEU A 1 353 ? 7.821 -0.482 20.376 1.00 87.50 353 LEU A C 1
ATOM 2827 O O . LEU A 1 353 ? 8.171 0.481 21.057 1.00 87.50 353 LEU A O 1
ATOM 2831 N N . VAL A 1 354 ? 6.790 -0.389 19.542 1.00 86.19 354 VAL A N 1
ATOM 2832 C CA . VAL A 1 354 ? 6.172 0.884 19.128 1.00 86.19 354 VAL A CA 1
ATOM 2833 C C . VAL A 1 354 ? 5.675 1.708 20.324 1.00 86.19 354 VAL A C 1
ATOM 2835 O O . VAL A 1 354 ? 5.838 2.930 20.372 1.00 86.19 354 VAL A O 1
ATOM 2838 N N . PHE A 1 355 ? 5.105 1.038 21.324 1.00 84.56 355 PHE A N 1
ATOM 2839 C CA . PHE A 1 355 ? 4.418 1.683 22.446 1.00 84.56 355 PHE A CA 1
ATOM 2840 C C . PHE A 1 355 ? 5.302 1.936 23.660 1.00 84.56 355 PHE A C 1
ATOM 2842 O O . PHE A 1 355 ? 5.065 2.887 24.399 1.00 84.56 355 PHE A O 1
ATOM 2849 N N . SER A 1 356 ? 6.301 1.088 23.875 1.00 82.50 356 SER A N 1
ATOM 2850 C CA . SER A 1 356 ? 7.008 1.008 25.151 1.00 82.50 356 SER A CA 1
ATOM 2851 C C . SER A 1 356 ? 8.519 1.096 25.029 1.00 82.50 356 SER A C 1
ATOM 2853 O O . SER A 1 356 ? 9.155 1.132 26.076 1.00 82.50 356 SER A O 1
ATOM 2855 N N . GLU A 1 357 ? 9.080 1.154 23.809 1.00 79.38 357 GLU A N 1
ATOM 2856 C CA . GLU A 1 357 ? 10.534 1.193 23.619 1.00 79.38 357 GLU A CA 1
ATOM 2857 C C . GLU A 1 357 ? 11.129 2.346 24.424 1.00 79.38 357 GLU A C 1
ATOM 2859 O O . GLU A 1 357 ? 10.908 3.528 24.113 1.00 79.38 357 GLU A O 1
ATOM 2864 N N . LYS A 1 358 ? 11.867 1.968 25.469 1.00 78.62 358 LYS A N 1
ATOM 2865 C CA . LYS A 1 358 ? 12.684 2.867 26.278 1.00 78.62 358 LYS A CA 1
ATOM 2866 C C . LYS A 1 358 ? 13.944 3.229 25.510 1.00 78.62 358 LYS A C 1
ATOM 2868 O O . LYS A 1 358 ? 14.414 2.468 24.671 1.00 78.62 358 LYS A O 1
ATOM 2873 N N . TYR A 1 359 ? 14.569 4.344 25.875 1.00 70.88 359 TYR A N 1
ATOM 2874 C CA . TYR A 1 359 ? 15.837 4.748 25.268 1.00 70.88 359 TYR A CA 1
ATOM 2875 C C . TYR A 1 359 ? 16.932 3.670 25.384 1.00 70.88 359 TYR A C 1
ATOM 2877 O O . TYR A 1 359 ? 17.675 3.445 24.438 1.00 70.88 359 TYR A O 1
ATOM 2885 N N . SER A 1 360 ? 16.997 2.941 26.502 1.00 71.31 360 SER A N 1
ATOM 2886 C CA . SER A 1 360 ? 17.934 1.822 26.676 1.00 71.31 360 SER A CA 1
ATOM 2887 C C . SER A 1 360 ? 17.639 0.634 25.757 1.00 71.31 360 SER A C 1
ATOM 2889 O O . SER A 1 360 ? 18.562 -0.014 25.283 1.00 71.31 360 SER A O 1
ATOM 2891 N N . GLU A 1 361 ? 16.364 0.348 25.488 1.00 76.19 361 GLU A N 1
ATOM 2892 C CA . GLU A 1 361 ? 15.934 -0.718 24.573 1.00 76.19 361 GLU A CA 1
ATOM 2893 C C . GLU A 1 361 ? 16.171 -0.307 23.119 1.00 76.19 361 GLU A C 1
ATOM 2895 O O . GLU A 1 361 ? 16.631 -1.116 22.323 1.00 76.19 361 GLU A O 1
ATOM 2900 N N . TYR A 1 362 ? 15.953 0.970 22.798 1.00 73.94 362 TYR A N 1
ATOM 2901 C CA . TYR A 1 362 ? 16.374 1.573 21.540 1.00 73.94 362 TYR A CA 1
ATOM 2902 C C . TYR A 1 362 ? 17.885 1.421 21.346 1.00 73.94 362 TYR A C 1
ATOM 2904 O O . TYR A 1 362 ? 18.303 0.875 20.331 1.00 73.94 362 TYR A O 1
ATOM 2912 N N . LEU A 1 363 ? 18.701 1.824 22.329 1.00 70.94 363 LEU A N 1
ATOM 2913 C CA . LEU A 1 363 ? 20.156 1.671 22.278 1.00 70.94 363 LEU A CA 1
ATOM 2914 C C . LEU A 1 363 ? 20.582 0.208 22.182 1.00 70.94 363 LEU A C 1
ATOM 2916 O O . LEU A 1 363 ? 21.490 -0.083 21.422 1.00 70.94 363 LEU A O 1
ATOM 2920 N N . SER A 1 364 ? 19.921 -0.710 22.887 1.00 74.38 364 SER A N 1
ATOM 2921 C CA . SER A 1 364 ? 20.221 -2.142 22.810 1.00 74.38 364 SER A CA 1
ATOM 2922 C C . SER A 1 364 ? 19.799 -2.750 21.472 1.00 74.38 364 SER A C 1
ATOM 2924 O O . SER A 1 364 ? 20.515 -3.588 20.940 1.00 74.38 364 SER A O 1
ATOM 2926 N N . ARG A 1 365 ? 18.689 -2.313 20.866 1.00 75.50 365 ARG A N 1
ATOM 2927 C CA . ARG A 1 365 ? 18.297 -2.709 19.504 1.00 75.50 365 ARG A CA 1
ATOM 2928 C C . ARG A 1 365 ? 19.271 -2.160 18.477 1.00 75.50 365 ARG A C 1
ATOM 2930 O O . ARG A 1 365 ? 19.650 -2.881 17.564 1.00 75.50 365 ARG A O 1
ATOM 2937 N N . LEU A 1 366 ? 19.672 -0.907 18.638 1.00 70.50 366 LEU A N 1
ATOM 2938 C CA . LEU A 1 366 ? 20.718 -0.266 17.860 1.00 70.50 366 LEU A CA 1
ATOM 2939 C C . LEU A 1 366 ? 22.047 -1.009 18.017 1.00 70.50 366 LEU A C 1
ATOM 2941 O O . LEU A 1 366 ? 22.699 -1.290 17.027 1.00 70.50 366 LEU A O 1
ATOM 2945 N N . GLU A 1 367 ? 22.427 -1.383 19.232 1.00 63.81 367 GLU A N 1
ATOM 2946 C CA . GLU A 1 367 ? 23.640 -2.136 19.534 1.00 63.81 367 GLU A CA 1
ATOM 2947 C C . GLU A 1 367 ? 23.550 -3.569 19.017 1.00 63.81 367 GLU A C 1
ATOM 2949 O O . GLU A 1 367 ? 24.507 -4.063 18.455 1.00 63.81 367 GLU A O 1
ATOM 2954 N N . THR A 1 368 ? 22.399 -4.228 19.102 1.00 69.56 368 THR A N 1
ATOM 2955 C CA . THR A 1 368 ? 22.174 -5.559 18.525 1.00 69.56 368 THR A CA 1
ATOM 2956 C C . THR A 1 368 ? 22.225 -5.476 17.005 1.00 69.56 368 THR A C 1
ATOM 2958 O O . THR A 1 368 ? 22.918 -6.261 16.373 1.00 69.56 368 THR A O 1
ATOM 2961 N N . GLN A 1 369 ? 21.605 -4.461 16.395 1.00 63.25 369 GLN A N 1
ATOM 2962 C CA . GLN A 1 369 ? 21.828 -4.134 14.987 1.00 63.25 369 GLN A CA 1
ATOM 2963 C C . GLN A 1 369 ? 23.312 -3.840 14.727 1.00 63.25 369 GLN A C 1
ATOM 2965 O O . GLN A 1 369 ? 23.860 -4.307 13.740 1.00 63.25 369 GLN A O 1
ATOM 2970 N N . TRP A 1 370 ? 24.020 -3.146 15.605 1.00 55.31 370 TRP A N 1
ATOM 2971 C CA . TRP A 1 370 ? 25.442 -2.864 15.441 1.00 55.31 370 TRP A CA 1
ATOM 2972 C C . TRP A 1 370 ? 26.311 -4.125 15.549 1.00 55.31 370 TRP A C 1
ATOM 2974 O O . TRP A 1 370 ? 27.243 -4.299 14.777 1.00 55.31 370 TRP A O 1
ATOM 2984 N N . VAL A 1 371 ? 26.009 -5.029 16.471 1.00 60.00 371 VAL A N 1
ATOM 2985 C CA . VAL A 1 371 ? 26.794 -6.226 16.786 1.00 60.00 371 VAL A CA 1
ATOM 2986 C C . VAL A 1 371 ? 26.470 -7.350 15.805 1.00 60.00 371 VAL A C 1
ATOM 2988 O O . VAL A 1 371 ? 27.377 -7.976 15.264 1.00 60.00 371 VAL A O 1
ATOM 2991 N N . GLU A 1 372 ? 25.192 -7.577 15.504 1.00 56.72 372 GLU A N 1
ATOM 2992 C CA . GLU A 1 372 ? 24.746 -8.590 14.540 1.00 56.72 372 GLU A CA 1
ATOM 2993 C C . GLU A 1 372 ? 24.897 -8.127 13.087 1.00 56.72 372 GLU A C 1
ATOM 2995 O O . GLU A 1 372 ? 25.050 -8.953 12.182 1.00 56.72 372 GLU A O 1
ATOM 3000 N N . SER A 1 373 ? 24.800 -6.818 12.841 1.00 47.34 373 SER A N 1
ATOM 3001 C CA . SER A 1 373 ? 24.702 -6.235 11.497 1.00 47.34 373 SER A CA 1
ATOM 3002 C C . SER A 1 373 ? 25.790 -5.199 11.181 1.00 47.34 373 SER A C 1
ATOM 3004 O O . SER A 1 373 ? 25.848 -4.686 10.064 1.00 47.34 373 SER A O 1
ATOM 3006 N N . GLY A 1 374 ? 26.697 -4.932 12.120 1.00 41.84 374 GLY A N 1
ATOM 3007 C CA . GLY A 1 374 ? 27.853 -4.051 11.956 1.00 41.84 374 GLY A CA 1
ATOM 3008 C C . GLY A 1 374 ? 27.557 -2.557 12.099 1.00 41.84 374 GLY A C 1
ATOM 3009 O O . GLY A 1 374 ? 28.519 -1.812 12.273 1.00 41.84 374 GLY A O 1
ATOM 3010 N N . ARG A 1 375 ? 26.288 -2.100 11.991 1.00 45.25 375 ARG A N 1
ATOM 3011 C CA . ARG A 1 375 ? 25.871 -0.679 12.092 1.00 45.25 375 ARG A CA 1
ATOM 3012 C C . ARG A 1 375 ? 24.400 -0.444 12.501 1.00 45.25 375 ARG A C 1
ATOM 3014 O O . ARG A 1 375 ? 23.589 -1.359 12.459 1.00 45.25 375 ARG A O 1
ATOM 3021 N N . LEU A 1 376 ? 24.072 0.817 12.836 1.00 41.06 376 LEU A N 1
ATOM 3022 C CA . LEU A 1 376 ? 22.721 1.350 13.116 1.00 41.06 376 LEU A CA 1
ATOM 3023 C C . LEU A 1 376 ? 21.946 1.646 11.820 1.00 41.06 376 LEU A C 1
ATOM 3025 O O . LEU A 1 376 ? 22.520 2.255 10.911 1.00 41.06 376 LEU A O 1
ATOM 3029 N N . ASP A 1 377 ? 20.671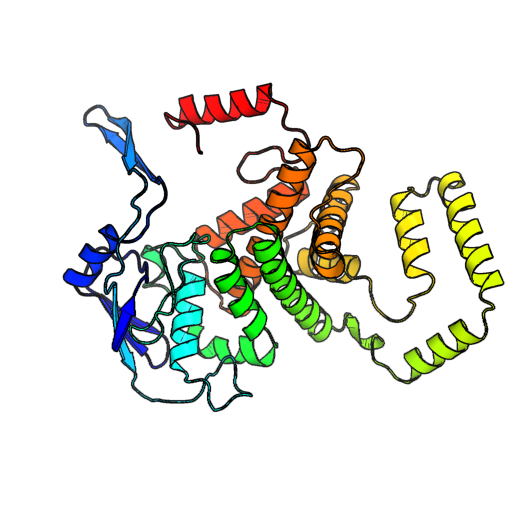 1.268 11.709 1.00 42.91 377 ASP A N 1
ATOM 3030 C CA . ASP A 1 377 ? 19.794 1.755 10.626 1.00 42.91 377 ASP A CA 1
ATOM 3031 C C . ASP A 1 377 ? 19.379 3.210 10.913 1.00 42.91 377 ASP A C 1
ATOM 3033 O O . ASP A 1 377 ? 19.009 3.531 12.043 1.00 42.91 377 ASP A O 1
ATOM 3037 N N . ARG A 1 378 ? 19.512 4.099 9.918 1.00 35.88 378 ARG A N 1
ATOM 3038 C CA . ARG A 1 378 ? 19.103 5.512 10.007 1.00 35.88 378 ARG A CA 1
ATOM 3039 C C . ARG A 1 378 ? 17.714 5.724 9.436 1.00 35.88 378 ARG A C 1
ATOM 3041 O O . ARG A 1 378 ? 17.454 5.160 8.349 1.00 35.88 378 ARG A O 1
#

Foldseek 3Di:
DFKKPQLLVDQAWDWADDPQKIKTAHNVLNVLSVQAFDDWDWDWDADPVRDTDIDIDHTHLGDTDGNIDMDGPDKAAPLLPVVDRVHTVVVVVQLVSLLQQQARMDDPVVPPDDSSAFGDDHLADSVCSNVFPNCLNVLSNVCNVLVQSLLSVLLSCLRRDPDPLSSLQSLLVNLCSVLVSVCVVVCVQVQQDDPVSVVVLCVVLVPQPPVNLVVVLVCLCPCCVVVVNDNVNSVVCSVCVSPPRGDDPLRSVVVVCCVVVLAPPDADPQLSVLSVQLVVQSCCSNPPVDQARDPPDDPVLSVLSSSLSSSLSSLVSSLCCQCVRSVHDHPSSVVSSVQSNCCSPVVAHPNDNSRDCDPVNVVVVQVCCCVVVVGGDD

Sequence (378 aa):
MKLFNFDHGLSKPTTINIGPYQIQVSDFHCKNLQLLPKRVSRTYTLNEELKRVVIENGSVRGEFVETAAFTCSSQSSSTLFNHDIEIPQDYDLILVLSFLTGRQVYFEKDLDGDPRRSYAERVIDSFDFERLPNDLWQKLSIVSDLGLADAMYCIVNAAQAPELIGRGAYVNAAFDSIYTAWASAAEKTKYENLPLIDTAATKIINKIDNIVWNRARNLILKHFPLEGVSQDITADISARFRTLRSPSPVLKMTSFLQTFDYFPLNPTPEQNKRLKLLNTVRNGIAHNGTIRTDKNLGYEVSLRVAATVVLITQQISEVYLAKEILGIKSFSIESMLKDIRNFFDEGVFRRQLVFSEKYSEYLSRLETQWVESGRLDR